Protein AF-A0A9P4H1B0-F1 (afdb_monomer)

pLDDT: mean 83.1, std 16.24, range [30.89, 98.44]

Secondary structure (DSSP, 8-state):
--PPPP---THHHHHHTT-SSTTHHHHHHHHHHSPPPHHHHH-TTSPPP---PPPP---HHHHHHHHHHHHHTT-TTTHHHHHHHT-EEEESSSSPPS-SPPTT----EEEEEEE-TT-SSPEEEEEEESS-SSS--GGGEEEEETTEEEEHHHHHHHHHHT-THHHH---HHHHHHIIIIISTT---GGGS-HHHHHHHHHHHH-SSS--HHHHHHHHHS---GGGGG-TTSEEEEEE-HHHHHHHTTEE-SSS-EE-TTT--THHHHTS-TT-EEEEEE--TTS-STT-SS-GGG-----HHHHHHHHHHHHHHHHTT-SEEEEEES--HHHHHHHHHHHHHHHTT---S--HHHHHHHHHTS-GGG-

Nearest PDB structures (foldseek):
  3hww-assembly1_D  TM=2.687E-01  e=3.907E+00  Escherichia coli K-12

Sequence (370 aa):
MARRYQKPDKFGERLSATSHGDDSYPRRLTLYLQPTDESDLKNRFGDPYKFKAARSQNSSVASCIRAAMRELNKHPEHFVLMSNVNLRVTPSTKRAPIWPPNARDDNKVKLYTFFQDEHEFPATASIAINPRQGPLTADKIVVWEAGKWSPLKEWLVKFVSSDPAILSKRSATSINYFFNECSGGTFNLMCLPLELHFKIYEHVIAPSEEVFPIFISVADSKIGAAHRFNVLGHIPLCFTILGWLKFFGVQVEPILFRDSSAALGQYLSNLKNHCDLEISFRDPEDGYVGHPWSVARRQTTCHNVMIEWIMTFVFEHIQHIRNIKLTSYVKKPQAEKWLSMLAEHRKGRDYNFDYVSAFQVIIATPVEKL

Organism: NCBI:txid210430

Solvent-accessible surface area (backbone atoms only — not comparable to full-atom values): 22029 Å² total; per-residue (Å²): 138,85,80,81,86,72,79,90,51,77,69,51,53,66,52,50,75,73,42,93,57,86,77,49,56,33,34,51,49,33,42,70,76,54,68,72,60,71,70,57,74,68,38,90,85,48,81,76,70,77,81,80,70,35,78,90,65,99,37,64,63,60,53,36,52,51,49,48,52,54,50,40,40,67,32,89,94,40,22,70,66,49,37,46,40,57,71,44,78,45,52,55,53,87,66,78,65,69,55,76,80,52,97,85,56,83,58,62,64,47,50,35,32,37,39,38,79,91,44,74,68,40,35,28,42,45,34,34,61,54,72,80,70,81,81,93,52,49,82,28,29,30,34,57,53,97,94,40,78,37,46,38,68,63,46,52,52,50,64,56,64,66,47,71,59,57,83,77,53,71,52,71,64,31,51,49,45,35,41,50,73,62,48,64,67,52,73,68,67,88,76,50,60,67,71,57,45,51,51,49,48,37,58,76,60,30,77,53,101,51,76,59,55,52,58,50,53,62,70,69,46,74,86,52,94,59,65,85,64,52,80,62,43,58,44,81,45,77,43,43,65,31,46,51,34,44,42,52,13,37,41,58,75,96,56,46,42,72,41,75,90,61,33,52,45,63,61,52,54,68,52,58,51,78,27,33,40,32,45,34,38,57,62,86,80,76,49,77,78,39,51,67,62,61,83,90,68,76,65,72,67,60,63,70,59,53,49,53,51,51,49,56,66,44,42,86,28,46,48,73,43,70,41,73,45,75,41,74,65,56,58,67,72,59,46,52,51,54,54,47,52,42,56,41,51,67,69,70,45,92,64,95,70,56,57,67,61,52,51,51,53,58,46,68,47,59,73,91,82,85

Foldseek 3Di:
DDDDDDDDDCVVVVLVVQAPDLLSVQLVVQCVLPPDDVVQVVDPPHDQDDQDADPDDPAPVQVQLVVLLVVLCQDPVRVLLSLQFPKHKGFRDPDDHPPPPDPPDPPQWGKMWIHGPPDSGTGIWIWGFPPNDDDDHQQRIWTDDPNDTDRSNVCSSCSSVSDPCSNVDGDPVSVCCCCCPRCVVDDDLVPDDPVVNVVCCCVVQPVDPQPPRVLVCVLPDDPPPCVVVPPQLEDEDEAALLNLCQCQQFQPPPATDRDNVSHNLQSLLVDDQNHAYEYEYDDPVPDPVRQRDDPVPPDHDDPQVSVVLSLLSNCVSNLSHNHYHYDDPYDPVSRVVSVVVSVCVNVVHDDPDPSVVVNVVVRPDGSVVD

Structure (mmCIF, N/CA/C/O backbone):
data_AF-A0A9P4H1B0-F1
#
_entry.id   AF-A0A9P4H1B0-F1
#
loop_
_atom_site.group_PDB
_atom_site.id
_atom_site.type_symbol
_atom_site.label_atom_id
_atom_site.label_alt_id
_atom_site.label_comp_id
_atom_site.label_asym_id
_atom_site.label_entity_id
_atom_site.label_seq_id
_atom_site.pdbx_PDB_ins_code
_atom_site.Cartn_x
_atom_site.Cartn_y
_atom_site.Cartn_z
_atom_site.occupancy
_atom_site.B_iso_or_equiv
_atom_site.auth_seq_id
_atom_site.auth_comp_id
_atom_site.auth_asym_id
_atom_site.auth_atom_id
_atom_site.pdbx_PDB_model_num
ATOM 1 N N . MET A 1 1 ? 12.921 7.436 -50.007 1.00 34.44 1 MET A N 1
ATOM 2 C CA . MET A 1 1 ? 11.736 6.667 -50.453 1.00 34.44 1 MET A CA 1
ATOM 3 C C . MET A 1 1 ? 10.808 6.446 -49.265 1.00 34.44 1 MET A C 1
ATOM 5 O O . MET A 1 1 ? 11.046 5.545 -48.473 1.00 34.44 1 MET A O 1
ATOM 9 N N . ALA A 1 2 ? 9.799 7.302 -49.100 1.00 30.89 2 ALA A N 1
ATOM 10 C CA . ALA A 1 2 ? 8.786 7.170 -48.053 1.00 30.89 2 ALA A CA 1
ATOM 11 C C . ALA A 1 2 ? 7.656 6.260 -48.562 1.00 30.89 2 ALA A C 1
ATOM 13 O O . ALA A 1 2 ? 6.969 6.608 -49.523 1.00 30.89 2 ALA A O 1
ATOM 14 N N . ARG A 1 3 ? 7.487 5.072 -47.968 1.00 32.44 3 ARG A N 1
ATOM 15 C CA . ARG A 1 3 ? 6.329 4.210 -48.251 1.00 32.44 3 ARG A CA 1
ATOM 16 C C . ARG A 1 3 ? 5.103 4.787 -47.538 1.00 32.44 3 ARG A C 1
ATOM 18 O O . ARG A 1 3 ? 5.153 5.049 -46.340 1.00 32.44 3 ARG A O 1
ATOM 25 N N . ARG A 1 4 ? 4.028 5.005 -48.303 1.00 34.16 4 ARG A N 1
ATOM 26 C CA . ARG A 1 4 ? 2.710 5.444 -47.822 1.00 34.16 4 ARG A CA 1
ATOM 27 C C . ARG A 1 4 ? 2.191 4.473 -46.756 1.00 34.16 4 ARG A C 1
ATOM 29 O O . ARG A 1 4 ? 2.131 3.272 -47.006 1.00 34.16 4 ARG A O 1
ATOM 36 N N . TYR A 1 5 ? 1.802 5.016 -45.606 1.00 32.88 5 TYR A N 1
ATOM 37 C CA . TYR A 1 5 ? 1.072 4.314 -44.550 1.00 32.88 5 TYR A CA 1
ATOM 38 C C . TYR A 1 5 ? -0.280 3.824 -45.100 1.00 32.88 5 TYR A C 1
ATOM 40 O O . TYR A 1 5 ? -1.104 4.633 -45.530 1.00 32.88 5 TYR A O 1
ATOM 48 N N . GLN A 1 6 ? -0.491 2.507 -45.122 1.00 37.16 6 GLN A N 1
ATOM 49 C CA . GLN A 1 6 ? -1.802 1.886 -45.343 1.00 37.16 6 GLN A CA 1
ATOM 50 C C . GLN A 1 6 ? -2.575 1.797 -44.013 1.00 37.16 6 GLN A C 1
ATOM 52 O O . GLN A 1 6 ? -1.977 1.871 -42.941 1.00 37.16 6 GLN A O 1
ATOM 57 N N . LYS A 1 7 ? -3.911 1.715 -44.119 1.00 38.34 7 LYS A N 1
ATOM 58 C CA . LYS A 1 7 ? -4.922 1.741 -43.039 1.00 38.34 7 LYS A CA 1
ATOM 59 C C . LYS A 1 7 ? -4.571 0.854 -41.826 1.00 38.34 7 LYS A C 1
ATOM 61 O O . LYS A 1 7 ? -3.886 -0.147 -42.008 1.00 38.34 7 LYS A O 1
ATOM 66 N N . PRO A 1 8 ? -5.075 1.184 -40.615 1.00 40.69 8 PRO A N 1
ATOM 67 C CA . PRO A 1 8 ? -4.805 0.404 -39.413 1.00 40.69 8 PRO A CA 1
ATOM 68 C C . PRO A 1 8 ? -5.350 -1.016 -39.583 1.00 40.69 8 PRO A C 1
ATOM 70 O O . PRO A 1 8 ? -6.556 -1.241 -39.645 1.00 40.69 8 PRO A O 1
ATOM 73 N N . ASP A 1 9 ? -4.419 -1.949 -39.717 1.00 55.72 9 ASP A N 1
ATOM 74 C CA . ASP A 1 9 ? -4.644 -3.385 -39.719 1.00 55.72 9 ASP A CA 1
ATOM 75 C C . ASP A 1 9 ? -5.099 -3.840 -38.317 1.00 55.72 9 ASP A C 1
ATOM 77 O O . ASP A 1 9 ? -4.822 -3.155 -37.328 1.00 55.72 9 ASP A O 1
ATOM 81 N N . LYS A 1 10 ? -5.744 -5.008 -38.194 1.00 55.81 10 LYS A N 1
ATOM 82 C CA . LYS A 1 10 ? -6.165 -5.629 -36.912 1.00 55.81 10 LYS A CA 1
ATOM 83 C C . LYS A 1 10 ? -5.015 -5.744 -35.893 1.00 55.81 10 LYS A C 1
ATOM 85 O O . LYS A 1 10 ? -5.230 -5.863 -34.690 1.00 55.81 10 LYS A O 1
ATOM 90 N N . PHE A 1 11 ? -3.782 -5.636 -36.377 1.00 55.72 11 PHE A N 1
ATOM 91 C CA . PHE A 1 11 ? -2.544 -5.425 -35.630 1.00 55.72 11 PHE A CA 1
ATOM 92 C C . PHE A 1 11 ? -2.590 -4.241 -34.643 1.00 55.72 11 PHE A C 1
ATOM 94 O O . PHE A 1 11 ? -2.087 -4.328 -33.521 1.00 55.72 11 PHE A O 1
ATOM 101 N N . GLY A 1 12 ? -3.214 -3.132 -35.047 1.00 57.03 12 GLY A N 1
ATOM 102 C CA . GLY A 1 12 ? -3.395 -1.946 -34.219 1.00 57.03 12 GLY A CA 1
ATOM 103 C C . GLY A 1 12 ? -4.313 -2.193 -33.027 1.00 57.03 12 GLY A C 1
ATOM 104 O O . GLY A 1 12 ? -4.058 -1.616 -31.979 1.00 57.03 12 GLY A O 1
ATOM 105 N N . GLU A 1 13 ? -5.307 -3.081 -33.154 1.00 56.97 13 GLU A N 1
ATOM 106 C CA . GLU A 1 13 ? -6.291 -3.379 -32.103 1.00 56.97 13 GLU A CA 1
ATOM 107 C C . GLU A 1 13 ? -5.704 -4.196 -30.949 1.00 56.97 13 GLU A C 1
ATOM 109 O O . GLU A 1 13 ? -6.012 -3.925 -29.793 1.00 56.97 13 GLU A O 1
ATOM 114 N N . ARG A 1 14 ? -4.817 -5.167 -31.219 1.00 59.78 14 ARG A N 1
ATOM 115 C CA . ARG A 1 14 ? -4.182 -5.959 -30.146 1.00 59.78 14 ARG A CA 1
ATOM 116 C C . ARG A 1 14 ? -3.141 -5.134 -29.378 1.00 59.78 14 ARG A C 1
ATOM 118 O O . ARG A 1 14 ? -3.039 -5.275 -28.166 1.00 59.78 14 ARG A O 1
ATOM 125 N N . LEU A 1 15 ? -2.441 -4.218 -30.058 1.00 54.91 15 LEU A N 1
ATOM 126 C CA . LEU A 1 15 ? -1.542 -3.250 -29.417 1.00 54.91 15 LEU A CA 1
ATOM 127 C C . LEU A 1 15 ? -2.310 -2.143 -28.674 1.00 54.91 15 LEU A C 1
ATOM 129 O O . LEU A 1 15 ? -1.938 -1.807 -27.552 1.00 54.91 15 LEU A O 1
ATOM 133 N N . SER A 1 16 ? -3.388 -1.600 -29.251 1.00 53.12 16 SER A N 1
ATOM 134 C CA . SER A 1 16 ? -4.200 -0.551 -28.613 1.00 53.12 16 SER A CA 1
ATOM 135 C C . SER A 1 16 ? -5.018 -1.069 -27.429 1.00 53.12 16 SER A C 1
ATOM 137 O O . SER A 1 16 ? -5.191 -0.332 -26.459 1.00 53.12 16 SER A O 1
ATOM 139 N N . ALA A 1 17 ? -5.438 -2.340 -27.451 1.00 52.19 17 ALA A N 1
ATOM 140 C CA . ALA A 1 17 ? -6.078 -3.006 -26.315 1.00 52.19 17 ALA A CA 1
ATOM 141 C C . ALA A 1 17 ? -5.134 -3.184 -25.113 1.00 52.19 17 ALA A C 1
ATOM 143 O O . ALA A 1 17 ? -5.606 -3.335 -23.990 1.00 52.19 17 ALA A O 1
ATOM 144 N N . THR A 1 18 ? -3.813 -3.147 -25.331 1.00 49.03 18 THR A N 1
ATOM 145 C CA . THR A 1 18 ? -2.798 -3.295 -24.272 1.00 49.03 18 THR A CA 1
ATOM 146 C C . THR A 1 18 ? -2.105 -1.995 -23.864 1.00 49.03 18 THR A C 1
ATOM 148 O O . THR A 1 18 ? -1.367 -2.001 -22.885 1.00 49.03 18 THR A O 1
ATOM 151 N N . SER A 1 19 ? -2.296 -0.881 -24.580 1.00 47.44 19 SER A N 1
ATOM 152 C CA . SER A 1 19 ? -1.614 0.378 -24.253 1.00 47.44 19 SER A CA 1
ATOM 153 C C . SER A 1 19 ? -2.500 1.597 -24.509 1.00 47.44 19 SER A C 1
ATOM 155 O O . SER A 1 19 ? -2.665 2.031 -25.651 1.00 47.44 19 SER A O 1
ATOM 157 N N . HIS A 1 20 ? -3.036 2.184 -23.442 1.00 46.34 20 HIS A N 1
ATOM 158 C CA . HIS A 1 20 ? -3.577 3.544 -23.448 1.00 46.34 20 HIS A CA 1
ATOM 159 C C . HIS A 1 20 ? -2.428 4.539 -23.195 1.00 46.34 20 HIS A C 1
ATOM 161 O O . HIS A 1 20 ? -2.293 5.060 -22.096 1.00 46.34 20 HIS A O 1
ATOM 167 N N . GLY A 1 21 ? -1.550 4.765 -24.183 1.00 56.41 21 GLY A N 1
ATOM 168 C CA . GLY A 1 21 ? -0.433 5.711 -24.028 1.00 56.41 21 GLY A CA 1
ATOM 169 C C . GLY A 1 21 ? 0.602 5.724 -25.163 1.00 56.41 21 GLY A C 1
ATOM 170 O O . GLY A 1 21 ? 0.657 4.818 -25.997 1.00 56.41 21 GLY A O 1
ATOM 171 N N . ASP A 1 22 ? 1.436 6.769 -25.171 1.00 60.09 22 ASP A N 1
ATOM 172 C CA . ASP A 1 22 ? 2.547 7.027 -26.113 1.00 60.09 22 ASP A CA 1
ATOM 173 C C . ASP A 1 22 ? 3.666 5.950 -26.038 1.00 60.09 22 ASP A C 1
ATOM 175 O O . ASP A 1 22 ? 4.497 5.806 -26.936 1.00 60.09 22 ASP A O 1
ATOM 179 N N . ASP A 1 23 ? 3.624 5.074 -25.028 1.00 62.81 23 ASP A N 1
ATOM 180 C CA . ASP A 1 23 ? 4.560 3.958 -24.798 1.00 62.81 23 ASP A CA 1
ATOM 181 C C . ASP A 1 23 ? 4.405 2.770 -25.765 1.00 62.81 23 ASP A C 1
ATOM 183 O O . ASP A 1 23 ? 5.014 1.704 -25.602 1.00 62.81 23 ASP A O 1
ATOM 187 N N . SER A 1 24 ? 3.606 2.935 -26.821 1.00 78.12 24 SER A N 1
ATOM 188 C CA . SER A 1 24 ? 3.469 1.931 -27.878 1.00 78.12 24 SER A CA 1
ATOM 189 C C . SER A 1 24 ? 4.705 1.844 -28.784 1.00 78.12 24 SER A C 1
ATOM 191 O O . SER A 1 24 ? 4.945 0.795 -29.389 1.00 78.12 24 SER A O 1
ATOM 193 N N . TYR A 1 25 ? 5.520 2.906 -28.879 1.00 89.12 25 TYR A N 1
ATOM 194 C CA . TYR A 1 25 ? 6.640 2.948 -29.827 1.00 89.12 25 TYR A CA 1
ATOM 195 C C . TYR A 1 25 ? 7.703 1.860 -29.576 1.00 89.12 25 TYR A C 1
ATOM 197 O O . TYR A 1 25 ? 8.006 1.121 -30.519 1.00 89.12 25 TYR A O 1
ATOM 205 N N . PRO A 1 26 ? 8.235 1.663 -28.349 1.00 93.69 26 PRO A N 1
ATOM 206 C CA . PRO A 1 26 ? 9.248 0.635 -28.104 1.00 93.69 26 PRO A CA 1
ATOM 207 C C . PRO A 1 26 ? 8.771 -0.787 -28.432 1.00 93.69 26 PRO A C 1
ATOM 209 O O . PRO A 1 26 ? 9.530 -1.606 -28.952 1.00 93.69 26 PRO A O 1
ATOM 212 N N . ARG A 1 27 ? 7.497 -1.094 -28.165 1.00 93.31 27 ARG A N 1
ATOM 213 C CA . ARG A 1 27 ? 6.914 -2.415 -28.453 1.00 93.31 27 ARG A CA 1
ATOM 214 C C . ARG A 1 27 ? 6.645 -2.606 -29.945 1.00 93.31 27 ARG A C 1
ATOM 216 O O . ARG A 1 27 ? 6.943 -3.666 -30.492 1.00 93.31 27 ARG A O 1
ATOM 223 N N . ARG A 1 28 ? 6.192 -1.561 -30.646 1.00 91.75 28 ARG A N 1
ATOM 224 C CA . ARG A 1 28 ? 6.100 -1.566 -32.118 1.00 91.75 28 ARG A CA 1
ATOM 225 C C . ARG A 1 28 ? 7.463 -1.790 -32.764 1.00 91.75 28 ARG A C 1
ATOM 227 O O . ARG A 1 28 ? 7.556 -2.543 -33.728 1.00 91.75 28 ARG A O 1
ATOM 234 N N . LEU A 1 29 ? 8.524 -1.194 -32.217 1.00 94.06 29 LEU A N 1
ATOM 235 C CA . LEU A 1 29 ? 9.881 -1.410 -32.712 1.00 94.06 29 LEU A CA 1
ATOM 236 C C . LEU A 1 29 ? 10.326 -2.871 -32.544 1.00 94.06 29 LEU A C 1
ATOM 238 O O . LEU A 1 29 ? 10.939 -3.418 -33.456 1.00 94.06 29 LEU A O 1
ATOM 242 N N . THR A 1 30 ? 9.978 -3.529 -31.434 1.00 95.62 30 THR A N 1
ATOM 243 C CA . THR A 1 30 ? 10.212 -4.975 -31.259 1.00 95.62 30 THR A CA 1
ATOM 244 C C . THR A 1 30 ? 9.566 -5.781 -32.380 1.00 95.62 30 THR A C 1
ATOM 246 O O . THR A 1 30 ? 10.239 -6.596 -33.006 1.00 95.62 30 THR A O 1
ATOM 249 N N . LEU A 1 31 ? 8.287 -5.528 -32.654 1.00 93.25 31 LEU A N 1
ATOM 250 C CA . LEU A 1 31 ? 7.535 -6.252 -33.678 1.00 93.25 31 LEU A CA 1
ATOM 251 C C . LEU A 1 31 ? 8.015 -5.934 -35.097 1.00 93.25 31 LEU A C 1
ATOM 253 O O . LEU A 1 31 ? 7.964 -6.788 -35.972 1.00 93.25 31 LEU A O 1
ATOM 257 N N . TYR A 1 32 ? 8.536 -4.731 -35.328 1.00 93.62 32 TYR A N 1
ATOM 258 C CA . TYR A 1 32 ? 9.187 -4.396 -36.592 1.00 93.62 32 TYR A CA 1
ATOM 259 C C . TYR A 1 32 ? 10.485 -5.193 -36.800 1.00 93.62 32 TYR A C 1
ATOM 261 O O . TYR A 1 32 ? 10.785 -5.625 -37.910 1.00 93.62 32 TYR A O 1
ATOM 269 N N . LEU A 1 33 ? 11.269 -5.392 -35.736 1.00 94.00 33 LEU A N 1
ATOM 270 C CA . LEU A 1 33 ? 12.529 -6.140 -35.798 1.00 94.00 33 LEU A CA 1
ATOM 271 C C . LEU A 1 33 ? 12.312 -7.649 -35.899 1.00 94.00 33 LEU A C 1
ATOM 273 O O . LEU A 1 33 ? 13.113 -8.344 -36.525 1.00 94.00 33 LEU A O 1
ATOM 277 N N . GLN A 1 34 ? 11.277 -8.150 -35.233 1.00 94.69 34 GLN A N 1
ATOM 278 C CA . GLN A 1 34 ? 10.914 -9.559 -35.184 1.00 94.69 34 GLN A CA 1
ATOM 279 C C . GLN A 1 34 ? 9.399 -9.677 -35.363 1.00 94.69 34 GLN A C 1
ATOM 281 O O . GLN A 1 34 ? 8.672 -9.776 -34.373 1.00 94.69 34 GLN A O 1
ATOM 286 N N . PRO A 1 35 ? 8.915 -9.617 -36.616 1.00 92.19 35 PRO A N 1
ATOM 287 C CA . PRO A 1 35 ? 7.498 -9.774 -36.887 1.00 92.19 35 PRO A CA 1
ATOM 288 C C . PRO A 1 35 ? 7.052 -11.165 -36.444 1.00 92.19 35 PRO A C 1
ATOM 290 O O . PRO A 1 35 ? 7.769 -12.153 -36.624 1.00 92.19 35 PRO A O 1
ATOM 293 N N . THR A 1 36 ? 5.874 -11.220 -35.839 1.00 88.38 36 THR A N 1
ATOM 294 C CA . THR A 1 36 ? 5.188 -12.478 -35.548 1.00 88.38 36 THR A CA 1
ATOM 295 C C . THR A 1 36 ? 4.313 -12.855 -36.737 1.00 88.38 36 THR A C 1
ATOM 297 O O . THR A 1 36 ? 3.922 -11.976 -37.510 1.00 88.38 36 THR A O 1
ATOM 300 N N . ASP A 1 37 ? 4.003 -14.141 -36.892 1.00 87.75 37 ASP A N 1
ATOM 301 C CA . ASP A 1 37 ? 3.039 -14.566 -37.904 1.00 87.75 37 ASP A CA 1
ATOM 302 C C . ASP A 1 37 ? 1.656 -13.979 -37.572 1.00 87.75 37 ASP A C 1
ATOM 304 O O . ASP A 1 37 ? 1.264 -13.867 -36.404 1.00 87.75 37 ASP A O 1
ATOM 308 N N . GLU A 1 38 ? 0.903 -13.587 -38.597 1.00 81.94 38 GLU A N 1
ATOM 309 C CA . GLU A 1 38 ? -0.466 -13.107 -38.426 1.00 81.94 38 GLU A CA 1
ATOM 310 C C . GLU A 1 38 ? -1.375 -14.174 -37.811 1.00 81.94 38 GLU A C 1
ATOM 312 O O . GLU A 1 38 ? -2.336 -13.829 -37.113 1.00 81.94 38 GLU A O 1
ATOM 317 N N . SER A 1 39 ? -1.109 -15.458 -38.074 1.00 82.81 39 SER A N 1
ATOM 318 C CA . SER A 1 39 ? -1.867 -16.558 -37.472 1.00 82.81 39 SER A CA 1
ATOM 319 C C . SER A 1 39 ? -1.749 -16.558 -35.948 1.00 82.81 39 SER A C 1
ATOM 321 O O . SER A 1 39 ? -2.754 -16.732 -35.254 1.00 82.81 39 SER A O 1
ATOM 323 N N . ASP A 1 40 ? -0.556 -16.268 -35.427 1.00 80.44 40 ASP A N 1
ATOM 324 C CA . ASP A 1 40 ? -0.262 -16.249 -33.990 1.00 80.44 40 ASP A CA 1
ATOM 325 C C . ASP A 1 40 ? -0.917 -15.036 -33.310 1.00 80.44 40 ASP A C 1
ATOM 327 O O . ASP A 1 40 ? -1.397 -15.105 -32.177 1.00 80.44 40 ASP A O 1
ATOM 331 N N . LEU A 1 41 ? -1.054 -13.924 -34.042 1.00 75.75 41 LEU A N 1
ATOM 332 C CA . LEU A 1 41 ? -1.779 -12.743 -33.565 1.00 75.75 41 LEU A CA 1
ATOM 333 C C . LEU A 1 41 ? -3.293 -12.949 -33.479 1.00 75.75 41 LEU A C 1
ATOM 335 O O . LEU A 1 41 ? -3.954 -12.268 -32.690 1.00 75.75 41 LEU A O 1
ATOM 339 N N . LYS A 1 42 ? -3.857 -13.860 -34.274 1.00 75.56 42 LYS A N 1
ATOM 340 C CA . LYS A 1 42 ? -5.301 -14.142 -34.279 1.00 75.56 42 LYS A CA 1
ATOM 341 C C . LYS A 1 42 ? -5.685 -15.174 -33.218 1.00 75.56 42 LYS A C 1
ATOM 343 O O . LYS A 1 42 ? -6.812 -15.140 -32.723 1.00 75.56 42 LYS A O 1
ATOM 348 N N . ASN A 1 43 ? -4.763 -16.049 -32.823 1.00 77.38 43 ASN A N 1
ATOM 349 C CA . ASN A 1 43 ? -5.030 -17.076 -31.828 1.00 77.38 43 ASN A CA 1
ATOM 350 C C . ASN A 1 43 ? -4.841 -16.544 -30.394 1.00 77.38 43 ASN A C 1
ATOM 352 O O . ASN A 1 43 ? -3.733 -16.536 -29.865 1.00 77.38 43 ASN A O 1
ATOM 356 N N . ARG A 1 44 ? -5.932 -16.128 -29.731 1.00 67.75 44 ARG A N 1
ATOM 357 C CA . ARG A 1 44 ? -5.902 -15.721 -28.305 1.00 67.75 44 ARG A CA 1
ATOM 358 C C . ARG A 1 44 ? -5.504 -16.854 -27.350 1.00 67.75 44 ARG A C 1
ATOM 360 O O . ARG A 1 44 ? -5.127 -16.570 -26.222 1.00 67.75 44 ARG A O 1
ATOM 367 N N . PHE A 1 45 ? -5.597 -18.104 -27.801 1.00 78.81 45 PHE A N 1
ATOM 368 C CA . PHE A 1 45 ? -5.211 -19.301 -27.051 1.00 78.81 45 PHE A CA 1
ATOM 369 C C . PHE A 1 45 ? -3.891 -19.906 -27.556 1.00 78.81 45 PHE A C 1
ATOM 371 O O . PHE A 1 45 ? -3.546 -21.022 -27.179 1.00 78.81 45 PHE A O 1
ATOM 378 N N . GLY A 1 46 ? -3.191 -19.209 -28.457 1.00 78.50 46 GLY A N 1
ATOM 379 C CA . GLY A 1 46 ? -1.923 -19.661 -29.015 1.00 78.50 46 GLY A CA 1
ATOM 380 C C . GLY A 1 46 ? -0.763 -19.531 -28.031 1.00 78.50 46 GLY A C 1
ATOM 381 O O . GLY A 1 46 ? -0.894 -18.956 -26.949 1.00 78.50 46 GLY A O 1
ATOM 382 N N . ASP A 1 47 ? 0.391 -20.051 -28.443 1.00 82.31 47 ASP A N 1
ATOM 383 C CA . ASP A 1 47 ? 1.645 -19.848 -27.723 1.00 82.31 47 ASP A CA 1
ATOM 384 C C . ASP A 1 47 ? 1.937 -18.341 -27.581 1.00 82.31 47 ASP A C 1
ATOM 386 O O . ASP A 1 47 ? 1.798 -17.596 -28.556 1.00 82.31 47 ASP A O 1
ATOM 390 N N . PRO A 1 48 ? 2.390 -17.877 -26.403 1.00 85.38 48 PRO A N 1
ATOM 391 C CA . PRO A 1 48 ? 2.771 -16.483 -26.217 1.00 85.38 48 PRO A CA 1
ATOM 392 C C . PRO A 1 48 ? 3.930 -16.112 -27.146 1.00 85.38 48 PRO A C 1
ATOM 394 O O . PRO A 1 48 ? 4.781 -16.949 -27.464 1.00 85.38 48 PRO A O 1
ATOM 397 N N . TYR A 1 49 ? 4.005 -14.838 -27.537 1.00 90.00 49 TYR A N 1
ATOM 398 C CA . TYR A 1 49 ? 5.097 -14.320 -28.359 1.00 90.00 49 TYR A CA 1
ATOM 399 C C . TYR A 1 49 ? 6.487 -14.662 -27.777 1.00 90.00 49 TYR A C 1
ATOM 401 O O . TYR A 1 49 ? 6.850 -14.259 -26.670 1.00 90.00 49 TYR A O 1
ATOM 409 N N . LYS A 1 50 ? 7.308 -15.387 -28.551 1.00 90.50 50 LYS A N 1
ATOM 410 C CA . LYS A 1 50 ? 8.668 -15.807 -28.160 1.00 90.50 50 LYS A CA 1
ATOM 411 C C . LYS A 1 50 ? 9.720 -14.945 -28.856 1.00 90.50 50 LYS A C 1
ATOM 413 O O . LYS A 1 50 ? 10.186 -15.273 -29.948 1.00 90.50 50 LYS A O 1
ATOM 418 N N . PHE A 1 51 ? 10.140 -13.862 -28.203 1.00 93.44 51 PHE A N 1
ATOM 419 C CA . PHE A 1 51 ? 11.231 -13.023 -28.709 1.00 93.44 51 PHE A CA 1
ATOM 420 C C . PHE A 1 51 ? 12.539 -13.819 -28.846 1.00 93.44 51 PHE A C 1
ATOM 422 O O . PHE A 1 51 ? 13.035 -14.416 -27.887 1.00 93.44 51 PHE A O 1
ATOM 429 N N . LYS A 1 52 ? 13.157 -13.773 -30.028 1.00 94.06 52 LYS A N 1
ATOM 430 C CA . LYS A 1 52 ? 14.426 -14.449 -30.322 1.00 94.06 52 LYS A CA 1
ATOM 431 C C . LYS A 1 52 ? 15.586 -13.507 -30.025 1.00 94.06 52 LYS A C 1
ATOM 433 O O . LYS A 1 52 ? 16.040 -12.764 -30.895 1.00 94.06 52 LYS A O 1
ATOM 438 N N . ALA A 1 53 ? 16.077 -13.522 -28.788 1.00 90.25 53 ALA A N 1
ATOM 439 C CA . ALA A 1 53 ? 17.217 -12.694 -28.400 1.00 90.25 53 ALA A CA 1
ATOM 440 C C . ALA A 1 53 ? 18.444 -12.940 -29.299 1.00 90.25 53 ALA A C 1
ATOM 442 O O . ALA A 1 53 ? 18.699 -14.063 -29.747 1.00 90.25 53 ALA A O 1
ATOM 443 N N . ALA A 1 54 ? 19.231 -11.888 -29.553 1.00 92.12 54 ALA A N 1
ATOM 444 C CA . ALA A 1 54 ? 20.526 -12.063 -30.201 1.00 92.12 54 ALA A CA 1
ATOM 445 C C . ALA A 1 54 ? 21.415 -12.982 -29.342 1.00 92.12 54 ALA A C 1
ATOM 447 O O . ALA A 1 54 ? 21.243 -13.063 -28.123 1.00 92.12 54 ALA A O 1
ATOM 448 N N . ARG A 1 55 ? 22.382 -13.671 -29.970 1.00 90.94 55 ARG A N 1
ATOM 449 C CA . ARG A 1 55 ? 23.366 -14.480 -29.228 1.00 90.94 55 ARG A CA 1
ATOM 450 C C . ARG A 1 55 ? 23.970 -13.639 -28.106 1.00 90.94 55 ARG A C 1
ATOM 452 O O . ARG A 1 55 ? 24.263 -12.465 -28.331 1.00 90.94 55 ARG A O 1
ATOM 459 N N . SER A 1 56 ? 24.156 -14.251 -26.936 1.00 85.75 56 SER A N 1
ATOM 460 C CA . SER A 1 56 ? 24.744 -13.574 -25.781 1.00 85.75 56 SER A CA 1
ATOM 461 C C . SER A 1 56 ? 26.051 -12.898 -26.191 1.00 85.75 56 SER A C 1
ATOM 463 O O . SER A 1 56 ? 26.960 -13.536 -26.722 1.00 85.75 56 SER A O 1
ATOM 465 N N . GLN A 1 57 ? 26.108 -11.586 -25.998 1.00 88.88 57 GLN A N 1
ATOM 466 C CA . GLN A 1 57 ? 27.301 -10.780 -26.201 1.00 88.88 57 GLN A CA 1
ATOM 467 C C . GLN A 1 57 ? 27.754 -10.291 -24.832 1.00 88.88 57 GLN A C 1
ATOM 469 O O . GLN A 1 57 ? 26.929 -9.817 -24.045 1.00 88.88 57 GLN A O 1
ATOM 474 N N . ASN A 1 58 ? 29.059 -10.345 -24.566 1.00 91.31 58 ASN A N 1
ATOM 475 C CA . ASN A 1 58 ? 29.636 -9.718 -23.383 1.00 91.31 58 ASN A CA 1
ATOM 476 C C . ASN A 1 58 ? 29.602 -8.187 -23.552 1.00 91.31 58 ASN A C 1
ATOM 478 O O . ASN A 1 58 ? 30.556 -7.570 -24.015 1.00 91.31 58 ASN A O 1
ATOM 482 N N . SER A 1 59 ? 28.440 -7.589 -23.286 1.00 92.69 59 SER A N 1
ATOM 483 C CA . SER A 1 59 ? 28.192 -6.156 -23.432 1.00 92.69 59 SER A CA 1
ATOM 484 C C . SER A 1 59 ? 28.310 -5.468 -22.078 1.00 92.69 59 SER A C 1
ATOM 486 O O . SER A 1 59 ? 27.416 -5.591 -21.237 1.00 92.69 59 SER A O 1
ATOM 488 N N . SER A 1 60 ? 29.368 -4.674 -21.892 1.00 96.44 60 SER A N 1
ATOM 489 C CA . SER A 1 60 ? 29.526 -3.822 -20.705 1.00 96.44 60 SER A CA 1
ATOM 490 C C . SER A 1 60 ? 28.335 -2.877 -20.518 1.00 96.44 60 SER A C 1
ATOM 492 O O . SER A 1 60 ? 27.946 -2.599 -19.388 1.00 96.44 60 SER A O 1
ATOM 494 N N . VAL A 1 61 ? 27.696 -2.447 -21.614 1.00 96.94 61 VAL A N 1
ATOM 495 C CA . VAL A 1 61 ? 26.480 -1.618 -21.586 1.00 96.94 61 VAL A CA 1
ATOM 496 C C . VAL A 1 61 ? 25.299 -2.386 -21.009 1.00 96.94 61 VAL A C 1
ATOM 498 O O . VAL A 1 61 ? 24.619 -1.861 -20.138 1.00 96.94 61 VAL A O 1
ATOM 501 N N . ALA A 1 62 ? 25.080 -3.642 -21.415 1.00 96.56 62 ALA A N 1
ATOM 502 C CA . ALA A 1 62 ? 24.011 -4.458 -20.835 1.00 96.56 62 ALA A CA 1
ATOM 503 C C . ALA A 1 62 ? 24.226 -4.668 -19.329 1.00 96.56 62 ALA A C 1
ATOM 505 O O . ALA A 1 62 ? 23.281 -4.581 -18.549 1.00 96.56 62 ALA A O 1
ATOM 506 N N . SER A 1 63 ? 25.470 -4.915 -18.913 1.00 96.88 63 SER A N 1
ATOM 507 C CA . SER A 1 63 ? 25.825 -5.042 -17.497 1.00 96.88 63 SER A CA 1
ATOM 508 C C . SER A 1 63 ? 25.597 -3.741 -16.724 1.00 96.88 63 SER A C 1
ATOM 510 O O . SER A 1 63 ? 25.053 -3.783 -15.625 1.00 96.88 63 SER A O 1
ATOM 512 N N . CYS A 1 64 ? 25.934 -2.593 -17.315 1.00 97.88 64 CYS A N 1
ATOM 513 C CA . CYS A 1 64 ? 25.699 -1.277 -16.725 1.00 97.88 64 CYS A CA 1
ATOM 514 C C . CYS A 1 64 ? 24.197 -0.959 -16.601 1.00 97.88 64 CYS A C 1
ATOM 516 O O . CYS A 1 64 ? 23.757 -0.505 -15.549 1.00 97.88 64 CYS A O 1
ATOM 518 N N . ILE A 1 65 ? 23.385 -1.302 -17.610 1.00 98.00 65 ILE A N 1
ATOM 519 C CA . ILE A 1 65 ? 21.919 -1.171 -17.543 1.00 98.00 65 ILE A CA 1
ATOM 520 C C . ILE A 1 65 ? 21.349 -2.030 -16.408 1.00 98.00 65 ILE A C 1
ATOM 522 O O . ILE A 1 65 ? 20.543 -1.547 -15.618 1.00 98.00 65 ILE A O 1
ATOM 526 N N . ARG A 1 66 ? 21.792 -3.288 -16.273 1.00 97.06 66 ARG A N 1
ATOM 527 C CA . ARG A 1 66 ? 21.360 -4.157 -15.163 1.00 97.06 66 ARG A CA 1
ATOM 528 C C . ARG A 1 66 ? 21.778 -3.604 -13.804 1.00 97.06 66 ARG A C 1
ATOM 530 O O . ARG A 1 66 ? 21.019 -3.729 -12.850 1.00 97.06 66 ARG A O 1
ATOM 537 N N . ALA A 1 67 ? 22.963 -3.004 -13.700 1.00 96.75 67 ALA A N 1
ATOM 538 C CA . ALA A 1 67 ? 23.393 -2.341 -12.473 1.00 96.75 67 ALA A CA 1
ATOM 539 C C . ALA A 1 67 ? 22.473 -1.157 -12.128 1.00 96.75 67 ALA A C 1
ATOM 541 O O . ALA A 1 67 ? 22.023 -1.072 -10.991 1.00 96.75 67 ALA A O 1
ATOM 542 N N . ALA A 1 68 ? 22.107 -0.330 -13.114 1.00 97.50 68 ALA A N 1
ATOM 543 C CA . ALA A 1 68 ? 21.160 0.771 -12.932 1.00 97.50 68 ALA A CA 1
ATOM 544 C C . ALA A 1 68 ? 19.770 0.283 -12.487 1.00 97.50 68 ALA A C 1
ATOM 546 O O . ALA A 1 68 ? 19.179 0.852 -11.576 1.00 97.50 68 ALA A O 1
ATOM 547 N N . MET A 1 69 ? 19.267 -0.810 -13.073 1.00 96.31 69 MET A N 1
ATOM 548 C CA . MET A 1 69 ? 18.010 -1.438 -12.642 1.00 96.31 69 MET A CA 1
ATOM 549 C C . MET A 1 69 ? 18.074 -1.906 -11.184 1.00 96.31 69 MET A C 1
ATOM 551 O O . MET A 1 69 ? 17.147 -1.662 -10.422 1.00 96.31 69 MET A O 1
ATOM 555 N N . ARG A 1 70 ? 19.180 -2.541 -10.771 1.00 94.44 70 ARG A N 1
ATOM 556 C CA . ARG A 1 70 ? 19.371 -2.976 -9.376 1.00 94.44 70 ARG A CA 1
ATOM 557 C C . ARG A 1 70 ? 19.479 -1.808 -8.403 1.00 94.44 70 ARG A C 1
ATOM 559 O O . ARG A 1 70 ? 19.056 -1.943 -7.264 1.00 94.44 70 ARG A O 1
ATOM 566 N N . GLU A 1 71 ? 20.077 -0.700 -8.828 1.00 95.06 71 GLU A N 1
ATOM 567 C CA . GLU A 1 71 ? 20.146 0.527 -8.034 1.00 95.06 71 GLU A CA 1
ATOM 568 C C . GLU A 1 71 ? 18.746 1.118 -7.827 1.00 95.06 71 GLU A C 1
ATOM 570 O O . GLU A 1 71 ? 18.367 1.421 -6.700 1.00 95.06 71 GLU A O 1
ATOM 575 N N . LEU A 1 72 ? 17.933 1.181 -8.887 1.00 94.81 72 LEU A N 1
ATOM 576 C CA . LEU A 1 72 ? 16.534 1.610 -8.802 1.00 94.81 72 LEU A CA 1
ATOM 577 C C . LEU A 1 72 ? 15.679 0.656 -7.944 1.00 94.81 72 LEU A C 1
ATOM 579 O O . LEU A 1 72 ? 14.853 1.120 -7.164 1.00 94.81 72 LEU A O 1
ATOM 583 N N . ASN A 1 73 ? 15.958 -0.653 -7.981 1.00 89.06 73 ASN A N 1
ATOM 584 C CA . ASN A 1 73 ? 15.409 -1.658 -7.053 1.00 89.06 73 ASN A CA 1
ATOM 585 C C . ASN A 1 73 ? 15.933 -1.526 -5.612 1.00 89.06 73 ASN A C 1
ATOM 587 O O . ASN A 1 73 ? 15.693 -2.404 -4.793 1.00 89.06 73 ASN A O 1
ATOM 591 N N . LYS A 1 74 ? 16.686 -0.484 -5.272 1.00 87.75 74 LYS A N 1
ATOM 592 C CA . LYS A 1 74 ? 17.050 -0.157 -3.885 1.00 87.75 74 LYS A CA 1
ATOM 593 C C . LYS A 1 74 ? 16.660 1.270 -3.513 1.00 87.75 74 LYS A C 1
ATOM 595 O O . LYS A 1 74 ? 16.805 1.655 -2.358 1.00 87.75 74 LYS A O 1
ATOM 600 N N . HIS A 1 75 ? 16.185 2.056 -4.479 1.00 88.44 75 HIS A N 1
ATOM 601 C CA . HIS A 1 75 ? 15.863 3.458 -4.275 1.00 88.44 75 HIS A CA 1
ATOM 602 C C . HIS A 1 75 ? 14.501 3.598 -3.577 1.00 88.44 75 HIS A C 1
ATOM 604 O O . HIS A 1 75 ? 13.521 3.091 -4.122 1.00 88.44 75 HIS A O 1
ATOM 610 N N . PRO A 1 76 ? 14.385 4.306 -2.437 1.00 77.81 76 PRO A N 1
ATOM 611 C CA . PRO A 1 76 ? 13.147 4.365 -1.650 1.00 77.81 76 PRO A CA 1
ATOM 612 C C . PRO A 1 76 ? 11.903 4.768 -2.454 1.00 77.81 76 PRO A C 1
ATOM 614 O O . PRO A 1 76 ? 10.839 4.183 -2.285 1.00 77.81 76 PRO A O 1
ATOM 617 N N . GLU A 1 77 ? 12.053 5.718 -3.379 1.00 83.62 77 GLU A N 1
ATOM 618 C CA . GLU A 1 77 ? 10.939 6.265 -4.169 1.00 83.62 77 GLU A CA 1
ATOM 619 C C . GLU A 1 77 ? 10.467 5.352 -5.310 1.00 83.62 77 GLU A C 1
ATOM 621 O O . GLU A 1 77 ? 9.336 5.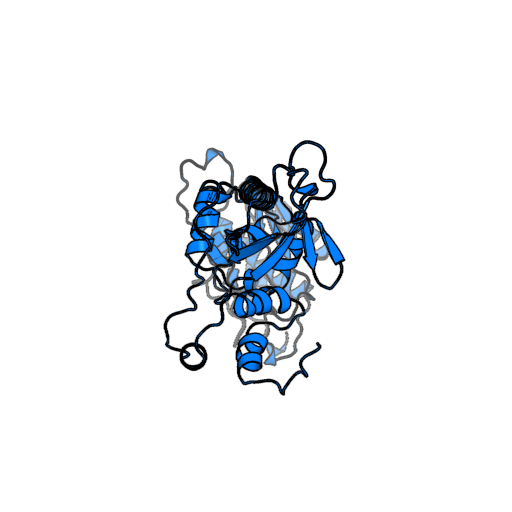465 -5.777 1.00 83.62 77 GLU A O 1
ATOM 626 N N . HIS A 1 78 ? 11.327 4.457 -5.800 1.00 86.56 78 HIS A N 1
ATOM 627 C CA . HIS A 1 78 ? 11.054 3.660 -7.005 1.00 86.56 78 HIS A CA 1
ATOM 628 C C . HIS A 1 78 ? 11.087 2.157 -6.745 1.00 86.56 78 HIS A C 1
ATOM 630 O O . HIS A 1 78 ? 10.702 1.375 -7.611 1.00 86.56 78 HIS A O 1
ATOM 636 N N . PHE A 1 79 ? 11.509 1.751 -5.549 1.00 80.00 79 PHE A N 1
ATOM 637 C CA . PHE A 1 79 ? 11.739 0.368 -5.166 1.00 80.00 79 PHE A CA 1
ATOM 638 C C . PHE A 1 79 ? 10.552 -0.542 -5.477 1.00 80.00 79 PHE A C 1
ATOM 640 O O . PHE A 1 79 ? 10.705 -1.557 -6.158 1.00 80.00 79 PHE A O 1
ATOM 647 N N . VAL A 1 80 ? 9.366 -0.163 -4.994 1.00 79.12 80 VAL A N 1
ATOM 648 C CA . VAL A 1 80 ? 8.140 -0.957 -5.144 1.00 79.12 80 VAL A CA 1
ATOM 649 C C . VAL A 1 80 ? 7.782 -1.106 -6.617 1.00 79.12 80 VAL A C 1
ATOM 651 O O . VAL A 1 80 ? 7.494 -2.205 -7.085 1.00 79.12 80 VAL A O 1
ATOM 654 N N . LEU A 1 81 ? 7.841 0.002 -7.350 1.00 85.88 81 LEU A N 1
ATOM 655 C CA . LEU A 1 81 ? 7.505 0.057 -8.762 1.00 85.88 81 LEU A CA 1
ATOM 656 C C . LEU A 1 81 ? 8.445 -0.834 -9.590 1.00 85.88 81 LEU A C 1
ATOM 658 O O . LEU A 1 81 ? 7.997 -1.692 -10.347 1.00 85.88 81 LEU A O 1
ATOM 662 N N . MET A 1 82 ? 9.752 -0.662 -9.410 1.00 90.38 82 MET A N 1
ATOM 663 C CA . MET A 1 82 ? 10.777 -1.336 -10.206 1.00 90.38 82 MET A CA 1
ATOM 664 C C . MET A 1 82 ? 10.868 -2.834 -9.895 1.00 90.38 82 MET A C 1
ATOM 666 O O . MET A 1 82 ? 11.056 -3.646 -10.806 1.00 90.38 82 MET A O 1
ATOM 670 N N . SER A 1 83 ? 10.648 -3.215 -8.634 1.00 84.50 83 SER A N 1
ATOM 671 C CA . SER A 1 83 ? 10.663 -4.618 -8.212 1.00 84.50 83 SER A CA 1
ATOM 672 C C . SER A 1 83 ? 9.450 -5.401 -8.722 1.00 84.50 83 SER A C 1
ATOM 674 O O . SER A 1 83 ? 9.590 -6.574 -9.057 1.00 84.50 83 SER A O 1
ATOM 676 N N . ASN A 1 84 ? 8.276 -4.767 -8.842 1.00 83.62 84 ASN A N 1
ATOM 677 C CA . ASN A 1 84 ? 7.063 -5.447 -9.317 1.00 83.62 84 ASN A CA 1
ATOM 678 C C . ASN A 1 84 ? 7.167 -5.907 -10.778 1.00 83.62 84 ASN A C 1
ATOM 680 O O . ASN A 1 84 ? 6.617 -6.947 -11.136 1.00 83.62 84 ASN A O 1
ATOM 684 N N . VAL A 1 85 ? 7.885 -5.154 -11.614 1.00 88.00 85 VAL A N 1
ATOM 685 C CA . VAL A 1 85 ? 7.964 -5.408 -13.062 1.00 88.00 85 VAL A CA 1
ATOM 686 C C . VAL A 1 85 ? 8.916 -6.535 -13.443 1.00 88.00 85 VAL A C 1
ATOM 688 O O . VAL A 1 85 ? 8.775 -7.104 -14.527 1.00 88.00 85 VAL A O 1
ATOM 691 N N . ASN A 1 86 ? 9.893 -6.836 -12.583 1.00 88.81 86 ASN A N 1
ATOM 692 C CA . ASN A 1 86 ? 10.966 -7.790 -12.867 1.00 88.81 86 ASN A CA 1
ATOM 693 C C . ASN A 1 86 ? 11.650 -7.524 -14.228 1.00 88.81 86 ASN A C 1
ATOM 695 O O . ASN A 1 86 ? 11.696 -8.366 -15.131 1.00 88.81 86 ASN A O 1
ATOM 699 N N . LEU A 1 87 ? 12.164 -6.301 -14.398 1.00 93.62 87 LEU A N 1
ATOM 700 C CA . LEU A 1 87 ? 12.776 -5.874 -15.654 1.00 93.62 87 LEU A CA 1
ATOM 701 C C . LEU A 1 87 ? 14.001 -6.716 -16.025 1.00 93.62 87 LEU A C 1
ATOM 703 O O . LEU A 1 87 ? 14.964 -6.837 -15.266 1.00 93.62 87 LEU A O 1
ATOM 707 N N . ARG A 1 88 ? 14.020 -7.208 -17.267 1.00 95.12 88 ARG A N 1
ATOM 708 C CA . ARG A 1 88 ? 15.179 -7.896 -17.860 1.00 95.12 88 ARG A CA 1
ATOM 709 C C . ARG A 1 88 ? 15.613 -7.195 -19.137 1.00 95.12 88 ARG A C 1
ATOM 711 O O . ARG A 1 88 ? 14.784 -6.647 -19.850 1.00 95.12 88 ARG A O 1
ATOM 718 N N . VAL A 1 89 ? 16.906 -7.240 -19.461 1.00 96.62 89 VAL A N 1
ATOM 719 C CA . VAL A 1 89 ? 17.454 -6.597 -20.669 1.00 96.62 89 VAL A CA 1
ATOM 720 C C . VAL A 1 89 ? 18.392 -7.514 -21.449 1.00 96.62 89 VAL A C 1
ATOM 722 O O . VAL A 1 89 ? 19.276 -8.174 -20.881 1.00 96.62 89 VAL A O 1
ATOM 725 N N . THR A 1 90 ? 18.228 -7.510 -22.774 1.00 96.50 90 THR A N 1
ATOM 726 C CA . THR A 1 90 ? 19.094 -8.214 -23.726 1.00 96.50 90 THR A CA 1
ATOM 727 C C . THR A 1 90 ? 19.387 -7.353 -24.963 1.00 96.50 90 THR A C 1
ATOM 729 O O . THR A 1 90 ? 18.556 -6.526 -25.339 1.00 96.50 90 THR A O 1
ATOM 732 N N . PRO A 1 91 ? 20.543 -7.504 -25.633 1.00 96.88 91 PRO A N 1
ATOM 733 C CA . PRO A 1 91 ? 20.772 -6.876 -26.933 1.00 96.88 91 PRO A CA 1
ATOM 734 C C . PRO A 1 91 ? 19.782 -7.387 -27.994 1.00 96.88 91 PRO A C 1
ATOM 736 O O . PRO A 1 91 ? 19.610 -8.595 -28.160 1.00 96.88 91 PRO A O 1
ATOM 739 N N . SER A 1 92 ? 19.179 -6.481 -28.767 1.00 96.12 92 SER A N 1
ATOM 740 C CA . SER A 1 92 ? 18.186 -6.854 -29.791 1.00 96.12 92 SER A CA 1
ATOM 741 C C . SER A 1 92 ? 18.819 -7.315 -31.105 1.00 96.12 92 SER A C 1
ATOM 743 O O . SER A 1 92 ? 18.203 -8.045 -31.874 1.00 96.12 92 SER A O 1
ATOM 745 N N . THR A 1 93 ? 20.044 -6.867 -31.403 1.00 94.12 93 THR A N 1
ATOM 746 C CA . THR A 1 93 ? 20.706 -7.094 -32.699 1.00 94.12 93 THR A CA 1
ATOM 747 C C . THR A 1 93 ? 22.093 -7.705 -32.539 1.00 94.12 93 THR A C 1
ATOM 749 O O . THR A 1 93 ? 22.757 -7.527 -31.519 1.00 94.12 93 THR A O 1
ATOM 752 N N . LYS A 1 94 ? 22.570 -8.376 -33.596 1.00 94.12 94 LYS A N 1
ATOM 753 C CA . LYS A 1 94 ? 23.916 -8.974 -33.669 1.00 94.12 94 LYS A CA 1
ATOM 754 C C . LYS A 1 94 ? 25.047 -7.950 -33.860 1.00 94.12 94 LYS A C 1
ATOM 756 O O . LYS A 1 94 ? 26.199 -8.355 -33.971 1.00 94.12 94 LYS A O 1
ATOM 761 N N . ARG A 1 95 ? 24.746 -6.644 -33.914 1.00 91.44 95 ARG A N 1
ATOM 762 C CA . ARG A 1 95 ? 25.758 -5.587 -34.089 1.00 91.44 95 ARG A CA 1
ATOM 763 C C . ARG A 1 95 ? 26.806 -5.637 -32.975 1.00 91.44 95 ARG A C 1
ATOM 765 O O . ARG A 1 95 ? 26.505 -6.089 -31.864 1.00 91.44 95 ARG A O 1
ATOM 772 N N . ALA A 1 96 ? 28.012 -5.149 -33.257 1.00 92.44 96 ALA A N 1
ATOM 773 C CA . ALA A 1 96 ? 29.080 -5.049 -32.266 1.00 92.44 96 ALA A CA 1
ATOM 774 C C . ALA A 1 96 ? 28.628 -4.235 -31.029 1.00 92.44 96 ALA A C 1
ATOM 776 O O . ALA A 1 96 ? 27.665 -3.461 -31.103 1.00 92.44 96 ALA A O 1
ATOM 777 N N . PRO A 1 97 ? 29.213 -4.459 -29.841 1.00 93.81 97 PRO A N 1
ATOM 778 C CA . PRO A 1 97 ? 28.994 -3.588 -28.689 1.00 93.81 97 PRO A CA 1
ATOM 779 C C . PRO A 1 97 ? 29.387 -2.136 -29.000 1.00 93.81 97 PRO A C 1
ATOM 781 O O . PRO A 1 97 ? 30.418 -1.899 -29.610 1.00 93.81 97 PRO A O 1
ATOM 784 N N . ILE A 1 98 ? 28.594 -1.165 -28.533 1.00 95.44 98 ILE A N 1
ATOM 785 C CA . ILE A 1 98 ? 28.908 0.277 -28.670 1.00 95.44 98 ILE A CA 1
ATOM 786 C C . ILE A 1 98 ? 29.981 0.755 -27.671 1.00 95.44 98 ILE A C 1
ATOM 788 O O . ILE A 1 98 ? 30.369 1.925 -27.685 1.00 95.44 98 ILE A O 1
ATOM 792 N N . TRP A 1 99 ? 30.424 -0.150 -26.789 1.00 95.44 99 TRP A N 1
ATOM 793 C CA . TRP A 1 99 ? 31.460 0.062 -25.785 1.00 95.44 99 TRP A CA 1
ATOM 794 C C . TRP A 1 99 ? 32.411 -1.147 -25.725 1.00 95.44 99 TRP A C 1
ATOM 796 O O . TRP A 1 99 ? 31.905 -2.274 -25.680 1.00 95.44 99 TRP A O 1
ATOM 806 N N . PRO A 1 100 ? 33.742 -0.943 -25.652 1.00 94.88 100 PRO A N 1
ATOM 807 C CA . PRO A 1 100 ? 34.442 0.350 -25.677 1.00 94.88 100 PRO A CA 1
ATOM 808 C C . PRO A 1 100 ? 34.286 1.084 -27.024 1.00 94.88 100 PRO A C 1
ATOM 810 O O . PRO A 1 100 ? 33.963 0.446 -28.027 1.00 94.88 100 PRO A O 1
ATOM 813 N N . PRO A 1 101 ? 34.464 2.419 -27.077 1.00 91.12 101 PRO A N 1
ATOM 814 C CA . PRO A 1 101 ? 34.370 3.166 -28.324 1.00 91.12 101 PRO A CA 1
ATOM 815 C C . PRO A 1 101 ? 35.477 2.710 -29.274 1.00 91.12 101 PRO A C 1
ATOM 817 O O . PRO A 1 101 ? 36.656 2.783 -28.937 1.00 91.12 101 PRO A O 1
ATOM 820 N N . ASN A 1 102 ? 35.107 2.258 -30.467 1.00 88.88 102 ASN A N 1
ATOM 821 C CA . ASN A 1 102 ? 36.068 1.996 -31.528 1.00 88.88 102 ASN A CA 1
ATOM 822 C C . ASN A 1 102 ? 36.186 3.247 -32.408 1.00 88.88 102 ASN A C 1
ATOM 824 O O . ASN A 1 102 ? 35.172 3.767 -32.871 1.00 88.88 102 ASN A O 1
ATOM 828 N N . ALA A 1 103 ? 37.413 3.717 -32.651 1.00 83.56 103 ALA A N 1
ATOM 829 C CA . ALA A 1 103 ? 37.685 4.895 -33.479 1.00 83.56 103 ALA A CA 1
ATOM 830 C C . ALA A 1 103 ? 37.162 4.758 -34.921 1.00 83.56 103 ALA A C 1
ATOM 832 O O . ALA A 1 103 ? 36.923 5.763 -35.580 1.00 83.56 103 ALA A O 1
ATOM 833 N N . ARG A 1 104 ? 36.982 3.521 -35.402 1.00 85.81 104 ARG A N 1
ATOM 834 C CA . ARG A 1 104 ? 36.487 3.219 -36.753 1.00 85.81 104 ARG A CA 1
ATOM 835 C C . ARG A 1 104 ? 34.987 2.925 -36.821 1.00 85.81 104 ARG A C 1
ATOM 837 O O . ARG A 1 104 ? 34.488 2.694 -37.915 1.00 85.81 104 ARG A O 1
ATOM 844 N N . ASP A 1 105 ? 34.288 2.852 -35.687 1.00 80.00 105 ASP A N 1
ATOM 845 C CA . ASP A 1 105 ? 32.882 2.438 -35.669 1.00 80.00 105 ASP A CA 1
ATOM 846 C C . ASP A 1 105 ? 31.943 3.644 -35.548 1.00 80.00 105 ASP A C 1
ATOM 848 O O . ASP A 1 105 ? 31.818 4.280 -34.493 1.00 80.00 105 ASP A O 1
ATOM 852 N N . ASP A 1 106 ? 31.237 3.916 -36.645 1.00 83.38 106 ASP A N 1
ATOM 853 C CA . ASP A 1 106 ? 30.184 4.928 -36.727 1.00 83.38 106 ASP A CA 1
ATOM 854 C C . ASP A 1 106 ? 28.909 4.525 -35.969 1.00 83.38 106 ASP A C 1
ATOM 856 O O . ASP A 1 106 ? 28.001 5.346 -35.797 1.00 83.38 106 ASP A O 1
ATOM 860 N N . ASN A 1 107 ? 28.816 3.288 -35.458 1.00 82.75 107 ASN A N 1
ATOM 861 C CA . ASN A 1 107 ? 27.681 2.862 -34.644 1.00 82.75 107 ASN A CA 1
ATOM 862 C C . ASN A 1 107 ? 27.687 3.551 -33.273 1.00 82.75 107 ASN A C 1
ATOM 864 O O . ASN A 1 107 ? 28.197 3.046 -32.273 1.00 82.75 107 ASN A O 1
ATOM 868 N N . LYS A 1 108 ? 27.038 4.713 -33.217 1.00 93.75 108 LYS A N 1
ATOM 869 C CA . LYS A 1 108 ? 26.773 5.454 -31.975 1.00 93.75 108 LYS A CA 1
ATOM 870 C C . LYS A 1 108 ? 25.555 4.927 -31.211 1.00 93.75 108 LYS A C 1
ATOM 872 O O . LYS A 1 108 ? 25.386 5.265 -30.044 1.00 93.75 108 LYS A O 1
ATOM 877 N N . VAL A 1 109 ? 24.717 4.114 -31.860 1.00 96.19 109 VAL A N 1
ATOM 878 C CA . VAL A 1 109 ? 23.425 3.657 -31.334 1.00 96.19 109 VAL A CA 1
ATOM 879 C C . VAL A 1 109 ? 23.290 2.146 -31.476 1.00 96.19 109 VAL A C 1
ATOM 881 O O . VAL A 1 109 ? 23.619 1.574 -32.518 1.00 96.19 109 VAL A O 1
ATOM 884 N N . LYS A 1 110 ? 22.755 1.495 -30.441 1.00 96.06 110 LYS A N 1
ATOM 885 C CA . LYS A 1 110 ? 22.417 0.070 -30.455 1.00 96.06 110 LYS A CA 1
ATOM 886 C C . LYS A 1 110 ? 21.074 -0.193 -29.795 1.00 96.06 110 LYS A C 1
ATOM 888 O O . LYS A 1 110 ? 20.692 0.479 -28.847 1.00 96.06 110 LYS A O 1
ATOM 893 N N . LEU A 1 111 ? 20.380 -1.199 -30.314 1.00 97.25 111 LEU A N 1
ATOM 894 C CA . LEU A 1 111 ? 19.066 -1.607 -29.839 1.00 97.25 111 LEU A CA 1
ATOM 895 C C . LEU A 1 111 ? 19.183 -2.616 -28.693 1.00 97.25 111 LEU A C 1
ATOM 897 O O . LEU A 1 111 ? 19.930 -3.600 -28.801 1.00 97.25 111 LEU A O 1
ATOM 901 N N . TYR A 1 112 ? 18.426 -2.363 -27.630 1.00 97.75 112 TYR A N 1
ATOM 902 C CA . TYR A 1 112 ? 18.251 -3.255 -26.488 1.00 97.75 112 TYR A CA 1
ATOM 903 C C . TYR A 1 112 ? 16.768 -3.512 -26.254 1.00 97.75 112 TYR A C 1
ATOM 905 O O . TYR A 1 112 ? 15.950 -2.604 -26.375 1.00 97.75 112 TYR A O 1
ATOM 913 N N . THR A 1 113 ? 16.436 -4.753 -25.915 1.00 97.62 113 THR A N 1
ATOM 914 C CA . THR A 1 113 ? 15.073 -5.208 -25.657 1.00 97.62 113 THR A CA 1
ATOM 915 C C . THR A 1 113 ? 14.902 -5.462 -24.166 1.00 97.62 113 THR A C 1
ATOM 917 O O . THR A 1 113 ? 15.688 -6.197 -23.558 1.00 97.62 113 THR A O 1
ATOM 920 N N . PHE A 1 114 ? 13.880 -4.828 -23.604 1.00 97.25 114 PHE A N 1
ATOM 921 C CA . PHE A 1 114 ? 13.482 -4.846 -22.208 1.00 97.25 114 PHE A CA 1
ATOM 922 C C . PHE A 1 114 ? 12.229 -5.707 -22.051 1.00 97.25 114 PHE A C 1
ATOM 924 O O . PHE A 1 114 ? 11.239 -5.499 -22.752 1.00 97.25 114 PHE A O 1
ATOM 931 N N . PHE A 1 115 ? 12.275 -6.675 -21.143 1.00 94.94 115 PHE A N 1
ATOM 932 C CA . PHE A 1 115 ? 11.165 -7.573 -20.838 1.00 94.94 115 PHE A CA 1
ATOM 933 C C . PHE A 1 115 ? 10.537 -7.177 -19.512 1.00 94.94 115 PHE A C 1
ATOM 935 O O . PHE A 1 115 ? 11.253 -6.811 -18.579 1.00 94.94 115 PHE A O 1
ATOM 942 N N . GLN A 1 116 ? 9.219 -7.300 -19.457 1.00 92.38 116 GLN A N 1
ATOM 943 C CA . GLN A 1 116 ? 8.380 -7.103 -18.283 1.00 92.38 116 GLN A CA 1
ATOM 944 C C . GLN A 1 116 ? 7.482 -8.334 -18.191 1.00 92.38 116 GLN A C 1
ATOM 946 O O . GLN A 1 116 ? 6.958 -8.757 -19.221 1.00 92.38 116 GLN A O 1
ATOM 951 N N . ASP A 1 117 ? 7.322 -8.916 -17.006 1.00 87.19 117 ASP A N 1
ATOM 952 C CA . ASP A 1 117 ? 6.648 -10.218 -16.889 1.00 87.19 117 ASP A CA 1
ATOM 953 C C . ASP A 1 117 ? 5.157 -10.166 -17.276 1.00 87.19 117 ASP A C 1
ATOM 955 O O . ASP A 1 117 ? 4.636 -11.134 -17.822 1.00 87.19 117 ASP A O 1
ATOM 959 N N . GLU A 1 118 ? 4.500 -9.019 -17.091 1.00 85.38 118 GLU A N 1
ATOM 960 C CA . GLU A 1 118 ? 3.075 -8.823 -17.409 1.00 85.38 118 GLU A CA 1
ATOM 961 C C . GLU A 1 118 ? 2.802 -8.463 -18.884 1.00 85.38 118 GLU A C 1
ATOM 963 O O . GLU A 1 118 ? 1.648 -8.394 -19.309 1.00 85.38 118 GLU A O 1
ATOM 968 N N . HIS A 1 119 ? 3.842 -8.222 -19.691 1.00 88.50 119 HIS A N 1
ATOM 969 C CA . HIS A 1 119 ? 3.673 -7.825 -21.089 1.00 88.50 119 HIS A CA 1
ATOM 970 C C . HIS A 1 119 ? 4.105 -8.932 -22.052 1.00 88.50 119 HIS A C 1
ATOM 972 O O . HIS A 1 119 ? 5.269 -9.324 -22.089 1.00 88.50 119 HIS A O 1
ATOM 978 N N . GLU A 1 120 ? 3.176 -9.352 -22.919 1.00 89.44 120 GLU A N 1
ATOM 979 C CA . GLU A 1 120 ? 3.434 -10.317 -24.000 1.00 89.44 120 GLU A CA 1
ATOM 980 C C . GLU A 1 120 ? 4.565 -9.846 -24.933 1.00 89.44 120 GLU A C 1
ATOM 982 O O . GLU A 1 120 ? 5.448 -10.618 -25.311 1.00 89.44 120 GLU A O 1
ATOM 987 N N . PHE A 1 121 ? 4.568 -8.555 -25.284 1.00 92.88 121 PHE A N 1
ATOM 988 C CA . PHE A 1 121 ? 5.557 -7.973 -26.187 1.00 92.88 121 PHE A CA 1
ATOM 989 C C . PHE A 1 121 ? 6.590 -7.149 -25.413 1.00 92.88 121 PHE A C 1
ATOM 991 O O . PHE A 1 121 ? 6.225 -6.155 -24.772 1.00 92.88 121 PHE A O 1
ATOM 998 N N . PRO A 1 122 ? 7.890 -7.483 -25.509 1.00 95.50 122 PRO A N 1
ATOM 999 C CA . PRO A 1 122 ? 8.922 -6.693 -24.866 1.00 95.50 122 PRO A CA 1
ATOM 1000 C C . PRO A 1 122 ? 9.120 -5.354 -25.590 1.00 95.50 122 PRO A C 1
ATOM 1002 O O . PRO A 1 122 ? 8.768 -5.186 -26.761 1.00 95.50 122 PRO A O 1
ATOM 1005 N N . ALA A 1 123 ? 9.726 -4.393 -24.904 1.00 95.88 123 ALA A N 1
ATOM 1006 C CA . ALA A 1 123 ? 9.992 -3.055 -25.417 1.00 95.88 123 ALA A CA 1
ATOM 1007 C C . ALA A 1 123 ? 11.422 -2.954 -25.953 1.00 95.88 123 ALA A C 1
ATOM 1009 O O . ALA A 1 123 ? 12.379 -3.177 -25.217 1.00 95.88 123 ALA A O 1
ATOM 1010 N N . THR A 1 124 ? 11.599 -2.596 -27.222 1.00 97.19 124 THR A N 1
ATOM 1011 C CA . THR A 1 124 ? 12.926 -2.356 -27.797 1.00 97.19 124 THR A CA 1
ATOM 1012 C C . THR A 1 124 ? 13.218 -0.865 -27.863 1.00 97.19 124 THR A C 1
ATOM 1014 O O . THR A 1 124 ? 12.429 -0.102 -28.410 1.00 97.19 124 THR A O 1
ATOM 1017 N N . ALA A 1 125 ? 14.372 -0.454 -27.339 1.00 97.44 125 ALA A N 1
ATOM 1018 C CA . ALA A 1 125 ? 14.795 0.938 -27.293 1.00 97.44 125 ALA A CA 1
ATOM 1019 C C . ALA A 1 125 ? 16.178 1.145 -27.928 1.00 97.44 125 ALA A C 1
ATOM 1021 O O . ALA A 1 125 ? 17.059 0.279 -27.872 1.00 97.44 125 ALA A O 1
ATOM 1022 N N . SER A 1 126 ? 16.363 2.321 -28.527 1.00 97.62 126 SER A N 1
ATOM 1023 C CA . SER A 1 126 ? 17.637 2.781 -29.081 1.00 97.62 126 SER A CA 1
ATOM 1024 C C . SER A 1 126 ? 18.477 3.424 -27.987 1.00 97.62 126 SER A C 1
ATOM 1026 O O . SER A 1 126 ? 18.062 4.414 -27.393 1.00 97.62 126 SER A O 1
ATOM 1028 N N . ILE A 1 127 ? 19.664 2.873 -27.743 1.00 98.12 127 ILE A N 1
ATOM 1029 C CA . ILE A 1 127 ? 20.568 3.293 -26.672 1.00 98.12 127 ILE A CA 1
ATOM 1030 C C . ILE A 1 127 ? 21.861 3.855 -27.256 1.00 98.12 127 ILE A C 1
ATOM 1032 O O . ILE A 1 127 ? 22.461 3.245 -28.146 1.00 98.12 127 ILE A O 1
ATOM 1036 N N . ALA A 1 128 ? 22.306 4.984 -26.712 1.00 97.69 128 ALA A N 1
ATOM 1037 C CA . ALA A 1 128 ? 23.597 5.601 -26.992 1.00 97.69 128 ALA A CA 1
ATOM 1038 C C . ALA A 1 128 ? 24.354 5.911 -25.689 1.00 97.69 128 ALA A C 1
ATOM 1040 O O . ALA A 1 128 ? 23.810 5.796 -24.590 1.00 97.69 128 ALA A O 1
ATOM 1041 N N . ILE A 1 129 ? 25.628 6.284 -25.819 1.00 97.50 129 ILE A N 1
ATOM 1042 C CA . ILE A 1 129 ? 26.488 6.692 -24.700 1.00 97.50 129 ILE A CA 1
ATOM 1043 C C . ILE A 1 129 ? 26.897 8.147 -24.920 1.00 97.50 129 ILE A C 1
ATOM 1045 O O . ILE A 1 129 ? 27.480 8.466 -25.959 1.00 97.50 129 ILE A O 1
ATOM 1049 N N . ASN A 1 130 ? 26.608 9.012 -23.951 1.00 96.38 130 ASN A N 1
ATOM 1050 C CA . ASN A 1 130 ? 26.910 10.434 -23.991 1.00 96.38 130 ASN A CA 1
ATOM 1051 C C . ASN A 1 130 ? 27.264 10.973 -22.585 1.00 96.38 130 ASN A C 1
ATOM 1053 O O . ASN A 1 130 ? 26.420 10.890 -21.697 1.00 96.38 130 ASN A O 1
ATOM 1057 N N . PRO A 1 131 ? 28.460 11.552 -22.362 1.00 96.19 131 PRO A N 1
ATOM 1058 C CA . PRO A 1 131 ? 29.603 11.621 -23.278 1.00 96.19 131 PRO A CA 1
ATOM 1059 C C . PRO A 1 131 ? 30.274 10.254 -23.510 1.00 96.19 131 PRO A C 1
ATOM 1061 O O . PRO A 1 131 ? 30.222 9.368 -22.659 1.00 96.19 131 PRO A O 1
ATOM 1064 N N . ARG A 1 132 ? 30.960 10.081 -24.653 1.00 94.19 132 ARG A N 1
ATOM 1065 C CA . ARG A 1 132 ? 31.693 8.834 -24.988 1.00 94.19 132 ARG A CA 1
ATOM 1066 C C . ARG A 1 132 ? 33.070 8.715 -24.317 1.00 94.19 132 ARG A C 1
ATOM 1068 O O . ARG A 1 132 ? 33.725 7.693 -24.495 1.00 94.19 132 ARG A O 1
ATOM 1075 N N . GLN A 1 133 ? 33.532 9.732 -23.586 1.00 93.94 133 GLN A N 1
ATOM 1076 C CA . GLN A 1 133 ? 34.823 9.692 -22.888 1.00 93.94 133 GLN A CA 1
ATOM 1077 C C . GLN A 1 133 ? 34.706 9.123 -21.464 1.00 93.94 133 GLN A C 1
ATOM 1079 O O . GLN A 1 133 ? 33.659 9.225 -20.821 1.00 93.94 133 GLN A O 1
ATOM 1084 N N . GLY A 1 134 ? 35.813 8.590 -20.937 1.00 94.56 134 GLY A N 1
ATOM 1085 C CA . GLY A 1 134 ? 35.939 8.131 -19.547 1.00 94.56 134 GLY A CA 1
ATOM 1086 C C . GLY A 1 134 ? 35.294 6.765 -19.267 1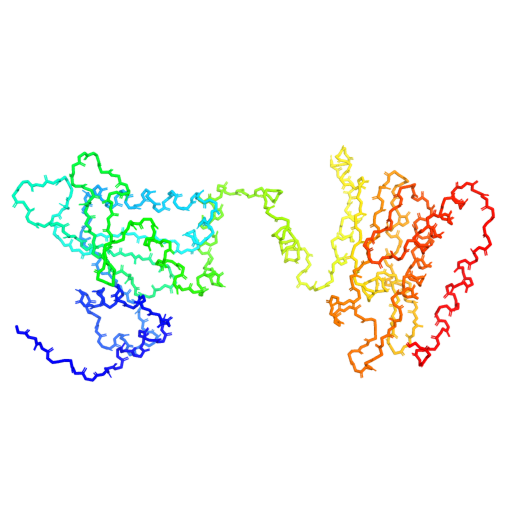.00 94.56 134 GLY A C 1
ATOM 1087 O O . GLY A 1 134 ? 34.952 6.047 -20.200 1.00 94.56 134 GLY A O 1
ATOM 1088 N N . PRO A 1 135 ? 35.121 6.373 -17.992 1.00 97.31 135 PRO A N 1
ATOM 1089 C CA . PRO A 1 135 ? 34.513 5.090 -17.641 1.00 97.31 135 PRO A CA 1
ATOM 1090 C C . PRO A 1 135 ? 33.023 5.051 -18.008 1.00 97.31 135 PRO A C 1
ATOM 1092 O O . PRO A 1 135 ? 32.340 6.080 -17.970 1.00 97.31 135 PRO A O 1
ATOM 1095 N N . LEU A 1 136 ? 32.520 3.861 -18.350 1.00 98.06 136 LEU A N 1
ATOM 1096 C CA . LEU A 1 136 ? 31.102 3.627 -18.617 1.00 98.06 136 LEU A CA 1
ATOM 1097 C C . LEU A 1 136 ? 30.319 3.625 -17.299 1.00 98.06 136 LEU A C 1
ATOM 1099 O O . LEU A 1 136 ? 30.516 2.746 -16.463 1.00 98.06 136 LEU A O 1
ATOM 1103 N N . THR A 1 137 ? 29.411 4.585 -17.146 1.00 98.00 137 THR A N 1
ATOM 1104 C CA . THR A 1 137 ? 28.493 4.698 -16.005 1.00 98.00 137 THR A CA 1
ATOM 1105 C C . THR A 1 137 ? 27.050 4.760 -16.499 1.00 98.00 137 THR A C 1
ATOM 1107 O O . THR A 1 137 ? 26.805 5.086 -17.664 1.00 98.00 137 THR A O 1
ATOM 1110 N N . ALA A 1 138 ? 26.093 4.443 -15.623 1.00 97.81 138 ALA A N 1
ATOM 1111 C CA . ALA A 1 138 ? 24.673 4.416 -15.973 1.00 97.81 138 ALA A CA 1
ATOM 1112 C C . ALA A 1 138 ? 24.168 5.787 -16.447 1.00 97.81 138 ALA A C 1
ATOM 1114 O O . ALA A 1 138 ? 23.386 5.854 -17.391 1.00 97.81 138 ALA A O 1
ATOM 1115 N N . ASP A 1 139 ? 24.676 6.867 -15.855 1.00 97.88 139 ASP A N 1
ATOM 1116 C CA . ASP A 1 139 ? 24.241 8.239 -16.149 1.00 97.88 139 ASP A CA 1
ATOM 1117 C C . ASP A 1 139 ? 24.691 8.723 -17.537 1.00 97.88 139 ASP A C 1
ATOM 1119 O O . ASP A 1 139 ? 24.129 9.668 -18.082 1.00 97.88 139 ASP A O 1
ATOM 1123 N N . LYS A 1 140 ? 25.674 8.048 -18.151 1.00 98.00 140 LYS A N 1
ATOM 1124 C CA . LYS A 1 140 ? 26.088 8.306 -19.541 1.00 98.00 140 LYS A CA 1
ATOM 1125 C C . LYS A 1 140 ? 25.224 7.579 -20.560 1.00 98.00 140 LYS A C 1
ATOM 1127 O O . LYS A 1 140 ? 25.360 7.818 -21.759 1.00 98.00 140 LYS A O 1
ATOM 1132 N N . ILE A 1 141 ? 24.406 6.626 -20.126 1.00 98.44 141 ILE A N 1
ATOM 1133 C CA . ILE A 1 141 ? 23.549 5.869 -21.026 1.00 98.44 141 ILE A CA 1
ATOM 1134 C C . ILE A 1 141 ? 22.295 6.699 -21.269 1.00 98.44 141 ILE A C 1
ATOM 1136 O O . ILE A 1 141 ? 21.577 7.050 -20.335 1.00 98.44 141 ILE A O 1
ATOM 1140 N N . VAL A 1 142 ? 22.031 6.989 -22.538 1.00 98.31 142 VAL A N 1
ATOM 1141 C CA . VAL A 1 142 ? 20.840 7.720 -22.965 1.00 98.31 142 VAL A CA 1
ATOM 1142 C C . VAL A 1 142 ? 19.982 6.849 -23.872 1.00 98.31 142 VAL A C 1
ATOM 1144 O O . VAL A 1 142 ? 20.492 6.054 -24.667 1.00 98.31 142 VAL A O 1
ATOM 1147 N N . VAL A 1 143 ? 18.671 7.003 -23.746 1.00 98.00 143 VAL A N 1
ATOM 1148 C CA . VAL A 1 143 ? 17.654 6.263 -24.490 1.00 98.00 143 VAL A CA 1
ATOM 1149 C C . VAL A 1 143 ? 16.896 7.233 -25.388 1.00 98.00 143 VAL A C 1
ATOM 1151 O O . VAL A 1 143 ? 16.527 8.322 -24.955 1.00 98.00 143 VAL A O 1
ATOM 1154 N N . TRP A 1 144 ? 16.701 6.866 -26.653 1.00 97.12 144 TRP A N 1
ATOM 1155 C CA . TRP A 1 144 ? 15.925 7.669 -27.597 1.00 97.12 144 TRP A CA 1
ATOM 1156 C C . TRP A 1 144 ? 14.438 7.374 -27.450 1.00 97.12 144 TRP A C 1
ATOM 1158 O O . TRP A 1 144 ? 13.995 6.252 -27.707 1.00 97.12 144 TRP A O 1
ATOM 1168 N N . GLU A 1 145 ? 13.668 8.396 -27.107 1.00 94.31 145 GLU A N 1
ATOM 1169 C CA . GLU A 1 145 ? 12.223 8.327 -26.933 1.00 94.31 145 GLU A CA 1
ATOM 1170 C C . GLU A 1 145 ? 11.586 9.606 -27.479 1.00 94.31 145 GLU A C 1
ATOM 1172 O O . GLU A 1 145 ? 12.054 10.702 -27.188 1.00 94.31 145 GLU A O 1
ATOM 1177 N N . ALA A 1 146 ? 10.524 9.479 -28.282 1.00 90.06 146 ALA A N 1
ATOM 1178 C CA . ALA A 1 146 ? 9.728 10.612 -28.773 1.00 90.06 146 ALA A CA 1
ATOM 1179 C C . ALA A 1 146 ? 10.551 11.787 -29.361 1.00 90.06 146 ALA A C 1
ATOM 1181 O O . ALA A 1 146 ? 10.233 12.955 -29.155 1.00 90.06 146 ALA A O 1
ATOM 1182 N N . GLY A 1 147 ? 11.638 11.491 -30.084 1.00 93.38 147 GLY A N 1
ATOM 1183 C CA . GLY A 1 147 ? 12.471 12.518 -30.721 1.00 93.38 147 GLY A CA 1
ATOM 1184 C C . GLY A 1 147 ? 13.524 13.168 -29.816 1.00 93.38 147 GLY A C 1
ATOM 1185 O O . GLY A 1 147 ? 14.208 14.088 -30.261 1.00 93.38 147 GLY A O 1
ATOM 1186 N N . LYS A 1 148 ? 13.678 12.705 -28.570 1.00 96.38 148 LYS A N 1
ATOM 1187 C CA . LYS A 1 148 ? 14.674 13.207 -27.614 1.00 96.38 148 LYS A CA 1
ATOM 1188 C C . LYS A 1 148 ? 15.504 12.078 -27.002 1.00 96.38 148 LYS A C 1
ATOM 1190 O O . LYS A 1 148 ? 15.074 10.930 -26.930 1.00 96.38 148 LYS A O 1
ATOM 1195 N N . TRP A 1 149 ? 16.712 12.420 -26.556 1.00 97.56 149 TRP A N 1
ATOM 1196 C CA . TRP A 1 149 ? 17.552 11.541 -25.741 1.00 97.56 149 TRP A CA 1
ATOM 1197 C C . TRP A 1 149 ? 17.274 11.808 -24.262 1.00 97.56 149 TRP A C 1
ATOM 1199 O O . TRP A 1 149 ? 17.429 12.940 -23.811 1.00 97.56 149 TRP A O 1
ATOM 1209 N N . SER A 1 150 ? 16.898 10.771 -23.519 1.00 97.50 150 SER A N 1
ATOM 1210 C CA . SER A 1 150 ? 16.639 10.835 -22.078 1.00 97.50 150 SER A CA 1
ATOM 1211 C C . SER A 1 150 ? 17.639 9.973 -21.302 1.00 97.50 150 SER A C 1
ATOM 1213 O O . SER A 1 150 ? 18.036 8.918 -21.805 1.00 97.50 150 SER A O 1
ATOM 1215 N N . PRO A 1 151 ? 18.061 10.379 -20.092 1.00 98.31 151 PRO A N 1
ATOM 1216 C CA . PRO A 1 151 ? 18.889 9.548 -19.222 1.00 98.31 151 PRO A CA 1
ATOM 1217 C C . PRO A 1 151 ? 18.249 8.184 -18.946 1.00 98.31 151 PRO A C 1
ATOM 1219 O O . PRO A 1 151 ? 17.035 8.077 -18.774 1.00 98.31 151 PRO A O 1
ATOM 1222 N N . LEU A 1 152 ? 19.068 7.131 -18.872 1.00 98.19 152 LEU A N 1
ATOM 1223 C CA . LEU A 1 152 ? 18.589 5.756 -18.711 1.00 98.19 152 LEU A CA 1
ATOM 1224 C C . LEU A 1 152 ? 17.686 5.576 -17.484 1.00 98.19 152 LEU A C 1
ATOM 1226 O O . LEU A 1 152 ? 16.646 4.937 -17.599 1.00 98.19 152 LEU A O 1
ATOM 1230 N N . LYS A 1 153 ? 18.083 6.100 -16.318 1.00 97.81 153 LYS A N 1
ATOM 1231 C CA . LYS A 1 153 ? 17.326 5.915 -15.068 1.00 97.81 153 LYS A CA 1
ATOM 1232 C C . LYS A 1 153 ? 15.956 6.594 -15.133 1.00 97.81 153 LYS A C 1
ATOM 1234 O O . LYS A 1 153 ? 14.958 5.959 -14.812 1.00 97.81 153 LYS A O 1
ATOM 1239 N N . GLU A 1 154 ? 15.908 7.831 -15.623 1.00 97.06 154 GLU A N 1
ATOM 1240 C CA . GLU A 1 154 ? 14.658 8.574 -15.832 1.00 97.06 154 GLU A CA 1
ATOM 1241 C C . GLU A 1 154 ? 13.737 7.848 -16.814 1.00 97.06 154 GLU A C 1
ATOM 1243 O O . GLU A 1 154 ? 12.547 7.674 -16.549 1.00 97.06 154 GLU A O 1
ATOM 1248 N N . TRP A 1 155 ? 14.301 7.362 -17.926 1.00 96.94 155 TRP A N 1
ATOM 1249 C CA . TRP A 1 155 ? 13.548 6.589 -18.903 1.00 96.94 155 TRP A CA 1
ATOM 1250 C C . TRP A 1 155 ? 13.015 5.282 -18.310 1.00 96.94 155 TRP A C 1
ATOM 1252 O O . TRP A 1 155 ? 11.861 4.960 -18.545 1.00 96.94 155 TRP A O 1
ATOM 1262 N N . LEU A 1 156 ? 13.799 4.547 -17.510 1.00 96.75 156 LEU A N 1
ATOM 1263 C CA . LEU A 1 156 ? 13.348 3.306 -16.866 1.00 96.75 156 LEU A CA 1
ATOM 1264 C C . LEU A 1 156 ? 12.171 3.541 -15.912 1.00 96.75 156 LEU A C 1
ATOM 1266 O O . LEU A 1 156 ? 11.202 2.786 -15.958 1.00 96.75 156 LEU A O 1
ATOM 1270 N N . VAL A 1 157 ? 12.236 4.588 -15.083 1.00 95.19 157 VAL A N 1
ATOM 1271 C CA . VAL A 1 157 ? 11.142 4.947 -14.167 1.00 95.19 157 VAL A CA 1
ATOM 1272 C C . VAL A 1 157 ? 9.896 5.324 -14.961 1.00 95.19 157 VAL A C 1
ATOM 1274 O O . VAL A 1 157 ? 8.826 4.784 -14.699 1.00 95.19 157 VAL A O 1
ATOM 1277 N N . LYS A 1 158 ? 10.027 6.182 -15.981 1.00 94.62 158 LYS A N 1
ATOM 1278 C CA . LYS A 1 158 ? 8.904 6.557 -16.851 1.00 94.62 158 LYS A CA 1
ATOM 1279 C C . LYS A 1 158 ? 8.313 5.343 -17.577 1.00 94.62 158 LYS A C 1
ATOM 1281 O O . LYS A 1 158 ? 7.099 5.167 -17.586 1.00 94.62 158 LYS A O 1
ATOM 1286 N N . PHE A 1 159 ? 9.173 4.504 -18.148 1.00 93.44 159 PHE A N 1
ATOM 1287 C CA . PHE A 1 159 ? 8.804 3.305 -18.893 1.00 93.44 159 PHE A CA 1
ATOM 1288 C C . PHE A 1 159 ? 7.968 2.354 -18.037 1.00 93.44 159 PHE A C 1
ATOM 1290 O O . PHE A 1 159 ? 6.969 1.822 -18.512 1.00 93.44 159 PHE A O 1
ATOM 1297 N N . VAL A 1 160 ? 8.324 2.182 -16.763 1.00 92.06 160 VAL A N 1
ATOM 1298 C CA . VAL A 1 160 ? 7.538 1.362 -15.841 1.00 92.06 160 VAL A CA 1
ATOM 1299 C C . VAL A 1 160 ? 6.268 2.074 -15.365 1.00 92.06 160 VAL A C 1
ATOM 1301 O O . VAL A 1 160 ? 5.212 1.455 -15.329 1.00 92.06 160 VAL A O 1
ATOM 1304 N N . SER A 1 161 ? 6.338 3.361 -15.029 1.00 89.94 161 SER A N 1
ATOM 1305 C CA . SER A 1 161 ? 5.176 4.127 -14.551 1.00 89.94 161 SER A CA 1
ATOM 1306 C C . SER A 1 161 ? 4.079 4.309 -15.601 1.00 89.94 161 SER A C 1
ATOM 1308 O O . SER A 1 161 ? 2.964 4.687 -15.251 1.00 89.94 161 SER A O 1
ATOM 1310 N N . SER A 1 162 ? 4.386 4.076 -16.880 1.00 87.75 162 SER A N 1
ATOM 1311 C CA . SER A 1 162 ? 3.434 4.232 -17.981 1.00 87.75 162 SER A CA 1
ATOM 1312 C C . SER A 1 162 ? 2.233 3.290 -17.924 1.00 87.75 162 SER A C 1
ATOM 1314 O O . SER A 1 162 ? 1.173 3.633 -18.447 1.00 87.75 162 SER A O 1
ATOM 1316 N N . ASP A 1 163 ? 2.379 2.121 -17.297 1.00 84.31 163 ASP A N 1
ATOM 1317 C CA . ASP A 1 163 ? 1.288 1.167 -17.154 1.00 84.31 163 ASP A CA 1
ATOM 1318 C C . ASP A 1 163 ? 0.761 1.174 -15.708 1.00 84.31 163 ASP A C 1
ATOM 1320 O O . ASP A 1 163 ? 1.369 0.565 -14.819 1.00 84.31 163 ASP A O 1
ATOM 1324 N N . PRO A 1 164 ? -0.388 1.825 -15.440 1.00 77.44 164 PRO A N 1
ATOM 1325 C CA . PRO A 1 164 ? -0.972 1.855 -14.103 1.00 77.44 164 PRO A CA 1
ATOM 1326 C C . PRO A 1 164 ? -1.377 0.457 -13.611 1.00 77.44 164 PRO A C 1
ATOM 1328 O O . PRO A 1 164 ? -1.476 0.237 -12.400 1.00 77.44 164 PRO A O 1
ATOM 1331 N N . ALA A 1 165 ? -1.573 -0.514 -14.514 1.00 79.62 165 ALA A N 1
ATOM 1332 C CA . ALA A 1 165 ? -1.938 -1.871 -14.137 1.00 79.62 165 ALA A CA 1
ATOM 1333 C C . ALA A 1 165 ? -0.807 -2.598 -13.392 1.00 79.62 165 ALA A C 1
ATOM 1335 O O . ALA A 1 165 ? -1.106 -3.480 -12.584 1.00 79.62 165 ALA A O 1
ATOM 1336 N N . ILE A 1 166 ? 0.455 -2.194 -13.580 1.00 77.38 166 ILE A N 1
ATOM 1337 C CA . ILE A 1 166 ? 1.636 -2.797 -12.936 1.00 77.38 166 ILE A CA 1
ATOM 1338 C C . ILE A 1 166 ? 1.562 -2.734 -11.407 1.00 77.38 166 ILE A C 1
ATOM 1340 O O . ILE A 1 166 ? 2.044 -3.633 -10.718 1.00 77.38 166 ILE A O 1
ATOM 1344 N N . LEU A 1 167 ? 0.953 -1.688 -10.844 1.00 71.12 167 LEU A N 1
ATOM 1345 C CA . LEU A 1 167 ? 0.778 -1.594 -9.392 1.00 71.12 167 LEU A CA 1
ATOM 1346 C C . LEU A 1 167 ? -0.376 -2.468 -8.888 1.00 71.12 167 LEU A C 1
ATOM 1348 O O . LEU A 1 167 ? -0.333 -2.935 -7.751 1.00 71.12 167 LEU A O 1
ATOM 1352 N N . SER A 1 168 ? -1.380 -2.707 -9.735 1.00 72.94 168 SER A N 1
ATOM 1353 C CA . SER A 1 168 ? -2.579 -3.478 -9.391 1.00 72.94 168 SER A CA 1
ATOM 1354 C C . SER A 1 168 ? -2.420 -4.991 -9.569 1.00 72.94 168 SER A C 1
ATOM 1356 O O . SER A 1 168 ? -3.110 -5.762 -8.907 1.00 72.94 168 SER A O 1
ATOM 1358 N N . LYS A 1 169 ? -1.513 -5.432 -10.448 1.00 72.12 169 LYS A N 1
ATOM 1359 C CA . LYS A 1 169 ? -1.302 -6.842 -10.786 1.00 72.12 169 LYS A CA 1
ATOM 1360 C C . LYS A 1 169 ? 0.119 -7.237 -10.421 1.00 72.12 169 LYS A C 1
ATOM 1362 O O . LYS A 1 169 ? 1.072 -6.799 -11.054 1.00 72.12 169 LYS A O 1
ATOM 1367 N N . ARG A 1 170 ? 0.260 -8.071 -9.391 1.00 68.62 170 ARG A N 1
ATOM 1368 C CA . ARG A 1 170 ? 1.534 -8.714 -9.068 1.00 68.62 170 ARG A CA 1
ATOM 1369 C C . ARG A 1 170 ? 1.422 -10.203 -9.340 1.00 68.62 170 ARG A C 1
ATOM 1371 O O . ARG A 1 170 ? 0.614 -10.881 -8.706 1.00 68.62 170 ARG A O 1
ATOM 1378 N N . SER A 1 171 ? 2.256 -10.721 -10.235 1.00 71.06 171 SER A N 1
ATOM 1379 C CA . SER A 1 171 ? 2.431 -12.166 -10.348 1.00 71.06 171 SER A CA 1
ATOM 1380 C C . SER A 1 171 ? 2.993 -12.745 -9.040 1.00 71.06 171 SER A C 1
ATOM 1382 O O . SER A 1 171 ? 3.757 -12.088 -8.323 1.00 71.06 171 SER A O 1
ATOM 1384 N N . ALA A 1 172 ? 2.665 -14.005 -8.737 1.00 70.25 172 ALA A N 1
ATOM 1385 C CA . ALA A 1 172 ? 3.255 -14.721 -7.602 1.00 70.25 172 ALA A CA 1
ATOM 1386 C C . ALA A 1 172 ? 4.794 -14.758 -7.686 1.00 70.25 172 ALA A C 1
ATOM 1388 O O . ALA A 1 172 ? 5.482 -14.696 -6.669 1.00 70.25 172 ALA A O 1
ATOM 1389 N N . THR A 1 173 ? 5.345 -14.793 -8.903 1.00 70.44 173 THR A N 1
ATOM 1390 C CA . THR A 1 173 ? 6.788 -14.735 -9.155 1.00 70.44 173 THR A CA 1
ATOM 1391 C C . THR A 1 173 ? 7.377 -13.380 -8.774 1.00 70.44 173 THR A C 1
ATOM 1393 O O . THR A 1 173 ? 8.395 -13.353 -8.088 1.00 70.44 173 THR A O 1
ATOM 1396 N N . SER A 1 174 ? 6.731 -12.268 -9.139 1.00 67.12 174 SER A N 1
ATOM 1397 C CA . SER A 1 174 ? 7.159 -10.918 -8.747 1.00 67.12 174 SER A CA 1
ATOM 1398 C C . SER A 1 174 ? 7.089 -10.725 -7.234 1.00 67.12 174 SER A C 1
ATOM 1400 O O . SER A 1 174 ? 7.996 -10.141 -6.650 1.00 67.12 174 SER A O 1
ATOM 1402 N N . ILE A 1 175 ? 6.047 -11.259 -6.584 1.00 69.81 175 ILE A N 1
ATOM 1403 C CA . ILE A 1 175 ? 5.911 -11.251 -5.121 1.00 69.81 175 ILE A CA 1
ATOM 1404 C C . ILE A 1 175 ? 7.069 -12.020 -4.480 1.00 69.81 175 ILE A C 1
ATOM 1406 O O . ILE A 1 175 ? 7.763 -11.480 -3.623 1.00 69.81 175 ILE A O 1
ATOM 1410 N N . ASN A 1 176 ? 7.327 -13.250 -4.926 1.00 71.62 176 ASN A N 1
ATOM 1411 C CA . ASN A 1 176 ? 8.410 -14.071 -4.387 1.00 71.62 176 ASN A CA 1
ATOM 1412 C C . ASN A 1 176 ? 9.789 -13.453 -4.644 1.00 71.62 176 ASN A C 1
ATOM 1414 O O . ASN A 1 176 ? 10.632 -13.470 -3.754 1.00 71.62 176 ASN A O 1
ATOM 1418 N N . TYR A 1 177 ? 10.026 -12.884 -5.828 1.00 71.62 177 TYR A N 1
ATOM 1419 C CA . TYR A 1 177 ? 11.267 -12.175 -6.138 1.00 71.62 177 TYR A CA 1
ATOM 1420 C C . TYR A 1 177 ? 11.449 -10.956 -5.228 1.00 71.62 177 TYR A C 1
ATOM 1422 O O . TYR A 1 177 ? 12.502 -10.794 -4.614 1.00 71.62 177 TYR A O 1
ATOM 1430 N N . PHE A 1 178 ? 10.401 -10.142 -5.072 1.00 71.94 178 PHE A N 1
ATOM 1431 C CA . PHE A 1 178 ? 10.399 -9.001 -4.163 1.00 71.94 178 PHE A CA 1
ATOM 1432 C C . PHE A 1 178 ? 10.752 -9.425 -2.731 1.00 71.94 178 PHE A C 1
ATOM 1434 O O . PHE A 1 178 ? 11.681 -8.877 -2.138 1.00 71.94 178 PHE A O 1
ATOM 1441 N N . PHE A 1 179 ? 10.050 -10.428 -2.196 1.00 68.06 179 PHE A N 1
ATOM 1442 C CA . PHE A 1 179 ? 10.246 -10.876 -0.820 1.00 68.06 179 PHE A CA 1
ATOM 1443 C C . PHE A 1 179 ? 11.605 -11.548 -0.606 1.00 68.06 179 PHE A C 1
ATOM 1445 O O . PHE A 1 179 ? 12.279 -11.261 0.378 1.00 68.06 179 PHE A O 1
ATOM 1452 N N . ASN A 1 180 ? 12.038 -12.423 -1.510 1.00 75.12 180 ASN A N 1
ATOM 1453 C CA . ASN A 1 180 ? 13.244 -13.221 -1.289 1.00 75.12 180 ASN A CA 1
ATOM 1454 C C . ASN A 1 180 ? 14.515 -12.464 -1.680 1.00 75.12 180 ASN A C 1
ATOM 1456 O O . ASN A 1 180 ? 15.464 -12.405 -0.902 1.00 75.12 180 ASN A O 1
ATOM 1460 N N . GLU A 1 181 ? 14.529 -11.849 -2.862 1.00 74.06 181 GLU A N 1
ATOM 1461 C CA . GLU A 1 181 ? 15.748 -11.303 -3.467 1.00 74.06 181 GLU A CA 1
ATOM 1462 C C . GLU A 1 181 ? 15.924 -9.807 -3.194 1.00 74.06 181 GLU A C 1
ATOM 1464 O O . GLU A 1 181 ? 17.053 -9.321 -3.095 1.00 74.06 181 GLU A O 1
ATOM 1469 N N . CYS A 1 182 ? 14.824 -9.055 -3.078 1.00 66.38 182 CYS A N 1
ATOM 1470 C CA . CYS A 1 182 ? 14.884 -7.599 -2.940 1.00 66.38 182 CYS A CA 1
ATOM 1471 C C . CYS A 1 182 ? 14.826 -7.125 -1.486 1.00 66.38 182 CYS A C 1
ATOM 1473 O O . CYS A 1 182 ? 15.621 -6.267 -1.109 1.00 66.38 182 CYS A O 1
ATOM 1475 N N . SER A 1 183 ? 13.937 -7.683 -0.660 1.00 65.75 183 SER A N 1
ATOM 1476 C CA . SER A 1 183 ? 13.888 -7.363 0.774 1.00 65.75 183 SER A CA 1
ATOM 1477 C C . SER A 1 183 ? 14.805 -8.250 1.626 1.00 65.75 183 SER A C 1
ATOM 1479 O O . SER A 1 183 ? 14.965 -8.006 2.816 1.00 65.75 183 SER A O 1
ATOM 1481 N N . GLY A 1 184 ? 15.434 -9.278 1.043 1.00 68.81 184 GLY A N 1
ATOM 1482 C CA . GLY A 1 184 ? 16.282 -10.221 1.782 1.00 68.81 184 GLY A CA 1
ATOM 1483 C C . GLY A 1 184 ? 15.481 -11.118 2.728 1.00 68.81 184 GLY A C 1
ATOM 1484 O O . GLY A 1 184 ? 15.910 -11.382 3.849 1.00 68.81 184 GLY A O 1
ATOM 1485 N N . GLY A 1 185 ? 14.273 -11.516 2.320 1.00 65.56 185 GLY A N 1
ATOM 1486 C CA . GLY A 1 185 ? 13.377 -12.394 3.079 1.00 65.56 185 GLY A CA 1
ATOM 1487 C C . GLY A 1 185 ? 12.759 -11.761 4.326 1.00 65.56 185 GLY A C 1
ATOM 1488 O O . GLY A 1 185 ? 11.935 -12.385 4.987 1.00 65.56 185 GLY A O 1
ATOM 1489 N N . THR A 1 186 ? 13.137 -10.528 4.663 1.00 61.47 186 THR A N 1
ATOM 1490 C CA . THR A 1 186 ? 12.631 -9.825 5.836 1.00 61.47 186 THR A CA 1
ATOM 1491 C C . THR A 1 186 ? 12.192 -8.436 5.430 1.00 61.47 186 THR A C 1
ATOM 1493 O O . THR A 1 186 ? 12.812 -7.762 4.618 1.00 61.47 186 THR A O 1
ATOM 1496 N N . PHE A 1 187 ? 11.079 -7.998 5.982 1.00 62.56 187 PHE A N 1
ATOM 1497 C CA . PHE A 1 187 ? 10.617 -6.642 5.812 1.00 62.56 187 PHE A CA 1
ATOM 1498 C C . PHE A 1 187 ? 10.310 -6.148 7.227 1.00 62.56 187 PHE A C 1
ATOM 1500 O O . PHE A 1 187 ? 9.518 -6.761 7.945 1.00 62.56 187 PHE A O 1
ATOM 1507 N N . ASN A 1 188 ? 11.030 -5.116 7.680 1.00 62.62 188 ASN A N 1
ATOM 1508 C CA . ASN A 1 188 ? 10.818 -4.581 9.018 1.00 62.62 188 ASN A CA 1
ATOM 1509 C C . ASN A 1 188 ? 9.477 -3.859 9.020 1.00 62.62 188 ASN A C 1
ATOM 1511 O O . ASN A 1 188 ? 9.407 -2.708 8.587 1.00 62.62 188 ASN A O 1
ATOM 1515 N N . LEU A 1 189 ? 8.443 -4.555 9.511 1.00 61.28 189 LEU A N 1
ATOM 1516 C CA . LEU A 1 189 ? 7.081 -4.042 9.598 1.00 61.28 189 LEU A CA 1
ATOM 1517 C C . LEU A 1 189 ? 7.089 -2.620 10.135 1.00 61.28 189 LEU A C 1
ATOM 1519 O O . LEU A 1 189 ? 6.607 -1.736 9.447 1.00 61.28 189 LEU A O 1
ATOM 1523 N N . MET A 1 190 ? 7.802 -2.382 11.235 1.00 63.53 190 MET A N 1
ATOM 1524 C CA . MET A 1 190 ? 7.873 -1.097 11.933 1.00 63.53 190 MET A CA 1
ATOM 1525 C C . MET A 1 190 ? 8.578 0.028 11.159 1.00 63.53 190 MET A C 1
ATOM 1527 O O . MET A 1 190 ? 8.464 1.181 11.556 1.00 63.53 190 MET A O 1
ATOM 1531 N N . CYS A 1 191 ? 9.291 -0.270 10.069 1.00 57.91 191 CYS A N 1
ATOM 1532 C CA . CYS A 1 191 ? 9.938 0.736 9.220 1.00 57.91 191 CYS A CA 1
ATOM 1533 C C . CYS A 1 191 ? 9.068 1.223 8.054 1.00 57.91 191 CYS A C 1
ATOM 1535 O O . CYS A 1 191 ? 9.500 2.117 7.327 1.00 57.91 191 CYS A O 1
ATOM 1537 N N . LEU A 1 192 ? 7.875 0.656 7.835 1.00 60.88 192 LEU A N 1
ATOM 1538 C CA . LEU A 1 192 ? 6.938 1.252 6.878 1.00 60.88 192 LEU A CA 1
ATOM 1539 C C . LEU A 1 192 ? 6.329 2.556 7.403 1.00 60.88 192 LEU A C 1
ATOM 1541 O O . LEU A 1 192 ? 6.195 2.732 8.613 1.00 60.88 192 LEU A O 1
ATOM 1545 N N . PRO A 1 193 ? 5.889 3.432 6.486 1.00 57.09 193 PRO A N 1
ATOM 1546 C CA . PRO A 1 193 ? 4.910 4.463 6.795 1.00 57.09 193 PRO A CA 1
ATOM 1547 C C . PRO A 1 193 ? 3.692 3.877 7.522 1.00 57.09 193 PRO A C 1
ATOM 1549 O O . PRO A 1 193 ? 3.237 2.770 7.207 1.00 57.09 193 PRO A O 1
ATOM 1552 N N . LEU A 1 194 ? 3.163 4.631 8.484 1.00 54.44 194 LEU A N 1
ATOM 1553 C CA . LEU A 1 194 ? 2.081 4.209 9.374 1.00 54.44 194 LEU A CA 1
ATOM 1554 C C . LEU A 1 194 ? 0.814 3.801 8.593 1.00 54.44 194 LEU A C 1
ATOM 1556 O O . LEU A 1 194 ? 0.103 2.872 8.967 1.00 54.44 194 LEU A O 1
ATOM 1560 N N . GLU A 1 195 ? 0.569 4.432 7.448 1.00 52.00 195 GLU A N 1
ATOM 1561 C CA . GLU A 1 195 ? -0.543 4.139 6.542 1.00 52.00 195 GLU A CA 1
ATOM 1562 C C . GLU A 1 195 ? -0.459 2.713 5.980 1.00 52.00 195 GLU A C 1
ATOM 1564 O O . GLU A 1 195 ? -1.469 2.020 5.842 1.00 52.00 195 GLU A O 1
ATOM 1569 N N . LEU A 1 196 ? 0.759 2.248 5.690 1.00 58.81 196 LEU A N 1
ATOM 1570 C CA . LEU A 1 196 ? 0.997 0.894 5.206 1.00 58.81 196 LEU A CA 1
ATOM 1571 C C . LEU A 1 196 ? 0.975 -0.126 6.346 1.00 58.81 196 LEU A C 1
ATOM 1573 O O . LEU A 1 196 ? 0.555 -1.256 6.107 1.00 58.81 196 LEU A O 1
ATOM 1577 N N . HIS A 1 197 ? 1.331 0.257 7.582 1.00 65.12 197 HIS A N 1
ATOM 1578 C CA . HIS A 1 197 ? 1.069 -0.593 8.756 1.00 65.12 197 HIS A CA 1
ATOM 1579 C C . HIS A 1 197 ? -0.412 -0.889 8.870 1.00 65.12 197 HIS A C 1
ATOM 1581 O O . HIS A 1 197 ? -0.793 -2.053 8.920 1.00 65.12 197 HIS A O 1
ATOM 1587 N N . PHE A 1 198 ? -1.245 0.153 8.859 1.00 55.69 198 PHE A N 1
ATOM 1588 C CA . PHE A 1 198 ? -2.684 -0.011 9.011 1.00 55.69 198 PHE A CA 1
ATOM 1589 C C . PHE A 1 198 ? -3.291 -0.832 7.878 1.00 55.69 198 PHE A C 1
ATOM 1591 O O . PHE A 1 198 ? -4.086 -1.719 8.160 1.00 55.69 198 PHE A O 1
ATOM 1598 N N . LYS A 1 199 ? -2.855 -0.632 6.628 1.00 60.94 199 LYS A N 1
ATOM 1599 C CA . LYS A 1 199 ? -3.287 -1.453 5.484 1.00 60.94 199 LYS A CA 1
ATOM 1600 C C . LYS A 1 199 ? -2.876 -2.922 5.607 1.00 60.94 199 LYS A C 1
ATOM 1602 O O . LYS A 1 199 ? -3.657 -3.807 5.267 1.00 60.94 199 LYS A O 1
ATOM 1607 N N . ILE A 1 200 ? -1.661 -3.198 6.083 1.00 65.50 200 ILE A N 1
ATOM 1608 C CA . ILE A 1 200 ? -1.186 -4.570 6.308 1.00 65.50 200 ILE A CA 1
ATOM 1609 C C . ILE A 1 200 ? -1.952 -5.212 7.465 1.00 65.50 200 ILE A C 1
ATOM 1611 O O . ILE A 1 200 ? -2.369 -6.358 7.344 1.00 65.50 200 ILE A O 1
ATOM 1615 N N . TYR A 1 201 ? -2.180 -4.489 8.560 1.00 63.00 201 TYR A N 1
ATOM 1616 C CA . TYR A 1 201 ? -2.965 -4.988 9.687 1.00 63.00 201 TYR A CA 1
ATOM 1617 C C . TYR A 1 201 ? -4.427 -5.240 9.307 1.00 63.00 201 TYR A C 1
ATOM 1619 O O . TYR A 1 201 ? -4.968 -6.285 9.660 1.00 63.00 201 TYR A O 1
ATOM 1627 N N . GLU A 1 202 ? -5.020 -4.342 8.520 1.00 56.25 202 GLU A N 1
ATOM 1628 C CA . GLU A 1 202 ? -6.340 -4.501 7.909 1.00 56.25 202 GLU A CA 1
ATOM 1629 C C . GLU A 1 202 ? -6.382 -5.789 7.068 1.00 56.25 202 GLU A C 1
ATOM 1631 O O . GLU A 1 202 ? -7.178 -6.673 7.341 1.00 56.25 202 GLU A O 1
ATOM 1636 N N . HIS A 1 203 ? -5.470 -5.994 6.114 1.00 56.50 203 HIS A N 1
ATOM 1637 C CA . HIS A 1 203 ? -5.526 -7.175 5.238 1.00 56.50 203 HIS A CA 1
ATOM 1638 C C . HIS A 1 203 ? -5.108 -8.506 5.876 1.00 56.50 203 HIS A C 1
ATOM 1640 O O . HIS A 1 203 ? -5.673 -9.545 5.541 1.00 56.50 203 HIS A O 1
ATOM 1646 N N . VAL A 1 204 ? -4.091 -8.510 6.737 1.00 52.31 204 VAL A N 1
ATOM 1647 C CA . VAL A 1 204 ? -3.515 -9.750 7.283 1.00 52.31 204 VAL A CA 1
ATOM 1648 C C . VAL A 1 204 ? -4.293 -10.238 8.499 1.00 52.31 204 VAL A C 1
ATOM 1650 O O . VAL A 1 204 ? -4.356 -11.443 8.731 1.00 52.31 204 VAL A O 1
ATOM 1653 N N . ILE A 1 205 ? -4.872 -9.321 9.278 1.00 50.19 205 ILE A N 1
ATOM 1654 C CA . ILE A 1 205 ? -5.454 -9.656 10.580 1.00 50.19 205 ILE A CA 1
ATOM 1655 C C . ILE A 1 205 ? -6.980 -9.463 10.601 1.00 50.19 205 ILE A C 1
ATOM 1657 O O . ILE A 1 205 ? -7.653 -10.149 11.367 1.00 50.19 205 ILE A O 1
ATOM 1661 N N . ALA A 1 206 ? -7.552 -8.608 9.742 1.00 47.38 206 ALA A N 1
ATOM 1662 C CA . ALA A 1 206 ? -8.999 -8.373 9.681 1.00 47.38 206 ALA A CA 1
ATOM 1663 C C . ALA A 1 206 ? -9.501 -8.066 8.247 1.00 47.38 206 ALA A C 1
ATOM 1665 O O . ALA A 1 206 ? -9.899 -6.938 7.957 1.00 47.38 206 ALA A O 1
ATOM 1666 N N . PRO A 1 207 ? -9.497 -9.053 7.324 1.00 47.66 207 PRO A N 1
ATOM 1667 C CA . PRO A 1 207 ? -9.877 -8.841 5.920 1.00 47.66 207 PRO A CA 1
ATOM 1668 C C . PRO A 1 207 ? -11.352 -8.447 5.708 1.00 47.66 207 PRO A C 1
ATOM 1670 O O . PRO A 1 207 ? -11.720 -8.033 4.611 1.00 47.66 207 PRO A O 1
ATOM 1673 N N . SER A 1 208 ? -12.196 -8.551 6.736 1.00 48.94 208 SER A N 1
ATOM 1674 C CA . SER A 1 208 ? -13.510 -7.905 6.805 1.00 48.94 208 SER A CA 1
ATOM 1675 C C . SER A 1 208 ? -13.418 -6.708 7.746 1.00 48.94 208 SER A C 1
ATOM 1677 O O . SER A 1 208 ? -12.752 -6.826 8.766 1.00 48.94 208 SER A O 1
ATOM 1679 N N . GLU A 1 209 ? -14.123 -5.615 7.447 1.00 51.84 209 GLU A N 1
ATOM 1680 C CA . GLU A 1 209 ? -14.182 -4.298 8.130 1.00 51.84 209 GLU A CA 1
ATOM 1681 C C . GLU A 1 209 ? -14.451 -4.291 9.661 1.00 51.84 209 GLU A C 1
ATOM 1683 O O . GLU A 1 209 ? -14.753 -3.265 10.270 1.00 51.84 209 GLU A O 1
ATOM 1688 N N . GLU A 1 210 ? -14.345 -5.430 10.322 1.00 52.81 210 GLU A N 1
ATOM 1689 C CA . GLU A 1 210 ? -14.400 -5.615 11.753 1.00 52.81 210 GLU A CA 1
ATOM 1690 C C . GLU A 1 210 ? -12.974 -5.539 12.304 1.00 52.81 210 GLU A C 1
ATOM 1692 O O . GLU A 1 210 ? -12.220 -6.495 12.250 1.00 52.81 210 GLU A O 1
ATOM 1697 N N . VAL A 1 211 ? -12.591 -4.396 12.873 1.00 53.06 211 VAL A N 1
ATOM 1698 C CA . VAL A 1 211 ? -11.315 -4.207 13.603 1.00 53.06 211 VAL A CA 1
ATOM 1699 C C . VAL A 1 211 ? -11.262 -5.052 14.901 1.00 53.06 211 VAL A C 1
ATOM 1701 O O . VAL A 1 211 ? -10.222 -5.183 15.547 1.00 53.06 211 VAL A O 1
ATOM 1704 N N . PHE A 1 212 ? -12.379 -5.682 15.273 1.00 55.56 212 PHE A N 1
ATOM 1705 C CA . PHE A 1 212 ? -12.567 -6.479 16.489 1.00 55.56 212 PHE A CA 1
ATOM 1706 C C . PHE A 1 212 ? -11.635 -7.695 16.670 1.00 55.56 212 PHE A C 1
ATOM 1708 O O . PHE A 1 212 ? -11.158 -7.881 17.793 1.00 55.56 212 PHE A O 1
ATOM 1715 N N . PRO A 1 213 ? -11.295 -8.499 15.642 1.00 56.50 213 PRO A N 1
ATOM 1716 C CA . PRO A 1 213 ? -10.527 -9.729 15.813 1.00 56.50 213 PRO A CA 1
ATOM 1717 C C . PRO A 1 213 ? -9.102 -9.500 16.313 1.00 56.50 213 PRO A C 1
ATOM 1719 O O . PRO A 1 213 ? -8.572 -10.371 16.996 1.00 56.50 213 PRO A O 1
ATOM 1722 N N . ILE A 1 214 ? -8.477 -8.349 16.019 1.00 58.03 214 ILE A N 1
ATOM 1723 C CA . ILE A 1 214 ? -7.107 -8.049 16.473 1.00 58.03 214 ILE A CA 1
ATOM 1724 C C . ILE A 1 214 ? -7.087 -7.879 17.985 1.00 58.03 214 ILE A C 1
ATOM 1726 O O . ILE A 1 214 ? -6.296 -8.522 18.670 1.00 58.03 214 ILE A O 1
ATOM 1730 N N . PHE A 1 215 ? -7.968 -7.026 18.505 1.00 64.81 215 PHE A N 1
ATOM 1731 C CA . PHE A 1 215 ? -8.045 -6.779 19.937 1.00 64.81 215 PHE A CA 1
ATOM 1732 C C . PHE A 1 215 ? -8.397 -8.066 20.689 1.00 64.81 215 PHE A C 1
ATOM 1734 O O . PHE A 1 215 ? -7.721 -8.383 21.661 1.00 64.81 215 PHE A O 1
ATOM 1741 N N . ILE A 1 216 ? -9.363 -8.847 20.189 1.00 66.88 216 ILE A N 1
ATOM 1742 C CA . ILE A 1 216 ? -9.727 -10.147 20.771 1.00 66.88 216 ILE A CA 1
ATOM 1743 C C . ILE A 1 216 ? -8.535 -11.106 20.730 1.00 66.88 216 ILE A C 1
ATOM 1745 O O . ILE A 1 216 ? -8.148 -11.630 21.764 1.00 66.88 216 ILE A O 1
ATOM 1749 N N . SER A 1 217 ? -7.879 -11.274 19.578 1.00 65.44 217 SER A N 1
ATOM 1750 C CA . SER A 1 217 ? -6.734 -12.186 19.442 1.00 65.44 217 SER A CA 1
ATOM 1751 C C . SER A 1 217 ? -5.571 -11.791 20.344 1.00 65.44 217 SER A C 1
ATOM 1753 O O . SER A 1 217 ? -4.921 -12.656 20.924 1.00 65.44 217 SER A O 1
ATOM 1755 N N . VAL A 1 218 ? -5.292 -10.493 20.481 1.00 65.44 218 VAL A N 1
ATOM 1756 C CA . VAL A 1 218 ? -4.247 -9.976 21.374 1.00 65.44 218 VAL A CA 1
ATOM 1757 C C . VAL A 1 218 ? -4.643 -10.147 22.841 1.00 65.44 218 VAL A C 1
ATOM 1759 O O . VAL A 1 218 ? -3.793 -10.516 23.650 1.00 65.44 218 VAL A O 1
ATOM 1762 N N . ALA A 1 219 ? -5.910 -9.920 23.188 1.00 67.31 219 ALA A N 1
ATOM 1763 C CA . ALA A 1 219 ? -6.409 -10.077 24.548 1.00 67.31 219 ALA A CA 1
ATOM 1764 C C . ALA A 1 219 ? -6.519 -11.556 24.978 1.00 67.31 219 ALA A C 1
ATOM 1766 O O . ALA A 1 219 ? -6.231 -11.871 26.130 1.00 67.31 219 ALA A O 1
ATOM 1767 N N . ASP A 1 220 ? -6.858 -12.460 24.053 1.00 70.44 220 ASP A N 1
ATOM 1768 C CA . ASP A 1 220 ? -6.922 -13.917 24.250 1.00 70.44 220 ASP A CA 1
ATOM 1769 C C . ASP A 1 220 ? -5.552 -14.601 24.146 1.00 70.44 220 ASP A C 1
ATOM 1771 O O . ASP A 1 220 ? -5.380 -15.749 24.573 1.00 70.44 220 ASP A O 1
ATOM 1775 N N . SER A 1 221 ? -4.555 -13.930 23.563 1.00 64.19 221 SER A N 1
ATOM 1776 C CA . SER A 1 221 ? -3.217 -14.496 23.414 1.00 64.19 221 SER A CA 1
ATOM 1777 C C . SER A 1 221 ? -2.637 -14.832 24.784 1.00 64.19 221 SER A C 1
ATOM 1779 O O . SER A 1 221 ? -2.442 -13.965 25.638 1.00 64.19 221 SER A O 1
ATOM 1781 N N . LYS A 1 222 ? -2.300 -16.113 24.986 1.00 58.84 222 LYS A N 1
ATOM 1782 C CA . LYS A 1 222 ? -1.576 -16.555 26.182 1.00 58.84 222 LYS A CA 1
ATOM 1783 C C . LYS A 1 222 ? -0.330 -15.693 26.340 1.00 58.84 222 LYS A C 1
ATOM 1785 O O . LYS A 1 222 ? 0.462 -15.571 25.407 1.00 58.84 222 LYS A O 1
ATOM 1790 N N . ILE A 1 223 ? -0.163 -15.120 27.531 1.00 57.59 223 ILE A N 1
ATOM 1791 C CA . ILE A 1 223 ? 0.974 -14.273 27.893 1.00 57.59 223 ILE A CA 1
ATOM 1792 C C . ILE A 1 223 ? 2.266 -15.076 27.675 1.00 57.59 223 ILE A C 1
ATOM 1794 O O . ILE A 1 223 ? 2.670 -15.880 28.512 1.00 57.59 223 ILE A O 1
ATOM 1798 N N . GLY A 1 224 ? 2.887 -14.905 26.509 1.00 59.09 224 GLY A N 1
ATOM 1799 C CA . GLY A 1 224 ? 4.113 -15.600 26.137 1.00 59.09 224 GLY A CA 1
ATOM 1800 C C . GLY A 1 224 ? 5.360 -14.943 26.732 1.00 59.09 224 GLY A C 1
ATOM 1801 O O . GLY A 1 224 ? 5.305 -14.033 27.564 1.00 59.09 224 GLY A O 1
ATOM 1802 N N . ALA A 1 225 ? 6.529 -15.339 26.224 1.00 48.56 225 ALA A N 1
ATOM 1803 C CA . ALA A 1 225 ? 7.829 -14.766 26.599 1.00 48.56 225 ALA A CA 1
ATOM 1804 C C . ALA A 1 225 ? 7.944 -13.238 26.369 1.00 48.56 225 ALA A C 1
ATOM 1806 O O . ALA A 1 225 ? 8.906 -12.614 26.819 1.00 48.56 225 ALA A O 1
ATOM 1807 N N . ALA A 1 226 ? 6.963 -12.624 25.698 1.00 46.12 226 ALA A N 1
ATOM 1808 C CA . ALA A 1 226 ? 6.891 -11.193 25.438 1.00 46.12 22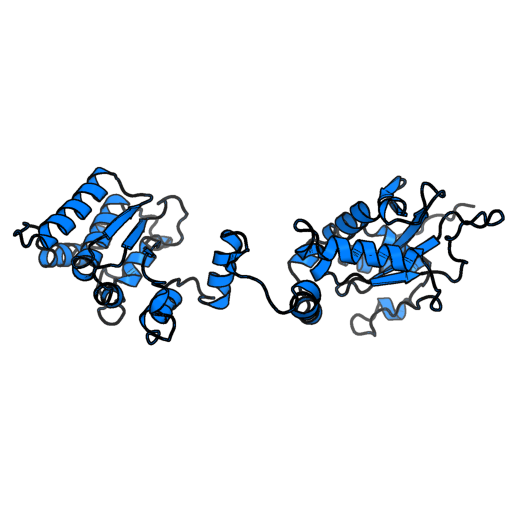6 ALA A CA 1
ATOM 1809 C C . ALA A 1 226 ? 6.343 -10.339 26.603 1.00 46.12 226 ALA A C 1
ATOM 1811 O O . ALA A 1 226 ? 6.353 -9.115 26.502 1.00 46.12 226 ALA A O 1
ATOM 1812 N N . HIS A 1 227 ? 5.924 -10.938 27.728 1.00 53.75 227 HIS A N 1
ATOM 1813 C CA . HIS A 1 227 ? 5.414 -10.205 28.904 1.00 53.75 227 HIS A CA 1
ATOM 1814 C C . HIS A 1 227 ? 6.359 -9.102 29.418 1.00 53.75 227 HIS A C 1
ATOM 1816 O O . HIS A 1 227 ? 5.906 -8.088 29.945 1.00 53.75 227 HIS A O 1
ATOM 1822 N N . ARG A 1 228 ? 7.673 -9.284 29.238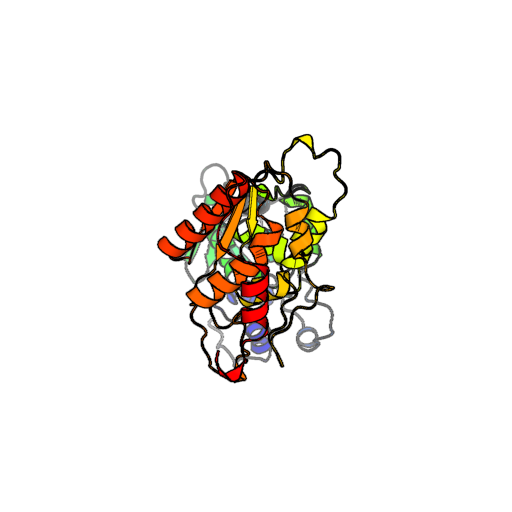 1.00 51.09 228 ARG A N 1
ATOM 1823 C CA . ARG A 1 228 ? 8.714 -8.320 29.622 1.00 51.09 228 ARG A CA 1
ATOM 1824 C C . ARG A 1 228 ? 8.743 -7.051 28.769 1.00 51.09 228 ARG A C 1
ATOM 1826 O O . ARG A 1 228 ? 9.347 -6.071 29.181 1.00 51.09 228 ARG A O 1
ATOM 1833 N N . PHE A 1 229 ? 8.116 -7.060 27.594 1.00 49.69 229 PHE A N 1
ATOM 1834 C CA . PHE A 1 229 ? 8.152 -5.927 26.668 1.00 49.69 229 PHE A CA 1
ATOM 1835 C C . PHE A 1 229 ? 7.016 -4.923 26.882 1.00 49.69 229 PHE A C 1
ATOM 1837 O O . PHE A 1 229 ? 6.948 -3.955 26.137 1.00 49.69 229 PHE A O 1
ATOM 1844 N N . ASN A 1 230 ? 6.140 -5.131 27.879 1.00 58.41 230 ASN A N 1
ATOM 1845 C CA . ASN A 1 230 ? 5.004 -4.250 28.186 1.00 58.41 230 ASN A CA 1
ATOM 1846 C C . ASN A 1 230 ? 4.267 -3.760 26.922 1.00 58.41 230 ASN A C 1
ATOM 1848 O O . ASN A 1 230 ? 3.916 -2.591 26.803 1.00 58.41 230 ASN A O 1
ATOM 1852 N N . VAL A 1 231 ? 4.063 -4.655 25.949 1.00 58.62 231 VAL A N 1
ATOM 1853 C CA . VAL A 1 231 ? 3.464 -4.317 24.643 1.00 58.62 231 VAL A CA 1
ATOM 1854 C C . VAL A 1 231 ? 2.017 -3.824 24.756 1.00 58.62 231 VAL A C 1
ATOM 1856 O O . VAL A 1 231 ? 1.502 -3.237 23.816 1.00 58.62 231 VAL A O 1
ATOM 1859 N N . LEU A 1 232 ? 1.386 -4.009 25.920 1.00 65.75 232 LEU A N 1
ATOM 1860 C CA . LEU A 1 232 ? 0.055 -3.497 26.265 1.00 65.75 232 LEU A CA 1
ATOM 1861 C C . LEU A 1 232 ? 0.108 -2.320 27.249 1.00 65.75 232 LEU A C 1
ATOM 1863 O O . LEU A 1 232 ? -0.895 -1.994 27.879 1.00 65.75 232 LEU A O 1
ATOM 1867 N N . GLY A 1 233 ? 1.275 -1.694 27.420 1.00 81.12 233 GLY A N 1
ATOM 1868 C CA . GLY A 1 233 ? 1.429 -0.528 28.285 1.00 81.12 233 GLY A CA 1
ATOM 1869 C C . GLY A 1 233 ? 0.548 0.639 27.846 1.00 81.12 233 GLY A C 1
ATOM 1870 O O . GLY A 1 233 ? 0.119 1.407 28.694 1.00 81.12 233 GLY A O 1
ATOM 1871 N N . HIS A 1 234 ? 0.226 0.722 26.553 1.00 88.19 234 HIS A N 1
ATOM 1872 C CA . HIS A 1 234 ? -0.675 1.714 25.987 1.00 88.19 234 HIS A CA 1
ATOM 1873 C C . HIS A 1 234 ? -1.589 1.078 24.932 1.00 88.19 234 HIS A C 1
ATOM 1875 O O . HIS A 1 234 ? -1.096 0.449 23.997 1.00 88.19 234 HIS A O 1
ATOM 1881 N N . ILE A 1 235 ? -2.906 1.230 25.087 1.00 86.81 235 ILE A N 1
ATOM 1882 C CA . ILE A 1 235 ? -3.921 0.664 24.190 1.00 86.81 235 ILE A CA 1
ATOM 1883 C C . ILE A 1 235 ? -4.782 1.806 23.638 1.00 86.81 235 ILE A C 1
ATOM 1885 O O . ILE A 1 235 ? -5.622 2.332 24.370 1.00 86.81 235 ILE A O 1
ATOM 1889 N N . PRO A 1 236 ? -4.611 2.186 22.361 1.00 90.94 236 PRO A N 1
ATOM 1890 C CA . PRO A 1 236 ? -5.518 3.101 21.688 1.00 90.94 236 PRO A CA 1
ATOM 1891 C C . PRO A 1 236 ? -6.705 2.343 21.078 1.00 90.94 236 PRO A C 1
ATOM 1893 O O . PRO A 1 236 ? -6.537 1.430 20.270 1.00 90.94 236 PRO A O 1
ATOM 1896 N N . LEU A 1 237 ? -7.919 2.748 21.437 1.00 92.25 237 LEU A N 1
ATOM 1897 C CA . LEU A 1 237 ? -9.172 2.271 20.863 1.00 92.25 237 LEU A CA 1
ATOM 1898 C C . LEU A 1 237 ? -9.802 3.400 20.048 1.00 92.25 237 LEU A C 1
ATOM 1900 O O . LEU A 1 237 ? -10.177 4.435 20.594 1.00 92.25 237 LEU A O 1
ATOM 1904 N N . CYS A 1 238 ? -9.924 3.202 18.736 1.00 93.31 238 CYS A N 1
ATOM 1905 C CA . CYS A 1 238 ? -10.479 4.185 17.808 1.00 93.31 238 CYS A CA 1
ATOM 1906 C C . CYS A 1 238 ? -11.507 3.507 16.895 1.00 93.31 238 CYS A C 1
ATOM 1908 O O . CYS A 1 238 ? -11.173 3.008 15.817 1.00 93.31 238 CYS A O 1
ATOM 1910 N N . PHE A 1 239 ? -12.761 3.461 17.343 1.00 90.75 239 PHE A N 1
ATOM 1911 C CA . PHE A 1 239 ? -13.868 2.876 16.586 1.00 90.75 239 PHE A CA 1
ATOM 1912 C C . PHE A 1 239 ? -14.805 3.959 16.036 1.00 90.75 239 PHE A C 1
ATOM 1914 O O . PHE A 1 239 ? -14.845 5.090 16.525 1.00 90.75 239 PHE A O 1
ATOM 1921 N N . THR A 1 240 ? -15.589 3.600 15.018 1.00 91.94 240 THR A N 1
ATOM 1922 C CA . THR A 1 240 ? -16.787 4.367 14.649 1.00 91.94 240 THR A CA 1
ATOM 1923 C C . THR A 1 240 ? -17.838 4.254 15.760 1.00 91.94 240 THR A C 1
ATOM 1925 O O . THR A 1 240 ? -17.741 3.378 16.621 1.00 91.94 240 THR A O 1
ATOM 1928 N N . ILE A 1 241 ? -18.871 5.100 15.745 1.00 92.94 241 ILE A N 1
ATOM 1929 C CA . ILE A 1 241 ? -19.961 5.031 16.734 1.00 92.94 241 ILE A CA 1
ATOM 1930 C C . ILE A 1 241 ? -20.649 3.659 16.708 1.00 92.94 241 ILE A C 1
ATOM 1932 O O . ILE A 1 241 ? -20.787 3.026 17.752 1.00 92.94 241 ILE A O 1
ATOM 1936 N N . LEU A 1 242 ? -21.009 3.153 15.523 1.00 91.94 242 LEU A N 1
ATOM 1937 C CA . LEU A 1 242 ? -21.551 1.800 15.372 1.00 91.94 242 LEU A CA 1
ATOM 1938 C C . LEU A 1 242 ? -20.555 0.733 15.844 1.00 91.94 242 LEU A C 1
ATOM 1940 O O . LEU A 1 242 ? -20.962 -0.249 16.457 1.00 91.94 242 LEU A O 1
ATOM 1944 N N . GLY A 1 243 ? -19.258 0.925 15.589 1.00 92.25 243 GLY A N 1
ATOM 1945 C CA . GLY A 1 243 ? -18.212 0.042 16.098 1.00 92.25 243 GLY A CA 1
ATOM 1946 C C . GLY A 1 243 ? -18.214 -0.019 17.626 1.00 92.25 243 GLY A C 1
ATOM 1947 O O . GLY A 1 243 ? -18.264 -1.103 18.194 1.00 92.25 243 GLY A O 1
ATOM 1948 N N . TRP A 1 244 ? -18.252 1.124 18.308 1.00 95.19 244 TRP A N 1
ATOM 1949 C CA . TRP A 1 244 ? -18.358 1.158 19.766 1.00 95.19 244 TRP A CA 1
ATOM 1950 C C . TRP A 1 244 ? -19.607 0.441 20.287 1.00 95.19 244 TRP A C 1
ATOM 1952 O O . TRP A 1 244 ? -19.507 -0.341 21.227 1.00 95.19 244 TRP A O 1
ATOM 1962 N N . LEU A 1 245 ? -20.771 0.652 19.667 1.00 95.06 245 LEU A N 1
ATOM 1963 C CA . LEU A 1 245 ? -21.997 -0.050 20.059 1.00 95.06 245 LEU A CA 1
ATOM 1964 C C . LEU A 1 245 ? -21.857 -1.567 19.883 1.00 95.06 245 LEU A C 1
ATOM 1966 O O . LEU A 1 245 ? -22.090 -2.310 20.835 1.00 95.06 245 LEU A O 1
ATOM 1970 N N . LYS A 1 246 ? -21.373 -2.022 18.720 1.00 94.06 246 LYS A N 1
ATOM 1971 C CA . LYS A 1 246 ? -21.094 -3.442 18.458 1.00 94.06 246 LYS A CA 1
ATOM 1972 C C . LYS A 1 246 ? -20.100 -4.029 19.460 1.00 94.06 246 LYS A C 1
ATOM 1974 O O . LYS A 1 246 ? -20.332 -5.123 19.959 1.00 94.06 246 LYS A O 1
ATOM 1979 N N . PHE A 1 247 ? -19.041 -3.293 19.806 1.00 94.31 247 PHE A N 1
ATOM 1980 C CA . PHE A 1 247 ? -18.048 -3.718 20.796 1.00 94.31 247 PHE A CA 1
ATOM 1981 C C . PHE A 1 247 ? -18.685 -4.050 22.148 1.00 94.31 247 PHE A C 1
ATOM 1983 O O . PHE A 1 247 ? -18.302 -5.016 22.800 1.00 94.31 247 PHE A O 1
ATOM 1990 N N . PHE A 1 248 ? -19.688 -3.278 22.566 1.00 95.94 248 PHE A N 1
ATOM 1991 C CA . PHE A 1 248 ? -20.418 -3.511 23.813 1.00 95.94 248 PHE A CA 1
ATOM 1992 C C . PHE A 1 248 ? -21.646 -4.418 23.651 1.00 95.94 248 PHE A C 1
ATOM 1994 O O . PHE A 1 248 ? -22.447 -4.532 24.581 1.00 95.94 248 PHE A O 1
ATOM 2001 N N . GLY A 1 249 ? -21.784 -5.087 22.501 1.00 95.12 249 GLY A N 1
ATOM 2002 C CA . GLY A 1 249 ? -22.904 -5.977 22.199 1.00 95.12 249 GLY A CA 1
ATOM 2003 C C . GLY A 1 249 ? -24.229 -5.237 22.019 1.00 95.12 249 GLY A C 1
ATOM 2004 O O . GLY A 1 249 ? -25.287 -5.839 22.148 1.00 95.12 249 GLY A O 1
ATOM 2005 N N . VAL A 1 250 ? -24.206 -3.927 21.766 1.00 95.44 250 VAL A N 1
ATOM 2006 C CA . VAL A 1 250 ? -25.417 -3.127 21.567 1.00 95.44 250 VAL A CA 1
ATOM 2007 C C . VAL A 1 250 ? -25.846 -3.227 20.109 1.00 95.44 250 VAL A C 1
ATOM 2009 O O . VAL A 1 250 ? -25.169 -2.736 19.204 1.00 95.44 250 VAL A O 1
ATOM 2012 N N . GLN A 1 251 ? -26.990 -3.867 19.894 1.00 93.62 251 GLN A N 1
ATOM 2013 C CA . GLN A 1 251 ? -27.668 -3.918 18.610 1.00 93.62 251 GLN A CA 1
ATOM 2014 C C . GLN A 1 251 ? -28.656 -2.759 18.525 1.00 93.62 251 GLN A C 1
ATOM 2016 O O . GLN A 1 251 ? -29.357 -2.457 19.487 1.00 93.62 251 GLN A O 1
ATOM 2021 N N . VAL A 1 252 ? -28.663 -2.085 17.379 1.00 90.31 252 VAL A N 1
ATOM 2022 C CA . VAL A 1 252 ? -29.408 -0.838 17.172 1.00 90.31 252 VAL A CA 1
ATOM 2023 C C . VAL A 1 252 ? -30.715 -1.077 16.414 1.00 90.31 252 VAL A C 1
ATOM 2025 O O . VAL A 1 252 ? -31.723 -0.429 16.688 1.00 90.31 252 VAL A O 1
ATOM 2028 N N . GLU A 1 253 ? -30.711 -2.024 15.473 1.00 86.94 253 GLU A N 1
ATOM 2029 C CA . GLU A 1 253 ? -31.863 -2.360 14.638 1.00 86.94 253 GLU A CA 1
ATOM 2030 C C . GLU A 1 253 ? -32.287 -3.821 14.861 1.00 86.94 253 GLU A C 1
ATOM 2032 O O . GLU A 1 253 ? -31.424 -4.692 14.980 1.00 86.94 253 GLU A O 1
ATOM 2037 N N . PRO A 1 254 ? -33.601 -4.119 14.882 1.00 84.50 254 PRO A N 1
ATOM 2038 C CA . PRO A 1 254 ? -34.728 -3.183 14.762 1.00 84.50 254 PRO A CA 1
ATOM 2039 C C . PRO A 1 254 ? -35.054 -2.418 16.057 1.00 84.50 254 PRO A C 1
ATOM 2041 O O . PRO A 1 254 ? -35.790 -1.436 16.014 1.00 84.50 254 PRO A O 1
ATOM 2044 N N . ILE A 1 255 ? -34.534 -2.876 17.195 1.00 87.50 25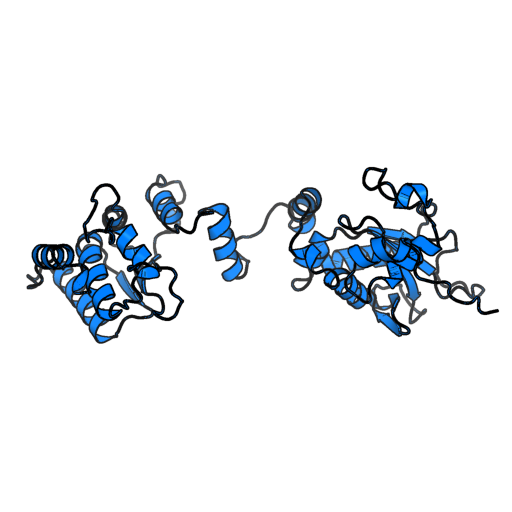5 ILE A N 1
ATOM 2045 C CA . ILE A 1 255 ? -34.765 -2.315 18.528 1.00 87.50 255 ILE A CA 1
ATOM 2046 C C . ILE A 1 255 ? -33.395 -2.157 19.184 1.00 87.50 255 ILE A C 1
ATOM 2048 O O . ILE A 1 255 ? -32.519 -2.995 18.972 1.00 87.50 255 ILE A O 1
ATOM 2052 N N . LEU A 1 256 ? -33.219 -1.111 19.988 1.00 91.69 256 LEU A N 1
ATOM 2053 C CA . LEU A 1 256 ? -32.010 -0.935 20.780 1.00 91.69 256 LEU A CA 1
ATOM 2054 C C . LEU A 1 256 ? -31.991 -1.962 21.922 1.00 91.69 256 LEU A C 1
ATOM 2056 O O . LEU A 1 256 ? -32.799 -1.882 22.844 1.00 91.69 256 LEU A O 1
ATOM 2060 N N . PHE A 1 257 ? -31.083 -2.934 21.875 1.00 94.69 257 PHE A N 1
ATOM 2061 C CA . PHE A 1 257 ? -30.898 -3.901 22.961 1.00 94.69 257 PHE A CA 1
ATOM 2062 C C . PHE A 1 257 ? -29.434 -4.318 23.104 1.00 94.69 257 PHE A C 1
ATOM 2064 O O . PHE A 1 257 ? -28.646 -4.211 22.166 1.00 94.69 257 PHE A O 1
ATOM 2071 N N . ARG A 1 258 ? -29.055 -4.799 24.294 1.00 95.44 258 ARG A N 1
ATOM 2072 C CA . ARG A 1 258 ? -27.718 -5.348 24.554 1.00 95.44 258 ARG A CA 1
ATOM 2073 C C . ARG A 1 258 ? -27.762 -6.868 24.528 1.00 95.44 258 ARG A C 1
ATOM 2075 O O . ARG A 1 258 ? -28.435 -7.487 25.348 1.00 95.44 258 ARG A O 1
ATOM 2082 N N . ASP A 1 259 ? -26.994 -7.448 23.624 1.00 95.69 259 ASP A N 1
ATOM 2083 C CA . ASP A 1 259 ? -26.643 -8.857 23.613 1.00 95.69 259 ASP A CA 1
ATOM 2084 C C . ASP A 1 259 ? -25.364 -9.067 24.430 1.00 95.69 259 ASP A C 1
ATOM 2086 O O . ASP A 1 259 ? -24.246 -8.832 23.965 1.00 95.69 259 ASP A O 1
ATOM 2090 N N . SER A 1 260 ? -25.526 -9.514 25.675 1.00 94.00 260 SER A N 1
ATOM 2091 C CA . SER A 1 260 ? -24.398 -9.792 26.568 1.00 94.00 260 SER A CA 1
ATOM 2092 C C . SER A 1 260 ? -23.455 -10.872 26.030 1.00 94.00 260 SER A C 1
ATOM 2094 O O . SER A 1 260 ? -22.289 -10.874 26.410 1.00 94.00 260 SER A O 1
ATOM 2096 N N . SER A 1 261 ? -23.922 -11.774 25.156 1.00 93.44 261 SER A N 1
ATOM 2097 C CA . SER A 1 261 ? -23.083 -12.836 24.584 1.00 93.44 261 SER A CA 1
ATOM 2098 C C . SER A 1 261 ? -22.147 -12.328 23.484 1.00 93.44 261 SER A C 1
ATOM 2100 O O . SER A 1 261 ? -21.070 -12.888 23.286 1.00 93.44 261 SER A O 1
ATOM 2102 N N . ALA A 1 262 ? -22.524 -11.233 22.819 1.00 92.44 262 ALA A N 1
ATOM 2103 C CA . ALA A 1 262 ? -21.716 -10.554 21.810 1.00 92.44 262 ALA A CA 1
ATOM 2104 C C . ALA A 1 262 ? -20.841 -9.428 22.394 1.00 92.44 262 ALA A C 1
ATOM 2106 O O . ALA A 1 262 ? -20.018 -8.850 21.686 1.00 92.44 262 ALA A O 1
ATOM 2107 N N . ALA A 1 263 ? -21.023 -9.081 23.672 1.00 93.94 263 ALA A N 1
ATOM 2108 C CA . ALA A 1 263 ? -20.324 -7.970 24.299 1.00 93.94 263 ALA A CA 1
ATOM 2109 C C . ALA A 1 263 ? -18.852 -8.306 24.592 1.00 93.94 263 ALA A C 1
ATOM 2111 O O . ALA A 1 263 ? -18.525 -9.211 25.356 1.00 93.94 263 ALA A O 1
ATOM 2112 N N . LEU A 1 264 ? -17.951 -7.489 24.053 1.00 93.31 264 LEU A N 1
ATOM 2113 C CA . LEU A 1 264 ? -16.500 -7.611 24.214 1.00 93.31 264 LEU A CA 1
ATOM 2114 C C . LEU A 1 264 ? -15.947 -6.697 25.317 1.00 93.31 264 LEU A C 1
ATOM 2116 O O . LEU A 1 264 ? -14.751 -6.720 25.601 1.00 93.31 264 LEU A O 1
ATOM 2120 N N . GLY A 1 265 ? -16.800 -5.916 25.987 1.00 93.25 265 GLY A N 1
ATOM 2121 C CA . GLY A 1 265 ? -16.393 -5.001 27.059 1.00 93.25 265 GLY A CA 1
ATOM 2122 C C . GLY A 1 265 ? -15.613 -5.678 28.194 1.00 93.25 265 GLY A C 1
ATOM 2123 O O . GLY A 1 265 ? -14.693 -5.081 28.749 1.00 93.25 265 GLY A O 1
ATOM 2124 N N . GLN A 1 266 ? -15.891 -6.955 28.474 1.00 92.62 266 GLN A N 1
ATOM 2125 C CA . GLN A 1 266 ? -15.186 -7.754 29.487 1.00 92.62 266 GLN A CA 1
ATOM 2126 C C . GLN A 1 266 ? -13.668 -7.852 29.263 1.00 92.62 266 GLN A C 1
ATOM 2128 O O . GLN A 1 266 ? -12.906 -7.995 30.215 1.00 92.62 266 GLN A O 1
ATOM 2133 N N . TYR A 1 267 ? -13.199 -7.722 28.022 1.00 89.38 267 TYR A N 1
ATOM 2134 C CA . TYR A 1 267 ? -11.767 -7.686 27.738 1.00 89.38 267 TYR A CA 1
ATOM 2135 C C . TYR A 1 267 ? -11.090 -6.445 28.318 1.00 89.38 267 TYR A C 1
ATOM 2137 O O . TYR A 1 267 ? -9.943 -6.531 28.751 1.00 89.38 267 TYR A O 1
ATOM 2145 N N . LEU A 1 268 ? -11.799 -5.312 28.383 1.00 92.50 268 LEU A N 1
ATOM 2146 C CA . LEU A 1 268 ? -11.301 -4.117 29.062 1.00 92.50 268 LEU A CA 1
ATOM 2147 C C . LEU A 1 268 ? -11.254 -4.325 30.576 1.00 92.50 268 LEU A C 1
ATOM 2149 O O . LEU A 1 268 ? -10.294 -3.893 31.204 1.00 92.50 268 LEU A O 1
ATOM 2153 N N . SER A 1 269 ? -12.218 -5.062 31.142 1.00 93.12 269 SER A N 1
ATOM 2154 C CA . SER A 1 269 ? -12.221 -5.458 32.559 1.00 93.12 269 SER A CA 1
ATOM 2155 C C . SER A 1 269 ? -11.008 -6.308 32.953 1.00 93.12 269 SER A C 1
ATOM 2157 O O . SER A 1 269 ? -10.599 -6.289 34.110 1.00 93.12 269 SER A O 1
ATOM 2159 N N . ASN A 1 270 ? -10.424 -7.038 31.999 1.00 88.06 270 ASN A N 1
ATOM 2160 C CA . ASN A 1 270 ? -9.251 -7.887 32.216 1.00 88.06 270 ASN A CA 1
ATOM 2161 C C . ASN A 1 270 ? -7.917 -7.133 32.085 1.00 88.06 270 ASN A C 1
ATOM 2163 O O . ASN A 1 270 ? -6.851 -7.718 32.317 1.00 88.06 270 ASN A O 1
ATOM 2167 N N . LEU A 1 271 ? -7.939 -5.855 31.695 1.00 87.06 271 LEU A N 1
ATOM 2168 C CA . LEU A 1 271 ? -6.724 -5.058 31.585 1.00 87.06 271 LEU A CA 1
ATOM 2169 C C . LEU A 1 271 ? -6.122 -4.796 32.969 1.00 87.06 271 LEU A C 1
ATOM 2171 O O . LEU A 1 271 ? -6.794 -4.673 33.987 1.00 87.06 271 LEU A O 1
ATOM 2175 N N . LYS A 1 272 ? -4.792 -4.715 33.025 1.00 83.88 272 LYS A N 1
ATOM 2176 C CA . LYS A 1 272 ? -4.101 -4.401 34.279 1.00 83.88 272 LYS A CA 1
ATOM 2177 C C . LYS A 1 272 ? -4.271 -2.919 34.610 1.00 83.88 272 LYS A C 1
ATOM 2179 O O . LYS A 1 272 ? -4.192 -2.073 33.726 1.00 83.88 272 LYS A O 1
ATOM 2184 N N . ASN A 1 273 ? -4.315 -2.594 35.903 1.00 83.38 273 ASN A N 1
ATOM 2185 C CA . ASN A 1 273 ? -4.412 -1.214 36.413 1.00 83.38 273 ASN A CA 1
ATOM 2186 C C . ASN A 1 273 ? -3.336 -0.240 35.883 1.00 83.38 273 ASN A C 1
ATOM 2188 O O . ASN A 1 273 ? -3.521 0.973 35.974 1.00 83.38 273 ASN A O 1
ATOM 2192 N N . HIS A 1 274 ? -2.207 -0.755 35.381 1.00 79.25 274 HIS A N 1
ATOM 2193 C CA . HIS A 1 274 ? -1.082 0.018 34.840 1.00 79.25 274 HIS A CA 1
ATOM 2194 C C . HIS A 1 274 ? -1.133 0.225 33.317 1.00 79.25 274 HIS A C 1
ATOM 2196 O O . HIS A 1 274 ? -0.164 0.722 32.755 1.00 79.25 274 HIS A O 1
ATOM 2202 N N . CYS A 1 275 ? -2.210 -0.190 32.649 1.00 86.69 275 CYS A N 1
ATOM 2203 C CA . CYS A 1 275 ? -2.413 0.076 31.229 1.00 86.69 275 CYS A CA 1
ATOM 2204 C C . CYS A 1 275 ? -2.829 1.540 31.012 1.00 86.69 275 CYS A C 1
ATOM 2206 O O . CYS A 1 275 ? -3.694 2.053 31.726 1.00 86.69 275 CYS A O 1
ATOM 2208 N N . ASP A 1 276 ? -2.231 2.195 30.019 1.00 92.12 276 ASP A N 1
ATOM 2209 C CA . ASP A 1 276 ? -2.659 3.495 29.517 1.00 92.12 276 ASP A CA 1
ATOM 2210 C C . ASP A 1 276 ? -3.712 3.279 28.425 1.00 92.12 276 ASP A C 1
ATOM 2212 O O . ASP A 1 276 ? -3.379 3.016 27.269 1.00 92.12 276 ASP A O 1
ATOM 2216 N N . LEU A 1 277 ? -4.989 3.388 28.779 1.00 94.75 277 LEU A N 1
ATOM 2217 C CA . LEU A 1 277 ? -6.094 3.250 27.836 1.00 94.75 277 LEU A CA 1
ATOM 2218 C C . LEU A 1 277 ? -6.414 4.603 27.191 1.00 94.75 277 LEU A C 1
ATOM 2220 O O . LEU A 1 277 ? -6.753 5.569 27.876 1.00 94.75 277 LEU A O 1
ATOM 2224 N N . GLU A 1 278 ? -6.356 4.673 25.869 1.00 96.50 278 GLU A N 1
ATOM 2225 C CA . GLU A 1 278 ? -6.814 5.827 25.103 1.00 96.50 278 GLU A CA 1
ATOM 2226 C C . GLU A 1 278 ? -8.081 5.468 24.331 1.00 96.50 278 GLU A C 1
ATOM 2228 O O . GLU A 1 278 ? -8.097 4.530 23.543 1.00 96.50 278 GLU A O 1
ATOM 2233 N N . ILE A 1 279 ? -9.154 6.218 24.565 1.00 96.81 279 ILE A N 1
ATOM 2234 C CA . ILE A 1 279 ? -10.438 6.068 23.881 1.00 96.81 279 ILE A CA 1
ATOM 2235 C C . ILE A 1 279 ? -10.595 7.272 22.960 1.00 96.81 279 ILE A C 1
ATOM 2237 O O . ILE A 1 279 ? -10.672 8.418 23.409 1.00 96.81 279 ILE A O 1
ATOM 2241 N N . SER A 1 280 ? -10.643 6.995 21.666 1.00 96.12 280 SER A N 1
ATOM 2242 C CA . SER A 1 280 ? -10.704 7.985 20.604 1.00 96.12 280 SER A CA 1
ATOM 2243 C C . SER A 1 280 ? -12.029 7.879 19.851 1.00 96.12 280 SER A C 1
ATOM 2245 O O . SER A 1 280 ? -12.471 6.786 19.481 1.00 96.12 280 SER A O 1
ATOM 2247 N N . PHE A 1 281 ? -12.656 9.030 19.607 1.00 94.94 281 PHE A N 1
ATOM 2248 C CA . PHE A 1 281 ? -13.877 9.144 18.810 1.00 94.94 281 PHE A CA 1
ATOM 2249 C C . PHE A 1 281 ? -13.569 9.791 17.459 1.00 94.94 281 PHE A C 1
ATOM 2251 O O . PHE A 1 281 ? -12.945 10.854 17.407 1.00 94.94 281 PHE A O 1
ATOM 2258 N N . ARG A 1 282 ? -14.002 9.145 16.373 1.00 91.62 282 ARG A N 1
ATOM 2259 C CA . ARG A 1 282 ? -13.826 9.637 14.996 1.00 91.62 282 ARG A CA 1
ATOM 2260 C C . ARG A 1 282 ? -14.664 10.879 14.699 1.00 91.62 282 ARG A C 1
ATOM 2262 O O . ARG A 1 282 ? -15.612 11.166 15.436 1.00 91.62 282 ARG A O 1
ATOM 2269 N N . ASP A 1 283 ? -14.299 11.584 13.627 1.00 88.06 283 ASP A N 1
ATOM 2270 C CA . ASP A 1 283 ? -15.070 12.725 13.134 1.00 88.06 283 ASP A CA 1
ATOM 2271 C C . ASP A 1 283 ? -16.482 12.245 12.760 1.00 88.06 283 ASP A C 1
ATOM 2273 O O . ASP A 1 283 ? -16.603 11.257 12.030 1.00 88.06 283 ASP A O 1
ATOM 2277 N N . PRO A 1 284 ? -17.564 12.883 13.243 1.00 84.50 284 PRO A N 1
ATOM 2278 C CA . PRO A 1 284 ? -18.904 12.602 12.731 1.00 84.50 284 PRO A CA 1
ATOM 2279 C C . PRO A 1 284 ? -19.030 12.800 11.207 1.00 84.50 284 PRO A C 1
ATOM 2281 O O . PRO A 1 284 ? -19.920 12.203 10.606 1.00 84.50 284 PRO A O 1
ATOM 2284 N N . GLU A 1 285 ? -18.150 13.590 10.585 1.00 80.81 285 GLU A N 1
ATOM 2285 C CA . GLU A 1 285 ? -18.120 13.848 9.141 1.00 80.81 285 GLU A CA 1
ATOM 2286 C C . GLU A 1 285 ? -17.269 12.836 8.339 1.00 80.81 285 GLU A C 1
ATOM 2288 O O . GLU A 1 285 ? -17.228 12.928 7.112 1.00 80.81 285 GLU A O 1
ATOM 2293 N N . ASP A 1 286 ? -16.652 11.820 8.969 1.00 75.06 286 ASP A N 1
ATOM 2294 C CA . ASP A 1 286 ? -15.846 10.767 8.296 1.00 75.06 286 ASP A CA 1
ATOM 2295 C C . ASP A 1 286 ? -16.680 9.814 7.393 1.00 75.06 286 ASP A C 1
ATOM 2297 O O . ASP A 1 286 ? -16.214 8.764 6.940 1.00 75.06 286 ASP A O 1
ATOM 2301 N N . GLY A 1 287 ? -17.925 10.189 7.090 1.00 71.25 287 GLY A N 1
ATOM 2302 C CA . GLY A 1 287 ? -18.853 9.497 6.204 1.00 71.25 287 GLY A CA 1
ATOM 2303 C C . GLY A 1 287 ? -19.942 8.711 6.938 1.00 71.25 287 GLY A C 1
ATOM 2304 O O . GLY A 1 287 ? -19.920 8.513 8.147 1.00 71.25 287 GLY A O 1
ATOM 2305 N N . TYR A 1 288 ? -20.922 8.214 6.174 1.00 73.38 288 TYR A N 1
ATOM 2306 C CA . TYR A 1 288 ? -22.029 7.403 6.711 1.00 73.38 288 TYR A CA 1
ATOM 2307 C C . TYR A 1 288 ? -21.587 6.015 7.211 1.00 73.38 288 TYR A C 1
ATOM 2309 O O . TYR A 1 288 ? -22.356 5.315 7.874 1.00 73.38 288 TYR A O 1
ATOM 2317 N N . VAL A 1 289 ? -20.361 5.595 6.883 1.00 70.50 289 VAL A N 1
ATOM 2318 C CA . VAL A 1 289 ? -19.806 4.295 7.269 1.00 70.50 289 VAL A CA 1
ATOM 2319 C C . VAL A 1 289 ? -19.546 4.294 8.776 1.00 70.50 289 VAL A C 1
ATOM 2321 O O . VAL A 1 289 ? -18.617 4.923 9.271 1.00 70.50 289 VAL A O 1
ATOM 2324 N N . GLY A 1 290 ? -20.381 3.566 9.519 1.00 75.12 290 GLY A N 1
ATOM 2325 C CA . GLY A 1 290 ? -20.286 3.471 10.977 1.00 75.12 290 GLY A CA 1
ATOM 2326 C C . GLY A 1 290 ? -21.232 4.395 11.743 1.00 75.12 290 GLY A C 1
ATOM 2327 O O . GLY A 1 290 ? -21.136 4.483 12.970 1.00 75.12 290 GLY A O 1
ATOM 2328 N N . HIS A 1 291 ? -22.165 5.040 11.046 1.00 85.12 291 HIS A N 1
ATOM 2329 C CA . HIS A 1 291 ? -23.328 5.634 11.678 1.00 85.12 291 HIS A CA 1
ATOM 2330 C C . HIS A 1 291 ? -24.268 4.517 12.191 1.00 85.12 291 HIS A C 1
ATOM 2332 O O . HIS A 1 291 ? -24.476 3.530 11.482 1.00 85.12 291 HIS A O 1
ATOM 2338 N N . PRO A 1 292 ? -24.800 4.611 13.424 1.00 84.88 292 PRO A N 1
ATOM 2339 C CA . PRO A 1 292 ? -25.550 3.515 14.042 1.00 84.88 292 PRO A CA 1
ATOM 2340 C C . PRO A 1 292 ? -26.919 3.272 13.396 1.00 84.88 292 PRO A C 1
ATOM 2342 O O . PRO A 1 292 ? -27.405 2.145 13.404 1.00 84.88 292 PRO A O 1
ATOM 2345 N N . TRP A 1 293 ? -27.514 4.310 12.810 1.00 84.50 293 TRP A N 1
ATOM 2346 C CA . TRP A 1 293 ? -28.787 4.232 12.093 1.00 84.50 293 TRP A CA 1
ATOM 2347 C C . TRP A 1 293 ? -28.506 3.956 10.619 1.00 84.50 293 TRP A C 1
ATOM 2349 O O . TRP A 1 293 ? -27.694 4.667 10.016 1.00 84.50 293 TRP A O 1
ATOM 2359 N N . SER A 1 294 ? -29.151 2.936 10.044 1.00 70.44 294 SER A N 1
ATOM 2360 C CA . SER A 1 294 ? -28.957 2.571 8.638 1.00 70.44 294 SER A CA 1
ATOM 2361 C C . SER A 1 294 ? -29.171 3.759 7.693 1.00 70.44 294 SER A C 1
ATOM 2363 O O . SER A 1 294 ? -29.967 4.669 7.947 1.00 70.44 294 SER A O 1
ATOM 2365 N N . VAL A 1 295 ? -28.495 3.720 6.537 1.00 67.12 295 VAL A N 1
ATOM 2366 C CA . VAL A 1 295 ? -28.576 4.748 5.476 1.00 67.12 295 VAL A CA 1
ATOM 2367 C C . VAL A 1 295 ? -30.028 5.040 5.063 1.00 67.12 295 VAL A C 1
ATOM 2369 O O . VAL A 1 295 ? -30.348 6.145 4.627 1.00 67.12 295 VAL A O 1
ATOM 2372 N N . ALA A 1 296 ? -30.924 4.066 5.244 1.00 69.62 296 ALA A N 1
ATOM 2373 C CA . ALA A 1 296 ? -32.336 4.180 4.913 1.00 69.62 296 ALA A CA 1
ATOM 2374 C C . ALA A 1 296 ? -33.065 5.287 5.692 1.00 69.62 296 ALA A C 1
ATOM 2376 O O . ALA A 1 296 ? -33.989 5.888 5.145 1.00 69.62 296 ALA A O 1
ATOM 2377 N N . ARG A 1 297 ? -32.670 5.586 6.939 1.00 67.44 297 ARG A N 1
ATOM 2378 C CA . ARG A 1 297 ? -33.439 6.504 7.797 1.00 67.44 297 ARG A CA 1
ATOM 2379 C C . ARG A 1 297 ? -33.059 7.978 7.658 1.00 67.44 297 ARG A C 1
ATOM 2381 O O . ARG A 1 297 ? -33.845 8.817 8.078 1.00 67.44 297 ARG A O 1
ATOM 2388 N N . ARG A 1 298 ? -31.902 8.319 7.064 1.00 69.25 298 ARG A N 1
ATOM 2389 C CA . ARG A 1 298 ? -31.349 9.701 7.001 1.00 69.25 298 ARG A CA 1
ATOM 2390 C C . ARG A 1 298 ? -31.426 10.478 8.332 1.00 69.25 298 ARG A C 1
ATOM 2392 O O . ARG A 1 298 ? -31.381 11.705 8.334 1.00 69.25 298 ARG A O 1
ATOM 2399 N N . GLN A 1 299 ? -31.567 9.781 9.455 1.00 71.06 299 GLN A N 1
ATOM 2400 C CA . GLN A 1 299 ? -31.533 10.374 10.781 1.00 71.06 299 GLN A CA 1
ATOM 2401 C C . GLN A 1 299 ? -30.071 10.589 11.139 1.00 71.06 299 GLN A C 1
ATOM 2403 O O . GLN A 1 299 ? -29.238 9.750 10.808 1.00 71.06 299 GLN A O 1
ATOM 2408 N N . THR A 1 300 ? -29.753 11.702 11.786 1.00 73.69 300 THR A N 1
ATOM 2409 C CA . THR A 1 300 ? -28.437 11.931 12.376 1.00 73.69 300 THR A CA 1
ATOM 2410 C C . THR A 1 300 ? -28.617 12.014 13.881 1.00 73.69 300 THR A C 1
ATOM 2412 O O . THR A 1 300 ? -29.377 12.840 14.381 1.00 73.69 300 THR A O 1
ATOM 2415 N N . THR A 1 301 ? -27.927 11.156 14.629 1.00 81.31 301 THR A N 1
ATOM 2416 C CA . THR A 1 301 ? -27.866 11.335 16.084 1.00 81.31 301 THR A CA 1
ATOM 2417 C C . THR A 1 301 ? -26.839 12.387 16.445 1.00 81.31 301 THR A C 1
ATOM 2419 O O . THR A 1 301 ? -25.766 12.471 15.849 1.00 81.31 301 THR A O 1
ATOM 2422 N N . CYS A 1 302 ? -27.132 13.159 17.488 1.00 90.88 302 CYS A N 1
ATOM 2423 C CA . CYS A 1 302 ? -26.157 14.074 18.060 1.00 90.88 302 CYS A CA 1
ATOM 2424 C C . CYS A 1 302 ? -24.937 13.287 18.565 1.00 90.88 302 CYS A C 1
ATOM 2426 O O . CYS A 1 302 ? -25.044 12.503 19.508 1.00 90.88 302 CYS A O 1
ATOM 2428 N N . HIS A 1 303 ? -23.766 13.545 17.979 1.00 92.69 303 HIS A N 1
ATOM 2429 C CA . HIS A 1 303 ? -22.498 12.894 18.337 1.00 92.69 303 HIS A CA 1
ATOM 2430 C C . HIS A 1 303 ? -22.211 12.925 19.845 1.00 92.69 303 HIS A C 1
ATOM 2432 O O . HIS A 1 303 ? -21.811 11.923 20.428 1.00 92.69 303 HIS A O 1
ATOM 2438 N N . ASN A 1 304 ? -22.518 14.042 20.517 1.00 95.50 304 ASN A N 1
ATOM 2439 C CA . ASN A 1 304 ? -22.316 14.165 21.967 1.00 95.50 304 ASN A CA 1
ATOM 2440 C C . ASN A 1 304 ? -23.187 13.179 22.764 1.00 95.50 304 ASN A C 1
ATOM 2442 O O . ASN A 1 304 ? -22.731 12.664 23.780 1.00 95.50 304 ASN A O 1
ATOM 2446 N N . VAL A 1 305 ? -24.421 12.913 22.316 1.00 95.12 305 VAL A N 1
ATOM 2447 C CA . VAL A 1 305 ? -25.320 11.939 22.961 1.00 95.12 305 VAL A CA 1
ATOM 2448 C C . VAL A 1 305 ? -24.765 10.529 22.784 1.00 95.12 305 VAL A C 1
ATOM 2450 O O . VAL A 1 305 ? -24.691 9.780 23.753 1.00 95.12 305 VAL A O 1
ATOM 2453 N N . MET A 1 306 ? -24.280 10.202 21.583 1.00 95.38 306 MET A N 1
ATOM 2454 C CA . MET A 1 306 ? -23.660 8.902 21.321 1.00 95.38 306 MET A CA 1
ATOM 2455 C C . MET A 1 306 ? -22.404 8.679 22.167 1.00 95.38 306 MET A C 1
ATOM 2457 O O . MET A 1 306 ? -22.220 7.587 22.695 1.00 95.38 306 MET A O 1
ATOM 2461 N N . ILE A 1 307 ? -21.575 9.710 22.363 1.00 96.69 307 ILE A N 1
ATOM 2462 C CA . ILE A 1 307 ? -20.422 9.628 23.270 1.00 96.69 307 ILE A CA 1
ATOM 2463 C C . ILE A 1 307 ? -20.870 9.382 24.715 1.00 96.69 307 ILE A C 1
ATOM 2465 O O . ILE A 1 307 ? -20.281 8.530 25.373 1.00 96.69 307 ILE A O 1
ATOM 2469 N N . GLU A 1 308 ? -21.906 10.067 25.218 1.00 97.19 308 GLU A N 1
ATOM 2470 C CA . GLU A 1 308 ? -22.433 9.794 26.569 1.00 97.19 308 GLU A CA 1
ATOM 2471 C C . GLU A 1 308 ? -22.880 8.337 26.713 1.00 97.19 308 GLU A C 1
ATOM 2473 O O . GLU A 1 308 ? -22.594 7.698 27.727 1.00 97.19 308 GLU A O 1
ATOM 2478 N N . TRP A 1 309 ? -23.559 7.797 25.700 1.00 96.81 309 TRP A N 1
ATOM 2479 C CA . TRP A 1 309 ? -24.027 6.415 25.713 1.00 96.81 309 TRP A CA 1
ATOM 2480 C C . TRP A 1 309 ? -22.863 5.434 25.722 1.00 96.81 309 TRP A C 1
ATOM 2482 O O . TRP A 1 309 ? -22.793 4.570 26.593 1.00 96.81 309 TRP A O 1
ATOM 2492 N N . ILE A 1 310 ? -21.914 5.617 24.802 1.00 97.12 310 ILE A N 1
ATOM 2493 C CA . ILE A 1 310 ? -20.716 4.782 24.717 1.00 97.12 310 ILE A CA 1
ATOM 2494 C C . ILE A 1 310 ? -19.962 4.835 26.040 1.00 97.12 310 ILE A C 1
ATOM 2496 O O . ILE A 1 310 ? -19.673 3.790 26.606 1.00 97.12 310 ILE A O 1
ATOM 2500 N N . MET A 1 311 ? -19.710 6.021 26.590 1.00 98.00 311 MET A N 1
ATOM 2501 C CA . MET A 1 311 ? -19.012 6.150 27.866 1.00 98.00 311 MET A CA 1
ATOM 2502 C C . MET A 1 311 ? -19.779 5.514 29.028 1.00 98.00 311 MET A C 1
ATOM 2504 O O . MET A 1 311 ? -19.144 4.938 29.907 1.00 98.00 311 MET A O 1
ATOM 2508 N N . THR A 1 312 ? -21.115 5.526 29.006 1.00 97.38 312 THR A N 1
ATOM 2509 C CA . THR A 1 312 ? -21.935 4.789 29.980 1.00 97.38 312 THR A CA 1
ATOM 2510 C C . THR A 1 312 ? -21.702 3.280 29.877 1.00 97.38 312 THR A C 1
ATOM 2512 O O . THR A 1 312 ? -21.529 2.627 30.902 1.00 97.38 312 THR A O 1
ATOM 2515 N N . PHE A 1 313 ? -21.622 2.725 28.661 1.00 96.25 313 PHE A N 1
ATOM 2516 C CA . PHE A 1 313 ? -21.298 1.308 28.441 1.00 96.25 313 PHE A CA 1
ATOM 2517 C C . PHE A 1 313 ? -19.861 0.964 28.837 1.00 96.25 313 PHE A C 1
ATOM 2519 O O . PHE A 1 313 ? -19.611 -0.081 29.430 1.00 96.25 313 PHE A O 1
ATOM 2526 N N . VAL A 1 314 ? -18.911 1.850 28.535 1.00 96.12 314 VAL A N 1
ATOM 2527 C CA . VAL A 1 314 ? -17.488 1.643 28.818 1.00 96.12 314 VAL A CA 1
ATOM 2528 C C . VAL A 1 314 ? -17.207 1.694 30.325 1.00 96.12 314 VAL A C 1
ATOM 2530 O O . VAL A 1 314 ? -16.324 0.983 30.804 1.00 96.12 314 VAL A O 1
ATOM 2533 N N . PHE A 1 315 ? -17.933 2.532 31.073 1.00 96.69 315 PHE A N 1
ATOM 2534 C CA . PHE A 1 315 ? -17.624 2.893 32.459 1.00 96.69 315 PHE A CA 1
ATOM 2535 C C . PHE A 1 315 ? -17.395 1.678 33.373 1.00 96.69 315 PHE A C 1
ATOM 2537 O O . PHE A 1 315 ? -16.342 1.582 34.008 1.00 96.69 315 PHE A O 1
ATOM 2544 N N . GLU A 1 316 ? -18.331 0.723 33.379 1.00 95.38 316 GLU A N 1
ATOM 2545 C CA . GLU A 1 316 ? -18.260 -0.508 34.183 1.00 95.38 316 GLU A CA 1
ATOM 2546 C C . GLU A 1 316 ? -16.964 -1.292 33.917 1.00 95.38 316 GLU A C 1
ATOM 2548 O O . GLU A 1 316 ? -16.355 -1.862 34.827 1.00 95.38 316 GLU A O 1
ATOM 2553 N N . HIS A 1 317 ? -16.504 -1.267 32.666 1.00 96.25 317 HIS A N 1
ATOM 2554 C CA . HIS A 1 317 ? -15.372 -2.051 32.210 1.00 96.25 317 HIS A CA 1
ATOM 2555 C C . HIS A 1 317 ? -14.016 -1.378 32.427 1.00 96.25 317 HIS A C 1
ATOM 2557 O O . HIS A 1 317 ? -13.023 -2.091 32.490 1.00 96.25 317 HIS A O 1
ATOM 2563 N N . ILE A 1 318 ? -13.937 -0.049 32.571 1.00 96.44 318 ILE A N 1
ATOM 2564 C CA . ILE A 1 318 ? -12.649 0.674 32.649 1.00 96.44 318 ILE A CA 1
ATOM 2565 C C . ILE A 1 318 ? -12.387 1.364 33.989 1.00 96.44 318 ILE A C 1
ATOM 2567 O O . ILE A 1 318 ? -11.289 1.871 34.198 1.00 96.44 318 ILE A O 1
ATOM 2571 N N . GLN A 1 319 ? -13.353 1.390 34.911 1.00 95.62 319 GLN A N 1
ATOM 2572 C CA . GLN A 1 319 ? -13.249 2.128 36.182 1.00 95.62 319 GLN A CA 1
ATOM 2573 C C . GLN A 1 319 ? -12.029 1.764 37.057 1.00 95.62 319 GLN A C 1
ATOM 2575 O O . GLN A 1 319 ? -11.601 2.564 37.887 1.00 95.62 319 GLN A O 1
ATOM 2580 N N . HIS A 1 320 ? -11.428 0.589 36.848 1.00 94.75 320 HIS A N 1
ATOM 2581 C CA . HIS A 1 320 ? -10.229 0.123 37.549 1.00 94.75 320 HIS A CA 1
ATOM 2582 C C . HIS A 1 320 ? -8.901 0.628 36.931 1.00 94.75 320 HIS A C 1
ATOM 2584 O O . HIS A 1 320 ? -7.868 0.651 37.606 1.00 94.75 320 HIS A O 1
ATOM 2590 N N . ILE A 1 321 ? -8.904 1.073 35.669 1.00 94.88 321 ILE A N 1
ATOM 2591 C CA . ILE A 1 321 ? -7.707 1.508 34.930 1.00 94.88 321 ILE A CA 1
ATOM 2592 C C . ILE A 1 321 ? -7.283 2.904 35.405 1.00 94.88 321 ILE A C 1
ATOM 2594 O O . ILE A 1 321 ? -8.111 3.808 35.523 1.00 94.88 321 ILE A O 1
ATOM 2598 N N . ARG A 1 322 ? -5.990 3.120 35.699 1.00 94.62 322 ARG A N 1
ATOM 2599 C CA . ARG A 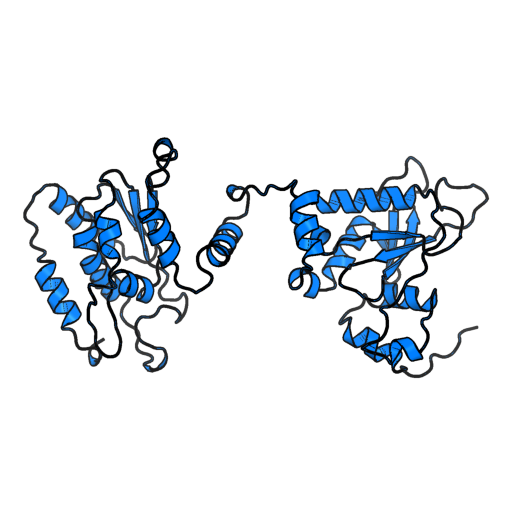1 322 ? -5.489 4.395 36.264 1.00 94.62 322 ARG A CA 1
ATOM 2600 C C . ARG A 1 322 ? -5.287 5.501 35.233 1.00 94.62 322 ARG A C 1
ATOM 2602 O O . ARG A 1 322 ? -5.569 6.667 35.512 1.00 94.62 322 ARG A O 1
ATOM 2609 N N . ASN A 1 323 ? -4.838 5.149 34.043 1.00 95.69 323 ASN A N 1
ATOM 2610 C CA . ASN A 1 323 ? -4.478 6.124 33.029 1.00 95.69 323 ASN A CA 1
ATOM 2611 C C . ASN A 1 323 ? -5.454 5.982 31.870 1.00 95.69 323 ASN A C 1
ATOM 2613 O O . ASN A 1 323 ? -5.311 5.099 31.035 1.00 95.69 323 ASN A O 1
ATOM 2617 N N . ILE A 1 324 ? -6.480 6.831 31.866 1.00 97.12 324 ILE A N 1
ATOM 2618 C CA . ILE A 1 324 ? -7.486 6.875 30.805 1.00 97.12 324 ILE A CA 1
ATOM 2619 C C . ILE A 1 324 ? -7.382 8.236 30.132 1.00 97.12 324 ILE A C 1
ATOM 2621 O O . ILE A 1 324 ? -7.355 9.264 30.813 1.00 97.12 324 ILE A O 1
ATOM 2625 N N . LYS A 1 325 ? -7.325 8.245 28.802 1.00 97.81 325 LYS A N 1
ATOM 2626 C CA . LYS A 1 325 ? -7.381 9.456 27.981 1.00 97.81 325 LYS A CA 1
ATOM 2627 C C . LYS A 1 325 ? -8.579 9.380 27.048 1.00 97.81 325 LYS A C 1
ATOM 2629 O O . LYS 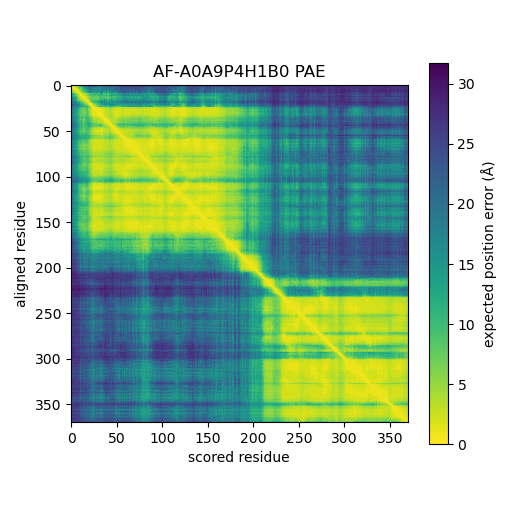A 1 325 ? -8.828 8.337 26.453 1.00 97.81 325 LYS A O 1
ATOM 2634 N N . LEU A 1 326 ? -9.290 10.495 26.918 1.00 97.94 326 LEU A N 1
ATOM 2635 C CA . LEU A 1 326 ? -10.324 10.681 25.904 1.00 97.94 326 LEU A CA 1
ATOM 2636 C C . LEU A 1 326 ? -9.776 11.659 24.866 1.00 97.94 326 LEU A C 1
ATOM 2638 O O . LEU A 1 326 ? -9.422 12.785 25.225 1.00 97.94 326 LEU A O 1
ATOM 2642 N N . THR A 1 327 ? -9.652 11.222 23.617 1.00 96.69 327 THR A N 1
ATOM 2643 C CA . THR A 1 327 ? -9.018 11.996 22.538 1.00 96.69 327 THR A CA 1
ATOM 2644 C C . THR A 1 327 ? -9.939 12.145 21.323 1.00 96.69 327 THR A C 1
ATOM 2646 O O . THR A 1 327 ? -11.025 11.560 21.256 1.00 96.69 327 THR A O 1
ATOM 2649 N N . SER A 1 328 ? -9.507 12.961 20.358 1.00 94.00 328 SER A N 1
ATOM 2650 C CA . SER A 1 328 ? -10.210 13.239 19.096 1.00 94.00 328 SER A CA 1
ATOM 2651 C C . SER A 1 328 ? -11.542 13.989 19.274 1.00 94.00 328 SER A C 1
ATOM 2653 O O . SER A 1 328 ? -11.572 15.002 19.974 1.00 94.00 328 SER A O 1
ATOM 2655 N N . TYR A 1 329 ? -12.630 13.565 18.617 1.00 95.50 329 TYR A N 1
ATOM 2656 C CA . TYR A 1 329 ? -13.883 14.323 18.501 1.00 95.50 329 TYR A CA 1
ATOM 2657 C C . TYR A 1 329 ? -14.776 14.190 19.738 1.00 95.50 329 TYR A C 1
ATOM 2659 O O . TYR A 1 329 ? -15.927 13.773 19.657 1.00 95.50 329 TYR A O 1
ATOM 2667 N N . VAL A 1 330 ? -14.249 14.572 20.899 1.00 96.88 330 VAL A N 1
ATOM 2668 C CA . VAL A 1 330 ? -14.989 14.688 22.157 1.00 96.88 330 VAL A CA 1
ATOM 2669 C C . VAL A 1 330 ? -14.915 16.126 22.657 1.00 96.88 330 VAL A C 1
ATOM 2671 O O . VAL A 1 330 ? -13.850 16.744 22.701 1.00 96.88 330 VAL A O 1
ATOM 2674 N N . LYS A 1 331 ? -16.057 16.698 23.050 1.00 97.00 331 LYS A N 1
ATOM 2675 C CA . LYS A 1 331 ? -16.061 18.052 23.615 1.00 97.00 331 LYS A CA 1
ATOM 2676 C C . LYS A 1 331 ? -15.305 18.060 24.941 1.00 97.00 331 LYS A C 1
ATOM 2678 O O . LYS A 1 331 ? -15.546 17.217 25.800 1.00 97.00 331 LYS A O 1
ATOM 2683 N N . LYS A 1 332 ? -14.460 19.071 25.152 1.00 97.25 332 LYS A N 1
ATOM 2684 C CA . LYS A 1 332 ? -13.653 19.204 26.376 1.00 97.25 332 LYS A CA 1
ATOM 2685 C C . LYS A 1 332 ? -14.465 19.053 27.682 1.00 97.25 332 LYS A C 1
ATOM 2687 O O . LYS A 1 332 ? -14.063 18.226 28.493 1.00 97.25 332 LYS A O 1
ATOM 2692 N N . PRO A 1 333 ? -15.630 19.713 27.872 1.00 98.00 333 PRO A N 1
ATOM 2693 C CA . PRO A 1 333 ? -16.421 19.537 29.097 1.00 98.00 333 PRO A CA 1
ATOM 2694 C C . PRO A 1 333 ? -16.943 18.107 29.294 1.00 98.00 333 PRO A C 1
ATOM 2696 O O . PRO A 1 333 ? -17.041 17.625 30.418 1.00 98.00 333 PRO A O 1
ATOM 2699 N N . GLN A 1 334 ? -17.266 17.415 28.199 1.00 97.69 334 GLN A N 1
ATOM 2700 C CA . GLN A 1 334 ? -17.706 16.023 28.227 1.00 97.69 334 GLN A CA 1
ATOM 2701 C C . GLN A 1 334 ? -16.548 15.095 28.612 1.00 97.69 334 GLN A C 1
ATOM 2703 O O . GLN A 1 334 ? -16.712 14.240 29.479 1.00 97.69 334 GLN A O 1
ATOM 2708 N N . ALA A 1 335 ? -15.360 15.302 28.038 1.00 97.88 335 ALA A N 1
ATOM 2709 C CA . ALA A 1 335 ? -14.173 14.544 28.417 1.00 97.88 335 ALA A CA 1
ATOM 2710 C C . ALA A 1 335 ? -13.807 14.755 29.899 1.00 97.88 335 ALA A C 1
ATOM 2712 O O . ALA A 1 335 ? -13.586 13.789 30.629 1.00 97.88 335 ALA A O 1
ATOM 2713 N N . GLU A 1 336 ? -13.803 16.008 30.366 1.00 97.75 336 GLU A N 1
ATOM 2714 C CA . GLU A 1 336 ? -13.527 16.366 31.764 1.00 97.75 336 GLU A CA 1
ATOM 2715 C C . GLU A 1 336 ? -14.539 15.741 32.731 1.00 97.75 336 GLU A C 1
ATOM 2717 O O . GLU A 1 336 ? -14.136 15.211 33.768 1.00 97.75 336 GLU A O 1
ATOM 2722 N N . LYS A 1 337 ? -15.833 15.731 32.376 1.00 96.94 337 LYS A N 1
ATOM 2723 C CA . LYS A 1 337 ? -16.891 15.066 33.151 1.00 96.94 337 LYS A CA 1
ATOM 2724 C C . LYS A 1 337 ? -16.561 13.589 33.382 1.00 96.94 337 LYS A C 1
ATOM 2726 O O . LYS A 1 337 ? -16.503 13.150 34.530 1.00 96.94 337 LYS A O 1
ATOM 2731 N N . TRP A 1 338 ? -16.323 12.830 32.313 1.00 97.69 338 TRP A N 1
ATOM 2732 C CA . TRP A 1 338 ? -16.081 11.388 32.410 1.00 97.69 338 TRP A CA 1
ATOM 2733 C C . TRP A 1 338 ? -14.770 11.055 33.124 1.00 97.69 338 TRP A C 1
ATOM 2735 O O . TRP A 1 338 ? -14.742 10.173 33.983 1.00 97.69 338 TRP A O 1
ATOM 2745 N N . LEU A 1 339 ? -13.693 11.790 32.832 1.00 97.44 339 LEU A N 1
ATOM 2746 C CA . LEU A 1 339 ? -12.405 11.599 33.505 1.00 97.44 339 LEU A CA 1
ATOM 2747 C C . LEU A 1 339 ? -12.483 11.928 35.002 1.00 97.44 339 LEU A C 1
ATOM 2749 O O . LEU A 1 339 ? -11.884 11.216 35.813 1.00 97.44 339 LEU A O 1
ATOM 2753 N N . SER A 1 340 ? -13.247 12.959 35.376 1.00 96.56 340 SER A N 1
ATOM 2754 C CA . SER A 1 340 ? -13.524 13.295 36.776 1.00 96.56 340 SER A CA 1
ATOM 2755 C C . SER A 1 340 ? -14.294 12.170 37.469 1.00 96.56 340 SER A C 1
ATOM 2757 O O . SER A 1 340 ? -13.843 11.673 38.498 1.00 96.56 340 SER A O 1
ATOM 2759 N N . MET A 1 341 ? -15.382 11.674 36.867 1.00 96.06 341 MET A N 1
ATOM 2760 C CA . MET A 1 341 ? -16.160 10.553 37.416 1.00 96.06 341 MET A CA 1
ATOM 2761 C C . MET A 1 341 ? -15.302 9.302 37.651 1.00 96.06 341 MET A C 1
ATOM 2763 O O . MET A 1 341 ? -15.347 8.715 38.731 1.00 96.06 341 MET A O 1
ATOM 2767 N N . LEU A 1 342 ? -14.457 8.931 36.685 1.00 95.81 342 LEU A N 1
ATOM 2768 C CA . LEU A 1 342 ? -13.521 7.812 36.828 1.00 95.81 342 LEU A CA 1
ATOM 2769 C C . LEU A 1 342 ? -12.494 8.062 37.945 1.00 95.81 342 LEU A C 1
ATOM 2771 O O . LEU A 1 342 ? -12.144 7.155 38.699 1.00 95.81 342 LEU A O 1
ATOM 2775 N N . ALA A 1 343 ? -11.969 9.284 38.071 1.00 95.75 343 ALA A N 1
ATOM 2776 C CA . ALA A 1 343 ? -11.045 9.647 39.147 1.00 95.75 343 ALA A CA 1
ATOM 2777 C C . ALA A 1 343 ? -11.692 9.583 40.537 1.00 95.75 343 ALA A C 1
ATOM 2779 O O . ALA A 1 343 ? -11.035 9.159 41.485 1.00 95.75 343 ALA A O 1
ATOM 2780 N N . GLU A 1 344 ? -12.957 9.975 40.657 1.00 95.38 344 GLU A N 1
ATOM 2781 C CA . GLU A 1 344 ? -13.710 9.934 41.910 1.00 95.38 344 GLU A CA 1
ATOM 2782 C C . GLU A 1 344 ? -14.067 8.506 42.328 1.00 95.38 344 GLU A C 1
ATOM 2784 O O . GLU A 1 344 ? -13.799 8.133 43.473 1.00 95.38 344 GLU A O 1
ATOM 2789 N N . HIS A 1 345 ? -14.519 7.674 41.383 1.00 94.19 345 HIS A N 1
ATOM 2790 C CA . HIS A 1 345 ? -14.759 6.248 41.615 1.00 94.19 345 HIS A CA 1
ATOM 2791 C C . HIS A 1 345 ? -13.517 5.548 42.190 1.00 94.19 345 HIS A C 1
ATOM 2793 O O . HIS A 1 345 ? -13.583 4.838 43.191 1.00 94.19 345 HIS A O 1
ATOM 2799 N N . ARG A 1 346 ? -12.337 5.817 41.618 1.00 93.75 346 ARG A N 1
ATOM 2800 C CA . ARG A 1 346 ? -11.063 5.219 42.065 1.00 93.75 346 ARG A CA 1
ATOM 2801 C C . ARG A 1 346 ? -10.621 5.656 43.461 1.00 93.75 346 ARG A C 1
ATOM 2803 O O . ARG A 1 346 ? -9.814 4.968 44.079 1.00 93.75 346 ARG A O 1
ATOM 2810 N N . LYS A 1 347 ? -11.131 6.782 43.965 1.00 95.44 347 LYS A N 1
ATOM 2811 C CA . LYS A 1 347 ? -10.896 7.232 45.347 1.00 95.44 347 LYS A CA 1
ATOM 2812 C C . LYS A 1 347 ? -11.854 6.574 46.346 1.00 95.44 347 LYS A C 1
ATOM 2814 O O . LYS A 1 347 ? -11.751 6.865 47.533 1.00 95.44 347 LYS A O 1
ATOM 2819 N N . GLY A 1 348 ? -12.785 5.734 45.883 1.00 93.44 348 GLY A N 1
ATOM 2820 C CA . GLY A 1 348 ? -13.830 5.140 46.716 1.00 93.44 348 GLY A CA 1
ATOM 2821 C C . GLY A 1 348 ? -14.847 6.162 47.224 1.00 93.44 348 GLY A C 1
ATOM 2822 O O . GLY A 1 348 ? -15.522 5.905 48.216 1.00 93.44 348 GLY A O 1
ATOM 2823 N N . ARG A 1 349 ? -14.927 7.342 46.593 1.00 91.56 349 ARG A N 1
ATOM 2824 C CA . ARG A 1 349 ? -15.954 8.330 46.920 1.00 91.56 349 ARG A CA 1
ATOM 2825 C C . ARG A 1 349 ? -17.245 7.935 46.227 1.00 91.56 349 ARG A C 1
ATOM 2827 O O . ARG A 1 349 ? -17.230 7.621 45.039 1.00 91.56 349 ARG A O 1
ATOM 2834 N N . ASP A 1 350 ? -18.335 7.967 46.982 1.00 82.25 350 ASP A N 1
ATOM 2835 C CA . ASP A 1 350 ? -19.665 7.757 46.432 1.00 82.25 350 ASP A CA 1
ATOM 2836 C C . ASP A 1 350 ? -19.943 8.883 45.430 1.00 82.25 350 ASP A C 1
ATOM 2838 O O . ASP A 1 350 ? -19.849 10.071 45.754 1.00 82.25 350 ASP A O 1
ATOM 2842 N N . TYR A 1 351 ? -20.169 8.514 44.179 1.00 81.62 351 TYR A N 1
ATOM 2843 C CA . TYR A 1 351 ? -20.447 9.443 43.095 1.00 81.62 351 TYR A CA 1
ATOM 2844 C C . TYR A 1 351 ? -21.860 9.122 42.624 1.00 81.62 351 TYR A C 1
ATOM 2846 O O . TYR A 1 351 ? -22.178 7.974 42.339 1.00 81.62 351 TYR A O 1
ATOM 2854 N N . ASN A 1 352 ? -22.717 10.143 42.546 1.00 84.81 352 ASN A N 1
ATOM 2855 C CA . ASN A 1 352 ? -24.159 10.010 42.278 1.00 84.81 352 ASN A CA 1
ATOM 2856 C C . ASN A 1 352 ? -24.506 9.512 40.858 1.00 84.81 352 ASN A C 1
ATOM 2858 O O . ASN A 1 352 ? -25.609 9.755 40.369 1.00 84.81 352 ASN A O 1
ATOM 2862 N N . PHE A 1 353 ? -23.572 8.882 40.149 1.00 89.56 353 PHE A N 1
ATOM 2863 C CA . PHE A 1 353 ? -23.834 8.309 38.842 1.00 89.56 353 PHE A CA 1
ATOM 2864 C C . PHE A 1 353 ? -24.200 6.837 38.988 1.00 89.56 353 PHE A C 1
ATOM 2866 O O . PHE A 1 353 ? -23.345 5.954 39.042 1.00 89.56 353 PHE A O 1
ATOM 2873 N N . ASP A 1 354 ? -25.502 6.589 39.015 1.00 93.31 354 ASP A N 1
ATOM 2874 C CA . ASP A 1 354 ? -26.049 5.249 38.893 1.00 93.31 354 ASP A CA 1
ATOM 2875 C C . ASP A 1 354 ? -25.946 4.788 37.431 1.00 93.31 354 ASP A C 1
ATOM 2877 O O . ASP A 1 354 ? -26.826 5.046 36.601 1.00 93.31 354 ASP A O 1
ATOM 2881 N N . TYR A 1 355 ? -24.828 4.130 37.108 1.00 91.69 355 TYR A N 1
ATOM 2882 C CA . TYR A 1 355 ? -24.574 3.620 35.762 1.00 91.69 355 TYR A CA 1
ATOM 2883 C C . TYR A 1 355 ? -25.607 2.566 35.342 1.00 91.69 355 TYR A C 1
ATOM 2885 O O . TYR A 1 355 ? -25.914 2.475 34.156 1.00 91.69 355 TYR A O 1
ATOM 2893 N N . VAL A 1 356 ? -26.174 1.805 36.288 1.00 93.06 356 VAL A N 1
ATOM 2894 C CA . VAL A 1 356 ? -27.189 0.781 36.003 1.00 93.06 356 VAL A CA 1
ATOM 2895 C C . VAL A 1 356 ? -28.474 1.462 35.556 1.00 93.06 356 VAL A C 1
ATOM 2897 O O . VAL A 1 356 ? -29.012 1.125 34.503 1.00 93.06 356 VAL A O 1
ATOM 2900 N N . SER A 1 357 ? -28.930 2.472 36.297 1.00 95.56 357 SER A N 1
ATOM 2901 C CA . SER A 1 357 ? -30.101 3.262 35.906 1.00 95.56 357 SER A CA 1
ATOM 2902 C C . SER A 1 357 ? -29.880 3.992 34.580 1.00 95.56 357 SER A C 1
ATOM 2904 O O . SER A 1 357 ? -30.743 3.941 33.705 1.00 95.56 357 SER A O 1
ATOM 2906 N N . ALA A 1 358 ? -28.715 4.619 34.380 1.00 95.75 358 ALA A N 1
ATOM 2907 C CA . ALA A 1 358 ? -28.385 5.290 33.121 1.00 95.75 358 ALA A CA 1
ATOM 2908 C C . ALA A 1 358 ? -28.377 4.313 31.931 1.00 95.75 358 ALA A C 1
ATOM 2910 O O . ALA A 1 358 ? -28.944 4.610 30.880 1.00 95.75 358 ALA A O 1
ATOM 2911 N N . PHE A 1 359 ? -27.798 3.125 32.116 1.00 94.31 359 PHE A N 1
ATOM 2912 C CA . PHE A 1 359 ? -27.793 2.053 31.126 1.00 94.31 359 PHE A CA 1
ATOM 2913 C C . PHE A 1 359 ? -29.218 1.631 30.742 1.00 94.31 359 PHE A C 1
ATOM 2915 O O . PHE A 1 359 ? -29.541 1.556 29.556 1.00 94.31 359 PHE A O 1
ATOM 2922 N N . GLN A 1 360 ? -30.089 1.404 31.730 1.00 95.56 360 GLN A N 1
ATOM 2923 C CA . GLN A 1 360 ? -31.481 1.012 31.485 1.00 95.56 360 GLN A CA 1
ATOM 2924 C C . GLN A 1 360 ? -32.259 2.096 30.737 1.00 95.56 360 GLN A C 1
ATOM 2926 O O . GLN A 1 360 ? -33.014 1.782 29.820 1.00 95.56 360 GLN A O 1
ATOM 2931 N N . VAL A 1 361 ? -32.040 3.372 31.070 1.00 96.25 361 VAL A N 1
ATOM 2932 C CA . VAL A 1 361 ? -32.653 4.500 30.351 1.00 96.25 361 VAL A CA 1
ATOM 2933 C C . VAL A 1 361 ? -32.225 4.520 28.884 1.00 96.25 361 VAL A C 1
ATOM 2935 O O . VAL A 1 361 ? -33.068 4.722 28.010 1.00 96.25 361 VAL A O 1
ATOM 2938 N N . ILE A 1 362 ? -30.942 4.279 28.597 1.00 95.00 362 ILE A N 1
ATOM 2939 C CA . ILE A 1 362 ? -30.440 4.233 27.219 1.00 95.00 362 ILE A CA 1
AT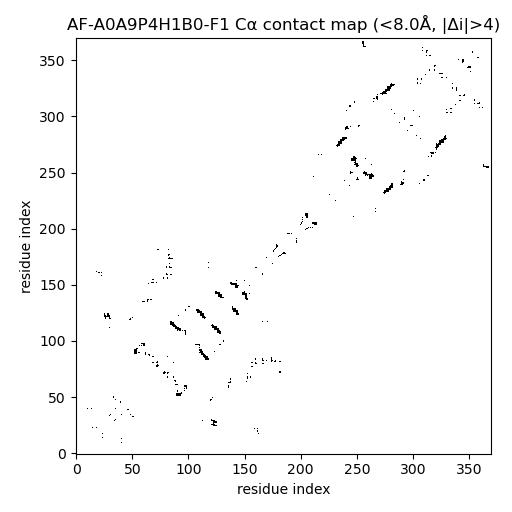OM 2940 C C . ILE A 1 362 ? -31.129 3.109 26.445 1.00 95.00 362 ILE A C 1
ATOM 2942 O O . ILE A 1 362 ? -31.737 3.380 25.416 1.00 95.00 362 ILE A O 1
ATOM 2946 N N . ILE A 1 363 ? -31.105 1.875 26.957 1.00 94.50 363 ILE A N 1
ATOM 2947 C CA . ILE A 1 363 ? -31.699 0.716 26.269 1.00 94.50 363 ILE A CA 1
ATOM 2948 C C . ILE A 1 363 ? -33.223 0.849 26.118 1.00 94.50 363 ILE A C 1
ATOM 2950 O O . ILE A 1 363 ? -33.781 0.419 25.115 1.00 94.50 363 ILE A O 1
ATOM 2954 N N . ALA A 1 364 ? -33.905 1.494 27.067 1.00 94.00 364 ALA A N 1
ATOM 2955 C CA . ALA A 1 364 ? -35.342 1.753 26.983 1.00 94.00 364 ALA A CA 1
ATOM 2956 C C . ALA A 1 364 ? -35.716 2.917 26.042 1.00 94.00 364 ALA A C 1
ATOM 2958 O O . ALA A 1 364 ? -36.905 3.196 25.867 1.00 94.00 364 ALA A O 1
ATOM 2959 N N . THR A 1 365 ? -34.742 3.626 25.458 1.00 92.00 365 THR A N 1
ATOM 2960 C CA . THR A 1 365 ? -35.019 4.765 24.575 1.00 92.00 365 THR A CA 1
ATOM 2961 C C . T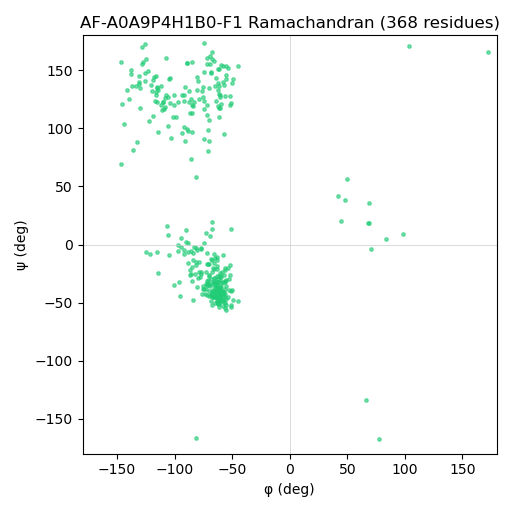HR A 1 365 ? -35.595 4.275 23.238 1.00 92.00 365 THR A C 1
ATOM 2963 O O . THR A 1 365 ? -34.918 3.535 22.524 1.00 92.00 365 THR A O 1
ATOM 2966 N N . PRO A 1 366 ? -36.825 4.686 22.857 1.00 88.44 366 PRO A N 1
ATOM 2967 C CA . PRO A 1 366 ? -37.421 4.290 21.583 1.00 88.44 366 PRO A CA 1
ATOM 2968 C C . PRO A 1 366 ? -36.589 4.789 20.404 1.00 88.44 366 PRO A C 1
ATOM 2970 O O . PRO A 1 366 ? -36.198 5.958 20.380 1.00 88.44 366 PRO A O 1
ATOM 2973 N N . VAL A 1 367 ? -36.377 3.930 19.406 1.00 83.44 367 VAL A N 1
ATOM 2974 C CA . VAL A 1 367 ? -35.575 4.257 18.217 1.00 83.44 367 VAL A CA 1
ATOM 2975 C C . VAL A 1 367 ? -36.187 5.421 17.429 1.00 83.44 367 VAL A C 1
ATOM 2977 O O . VAL A 1 367 ? -35.473 6.174 16.783 1.00 83.44 367 VAL A O 1
ATOM 2980 N N . GLU A 1 368 ? -37.501 5.628 17.511 1.00 83.50 368 GLU A N 1
ATOM 2981 C CA . GLU A 1 368 ? -38.205 6.726 16.838 1.00 83.50 368 GLU A CA 1
ATOM 2982 C C . GLU A 1 368 ? -37.936 8.103 17.464 1.00 83.50 368 GLU A C 1
ATOM 2984 O O . GLU A 1 368 ? -38.249 9.125 16.855 1.00 83.50 368 GLU A O 1
ATOM 2989 N N . LYS A 1 369 ? -37.405 8.144 18.693 1.00 79.56 369 LYS A N 1
ATOM 2990 C CA . LYS A 1 369 ? -37.041 9.389 19.392 1.00 79.56 369 LYS A CA 1
ATOM 2991 C C . LYS A 1 369 ? -35.570 9.772 19.201 1.00 79.56 369 LYS A C 1
ATOM 2993 O O . LYS A 1 369 ? -35.152 10.797 19.744 1.00 79.56 369 LYS A O 1
ATOM 2998 N N . LEU A 1 370 ? -34.813 8.942 18.487 1.00 75.81 370 LEU A N 1
ATOM 2999 C CA . LEU A 1 370 ? -33.403 9.117 18.144 1.00 75.81 370 LEU A CA 1
ATOM 3000 C C . LEU A 1 370 ? -33.287 9.606 16.702 1.00 75.81 370 LEU A C 1
ATOM 3002 O O . LEU A 1 370 ? -32.372 10.425 16.465 1.00 75.81 370 LEU A O 1
#

Radius of gyration: 31.83 Å; Cα contacts (8 Å, |Δi|>4): 439; chains: 1; bounding box: 76×39×97 Å

Mean predicted aligned error: 13.59 Å